Protein AF-A0A8R1HZ43-F1 (afdb_monomer_lite)

Sequence (576 aa):
MSEITVTRSVQKRKDLQGIRGLAILSVLAFHFYPRNFPNGYLGVDQFFVLSGFLQCMLLSKNFEKPLLSILANFYARRLKRILPLYILMILLILVALHTVFPTSSIVQNEASATKALLFVSNRQHTDEENYFEKLNMAIDLFTHTWSLSVEVQFYAIVPVIFLIGSAMKGEWRIGFYGCLCAISSIYHFSSSPDFAFNSTLARIWQFLIGMITYFQFVSGSNNDGYSPIVTIEDGGEIRDEAVKNVPTSLENFTKYFFLAPMVCIAFCPIELSPNCLRPIFTVFTGIIMFLSIDDKVLGHKFLTYLGDISYSLYLVHWPIVAYAKMMYEDNEYAHAACLFLSILLAVIIYETFEKWYLTSQNAHCAIVTTILIVFCVLLIYRSKIDDAEIETIENVTVATEVGKQVGNHRSYAKLDGVTDGMTLCIHIAVSEPLDTPGVVHNDTKYQEMVTRLKRMLPNIKKKLFIMDSFPRVDENKVNWIVPDLRSGKSMEEISFGLYERDDGYEIGRMRHAALVEECGPKCELIDILTLLRNSTTGQLQYFDNRGLSYFTSRNHLSAHGVELVRPLFSDICDKL

Organism: Caenorhabditis japonica (NCBI:txid281687)

InterPro domains:
  IPR002656 Acyltransferase 3 domain [PF01757] (15-349)
  IPR043968 SGNH domain [PF19040] (443-570)
  IPR050879 Acyltransferase 3 [PTHR23028] (11-573)

Radius of gyration: 31.17 Å; chains: 1; bounding box: 94×54×92 Å

Foldseek 3Di:
DDPPPPPPDADAQLLLLLLLLLLLVLVLCCLLPVLQQVQSPLSLLLVLLSLLQVLLLLLVVCVPDPPVVSLVSSVLLVCLQAQLLQLVLLLVLLVCCVPVNDPVLLVVALVLSVCLLVLNNLDDPDPPDDLVVCSLLLSHLNSLSLSVSLSVVCSVCSSVLSVVLVVDDDVVSLVSLVVLLVVLCCVLVVDDVSCLVSDSSVSVSLSSLSSSLNVVLCVVCVVVVDDNDHDDDDDDDDDDDDDDPDDDPVLVVVLCVLVVVLSCNSSHSDDDDCNPVSVSSSNSSSVNSNSQRPNPNSSPPSSSVSSLLSSLLSSQLSSLSSVCCQPPVPDSVSSVVSNVVSVVRSVVCSVPPSNVSSNDDSVVSVVSSVVSSVSSVCSSCVVVVVVVVVVVVVVVVVVVVVVVPPDDDDDDDDPDDDDDDDDDPPDDDLLDDFPDPPDQVPGPVLVVLLVVCVVCLVVQDAAAEAEAFDFFFQLVLLVCLQVCVVVVDDQQVSLVVTTDPRCSSVSSNVSVVVSCVSSDPRYDYDYCQVLQADPPPRGGGQADPNSHGLAHSVRHGDPVVCVSCVVVVVVVVVVD

Structure (mmCIF, N/CA/C/O backbone):
data_AF-A0A8R1HZ43-F1
#
_entry.id   AF-A0A8R1HZ43-F1
#
loop_
_atom_site.group_PDB
_atom_site.id
_atom_site.type_symbol
_atom_site.label_atom_id
_atom_site.label_alt_id
_atom_site.label_comp_id
_atom_site.label_asym_id
_atom_site.label_entity_id
_atom_site.label_seq_id
_atom_site.pdbx_PDB_ins_code
_atom_site.Cartn_x
_atom_site.Cartn_y
_atom_site.Cartn_z
_atom_site.occupancy
_atom_site.B_iso_or_equiv
_atom_site.auth_seq_id
_atom_site.auth_comp_id
_atom_site.auth_asym_id
_atom_site.auth_atom_id
_atom_site.pdbx_PDB_model_num
ATOM 1 N N . MET A 1 1 ? -28.333 -25.299 45.757 1.00 34.88 1 MET A N 1
ATOM 2 C CA . MET A 1 1 ? -28.476 -24.016 45.043 1.00 34.88 1 MET A CA 1
ATOM 3 C C . MET A 1 1 ? -27.336 -23.967 44.039 1.00 34.88 1 MET A C 1
ATOM 5 O O . MET A 1 1 ? -26.208 -23.721 44.431 1.00 34.88 1 MET A O 1
ATOM 9 N N . SER A 1 2 ? -27.586 -24.414 42.810 1.00 29.33 2 SER A N 1
ATOM 10 C CA . SER A 1 2 ? -26.581 -24.466 41.743 1.00 29.33 2 SER A CA 1
ATOM 11 C C . SER A 1 2 ? -26.341 -23.052 41.221 1.00 29.33 2 SER A C 1
ATOM 13 O O . SER A 1 2 ? -27.277 -22.434 40.714 1.00 29.33 2 SER A O 1
ATOM 15 N N . GLU A 1 3 ? -25.119 -22.540 41.369 1.00 28.09 3 GLU A N 1
ATOM 16 C CA . GLU A 1 3 ? -24.678 -21.310 40.711 1.00 28.09 3 GLU A CA 1
ATOM 17 C C . GLU A 1 3 ? -24.809 -21.485 39.196 1.00 28.09 3 GLU A C 1
ATOM 19 O O . GLU A 1 3 ? -24.074 -22.242 38.565 1.00 28.09 3 GLU A O 1
ATOM 24 N N . ILE A 1 4 ? -25.784 -20.793 38.612 1.00 28.28 4 ILE A N 1
ATOM 25 C CA . ILE A 1 4 ? -25.882 -20.619 37.168 1.00 28.28 4 ILE A CA 1
ATOM 26 C C . ILE A 1 4 ? -24.770 -19.639 36.794 1.00 28.28 4 ILE A C 1
ATOM 28 O O . ILE A 1 4 ? -24.924 -18.424 36.915 1.00 28.28 4 ILE A O 1
ATOM 32 N N . THR A 1 5 ? -23.618 -20.162 36.380 1.00 26.16 5 THR A N 1
ATOM 33 C CA . THR A 1 5 ? -22.553 -19.358 35.779 1.00 26.16 5 THR A CA 1
ATOM 34 C C . THR A 1 5 ? -23.033 -18.898 34.402 1.00 26.16 5 THR A C 1
ATOM 36 O O . THR A 1 5 ? -22.906 -19.613 33.410 1.00 26.16 5 THR A O 1
ATOM 39 N N . VAL A 1 6 ? -23.642 -17.712 34.339 1.00 26.14 6 VAL A N 1
ATOM 40 C CA . VAL A 1 6 ? -23.998 -17.053 33.075 1.00 26.14 6 VAL A CA 1
ATOM 41 C C . VAL A 1 6 ? -22.698 -16.712 32.346 1.00 26.14 6 VAL A C 1
ATOM 43 O O . VAL A 1 6 ? -22.025 -15.728 32.654 1.00 26.14 6 VAL A O 1
ATOM 46 N N . THR A 1 7 ? -22.312 -17.546 31.385 1.00 25.88 7 THR A N 1
ATOM 47 C CA . THR A 1 7 ? -21.228 -17.247 30.450 1.00 25.88 7 THR A CA 1
ATOM 48 C C . THR A 1 7 ? -21.744 -16.197 29.464 1.00 25.88 7 THR A C 1
ATOM 50 O O . THR A 1 7 ? -22.488 -16.501 28.540 1.00 25.88 7 THR A O 1
ATOM 53 N N . ARG A 1 8 ? -21.408 -14.918 29.687 1.00 30.11 8 ARG A N 1
ATOM 54 C CA . ARG A 1 8 ? -21.709 -13.839 28.729 1.00 30.11 8 ARG A CA 1
ATOM 55 C C . ARG A 1 8 ? -20.998 -14.139 27.402 1.00 30.11 8 ARG A C 1
ATOM 57 O O . ARG A 1 8 ? -19.769 -14.102 27.343 1.00 30.11 8 ARG A O 1
ATOM 64 N N . SER A 1 9 ? -21.762 -14.428 26.349 1.00 32.62 9 SER A N 1
ATOM 65 C CA . SER A 1 9 ? -21.254 -14.595 24.986 1.00 32.62 9 SER A CA 1
ATOM 66 C C . SER A 1 9 ? -20.691 -13.273 24.464 1.00 32.62 9 SER A C 1
ATOM 68 O O . SER A 1 9 ? -21.354 -12.237 24.494 1.00 32.62 9 SER A O 1
ATOM 70 N N . VAL A 1 10 ? -19.453 -13.306 23.981 1.00 46.03 10 VAL A N 1
ATOM 71 C CA . VAL A 1 10 ? -18.748 -12.141 23.445 1.00 46.03 10 VAL A CA 1
ATOM 72 C C . VAL A 1 10 ? -19.061 -11.994 21.950 1.00 46.03 10 VAL A C 1
ATOM 74 O O . VAL A 1 10 ? -18.691 -12.854 21.155 1.00 46.03 10 VAL A O 1
ATOM 77 N N . GLN A 1 11 ? -19.743 -10.918 21.549 1.00 54.25 11 GLN A N 1
ATOM 78 C CA . GLN A 1 11 ? -20.196 -10.715 20.166 1.00 54.25 11 GLN A CA 1
ATOM 79 C C . GLN A 1 11 ? -19.111 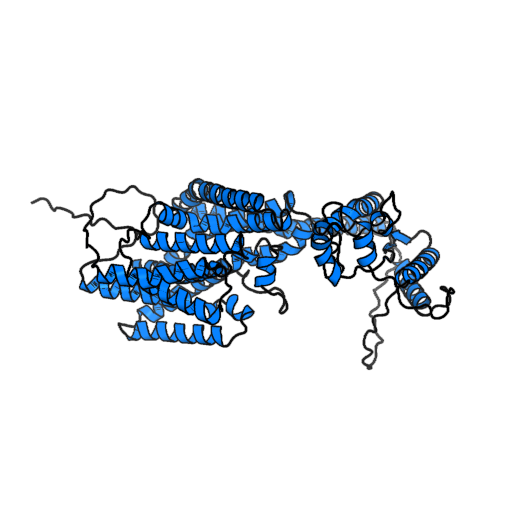-10.045 19.295 1.00 54.25 11 GLN A C 1
ATOM 81 O O . GLN A 1 11 ? -18.639 -8.947 19.590 1.00 54.25 11 GLN A O 1
ATOM 86 N N . LYS A 1 12 ? -18.698 -10.703 18.197 1.00 68.50 12 LYS A N 1
ATOM 87 C CA . LYS A 1 12 ? -17.742 -10.154 17.206 1.00 68.50 12 LYS A CA 1
ATOM 88 C C . LYS A 1 12 ? -18.395 -8.983 16.451 1.00 68.50 12 LYS A C 1
ATOM 90 O O . LYS A 1 12 ? -19.448 -9.162 15.842 1.00 68.50 12 LYS A O 1
ATOM 95 N N . ARG A 1 13 ? -17.734 -7.818 16.417 1.00 80.50 13 ARG A N 1
ATOM 96 C CA . ARG A 1 13 ? -18.138 -6.625 15.640 1.00 80.50 13 ARG A CA 1
ATOM 97 C C . ARG A 1 13 ? -17.987 -6.861 14.129 1.00 80.50 13 ARG A C 1
ATOM 99 O O . ARG A 1 13 ? -16.942 -6.579 13.540 1.00 80.50 13 ARG A O 1
ATOM 106 N N . LYS A 1 14 ? -19.015 -7.455 13.514 1.00 86.75 14 LYS A N 1
ATOM 107 C CA . LYS A 1 14 ? -19.062 -7.795 12.077 1.00 86.75 14 LYS A CA 1
ATOM 108 C C . LYS A 1 14 ? -19.044 -6.561 11.177 1.00 86.75 14 LYS A C 1
ATOM 110 O O . LYS A 1 14 ? -18.460 -6.597 10.102 1.00 86.75 14 LYS A O 1
ATOM 115 N N . ASP A 1 15 ? -19.618 -5.466 11.647 1.00 88.00 15 ASP A N 1
ATOM 116 C CA . ASP A 1 15 ? -19.645 -4.169 10.981 1.00 88.00 15 ASP A CA 1
ATOM 117 C C . ASP A 1 15 ? -18.241 -3.622 10.682 1.00 88.00 15 ASP A C 1
ATOM 119 O O . ASP A 1 15 ? -17.998 -3.148 9.575 1.00 88.00 15 ASP A O 1
ATOM 123 N N . LEU A 1 16 ? -17.279 -3.784 11.601 1.00 90.31 16 LEU A N 1
ATOM 124 C CA . LEU A 1 16 ? -15.890 -3.363 11.374 1.00 90.31 16 LEU A CA 1
ATOM 125 C C . LEU A 1 16 ? -15.232 -4.145 10.228 1.00 90.31 16 LEU A C 1
ATOM 127 O O . LEU A 1 16 ? -14.448 -3.578 9.468 1.00 90.31 16 LEU A O 1
ATOM 131 N N . GLN A 1 17 ? -15.568 -5.431 10.078 1.00 91.56 17 GLN A N 1
ATOM 132 C CA . GLN A 1 17 ? -15.127 -6.218 8.923 1.00 91.56 17 GLN A CA 1
ATOM 133 C C . GLN A 1 17 ? -15.851 -5.779 7.648 1.00 91.56 17 GLN A C 1
ATOM 135 O O . GLN A 1 17 ? -15.227 -5.693 6.599 1.00 91.56 17 GLN A O 1
ATOM 140 N N . GLY A 1 18 ? -17.129 -5.410 7.730 1.00 93.56 18 GLY A N 1
ATOM 141 C CA . GLY A 1 18 ? -17.855 -4.819 6.607 1.00 93.56 18 GLY A CA 1
ATOM 142 C C . GLY A 1 18 ? -17.210 -3.546 6.061 1.00 93.56 18 GLY A C 1
ATOM 143 O O . GLY A 1 18 ? -17.036 -3.418 4.850 1.00 93.56 18 GLY A O 1
ATOM 144 N N . ILE A 1 19 ? -16.799 -2.634 6.949 1.00 94.94 19 ILE A N 1
ATOM 145 C CA . ILE A 1 19 ? -16.097 -1.393 6.574 1.00 94.94 19 ILE A CA 1
ATOM 146 C C . ILE A 1 19 ? -14.754 -1.720 5.909 1.00 94.94 19 ILE A C 1
ATOM 148 O O . ILE A 1 19 ? -14.429 -1.143 4.876 1.00 94.94 19 ILE A O 1
ATOM 152 N N . ARG A 1 20 ? -13.997 -2.695 6.434 1.00 95.94 20 ARG A N 1
ATOM 153 C CA . ARG A 1 20 ? -12.765 -3.189 5.786 1.00 95.94 20 ARG A CA 1
ATOM 154 C C . ARG A 1 20 ? -13.026 -3.769 4.400 1.00 95.94 20 ARG A C 1
ATOM 156 O O . ARG A 1 20 ? -12.258 -3.499 3.481 1.00 95.94 20 ARG A O 1
ATOM 163 N N . GLY A 1 21 ? -14.105 -4.536 4.253 1.00 96.69 21 GLY A N 1
ATOM 164 C CA . GLY A 1 21 ? -14.548 -5.098 2.981 1.00 96.69 21 GLY A CA 1
ATOM 165 C C . GLY A 1 21 ? -14.863 -4.012 1.953 1.00 96.69 21 GLY A C 1
ATOM 166 O O . GLY A 1 21 ? -14.416 -4.093 0.813 1.00 96.69 21 GLY A O 1
ATOM 167 N N . LEU A 1 22 ? -15.564 -2.951 2.359 1.00 96.56 22 LEU A N 1
ATOM 168 C CA . LEU A 1 22 ? -15.820 -1.804 1.488 1.00 96.56 22 LEU A CA 1
ATOM 169 C C . LEU A 1 22 ? -14.524 -1.063 1.126 1.00 96.56 22 LEU A C 1
ATOM 171 O O . LEU A 1 22 ? -14.301 -0.750 -0.041 1.00 96.56 22 LEU A O 1
ATOM 175 N N . ALA A 1 23 ? -13.653 -0.831 2.108 1.00 97.56 23 ALA A N 1
ATOM 176 C CA . ALA A 1 23 ? -12.385 -0.142 1.911 1.00 97.56 23 ALA A CA 1
ATOM 177 C C . ALA A 1 23 ? -11.467 -0.871 0.913 1.00 97.56 23 ALA A C 1
ATOM 179 O O . ALA A 1 23 ? -10.916 -0.227 0.020 1.00 97.56 23 ALA A O 1
ATOM 180 N N . ILE A 1 24 ? -11.329 -2.203 1.009 1.00 97.44 24 ILE A N 1
ATOM 181 C CA . ILE A 1 24 ? -10.507 -2.966 0.054 1.00 97.44 24 ILE A CA 1
ATOM 182 C C . ILE A 1 24 ? -11.118 -2.978 -1.349 1.00 97.44 24 ILE A C 1
ATOM 184 O O . ILE A 1 24 ? -10.379 -2.874 -2.322 1.00 97.44 24 ILE A O 1
ATOM 188 N N . LEU A 1 25 ? -12.449 -3.030 -1.475 1.00 97.44 25 LEU A N 1
ATOM 189 C CA . LEU A 1 25 ? -13.112 -2.933 -2.779 1.00 97.44 25 LEU A CA 1
ATOM 190 C C . LEU A 1 25 ? -12.820 -1.596 -3.461 1.00 97.44 25 LEU A C 1
ATOM 192 O O . LEU A 1 25 ? -12.501 -1.583 -4.646 1.00 97.44 25 LEU A O 1
ATOM 196 N N . SER A 1 26 ? -12.880 -0.488 -2.718 1.00 97.06 26 SER A N 1
ATOM 197 C CA . SER A 1 26 ? -12.524 0.831 -3.248 1.00 97.06 26 SER A CA 1
ATOM 198 C C . SER A 1 26 ? -11.063 0.882 -3.711 1.00 97.06 26 SER A C 1
ATOM 200 O O . SER A 1 26 ? -10.787 1.366 -4.805 1.00 97.06 26 SER A O 1
ATOM 202 N N . VAL A 1 27 ? -10.131 0.315 -2.937 1.00 96.50 27 VAL A N 1
ATOM 203 C CA . VAL A 1 27 ? -8.705 0.259 -3.310 1.00 96.50 27 VAL A CA 1
ATOM 204 C C . VAL A 1 27 ? -8.483 -0.575 -4.578 1.00 96.50 27 VAL A C 1
ATOM 206 O O . VAL A 1 27 ? -7.774 -0.138 -5.481 1.00 96.50 27 VAL A O 1
ATOM 209 N N . LEU A 1 28 ? -9.109 -1.750 -4.689 1.00 96.25 28 LEU A N 1
ATOM 210 C CA . LEU A 1 28 ? -9.002 -2.593 -5.886 1.00 96.25 28 LEU A CA 1
ATOM 211 C C . LEU A 1 28 ? -9.597 -1.914 -7.120 1.00 96.25 28 LEU A C 1
ATOM 213 O O . LEU A 1 28 ? -8.997 -1.966 -8.191 1.00 96.25 28 LEU A O 1
ATOM 217 N N . ALA A 1 29 ? -10.746 -1.254 -6.963 1.00 95.12 29 ALA A N 1
ATOM 218 C CA . ALA A 1 29 ? -11.390 -0.506 -8.033 1.00 95.12 29 ALA A CA 1
ATOM 219 C C . ALA A 1 29 ? -10.454 0.578 -8.591 1.00 95.12 29 ALA A C 1
ATOM 221 O O . ALA A 1 29 ? -10.271 0.661 -9.804 1.00 95.12 29 ALA A O 1
ATOM 222 N N . PHE A 1 30 ? -9.790 1.330 -7.711 1.00 93.06 30 PHE A N 1
ATOM 223 C CA . PHE A 1 30 ? -8.798 2.332 -8.099 1.00 93.06 30 PHE A CA 1
ATOM 224 C C . PHE A 1 30 ? -7.580 1.729 -8.809 1.00 93.06 30 PHE A C 1
ATOM 226 O O . PHE A 1 30 ? -7.139 2.260 -9.821 1.00 93.06 30 PHE A O 1
ATOM 233 N N . HIS A 1 31 ? -7.040 0.610 -8.325 1.00 92.19 31 HIS A N 1
ATOM 234 C CA . HIS A 1 31 ? -5.828 0.034 -8.913 1.00 92.19 31 HIS A CA 1
ATOM 235 C C . HIS A 1 31 ? -6.055 -0.647 -10.268 1.00 92.19 31 HIS A C 1
ATOM 237 O O . HIS A 1 31 ? -5.215 -0.506 -11.158 1.00 92.19 31 HIS A O 1
ATOM 243 N N . PHE A 1 32 ? -7.166 -1.371 -10.433 1.00 91.75 32 PHE A N 1
ATOM 244 C CA . PHE A 1 32 ? -7.479 -2.076 -11.680 1.00 91.75 32 PHE A CA 1
ATOM 245 C C . PHE A 1 32 ? -8.158 -1.184 -12.723 1.00 91.75 32 PHE A C 1
ATOM 247 O O . PHE A 1 32 ? -7.919 -1.370 -13.911 1.00 91.75 32 PHE A O 1
ATOM 254 N N . TYR A 1 33 ? -8.976 -0.216 -12.299 1.00 91.62 33 TYR A N 1
ATOM 255 C CA . TYR A 1 33 ? -9.728 0.666 -13.196 1.00 91.62 33 TYR A CA 1
ATOM 256 C C . TYR A 1 33 ? -9.637 2.137 -12.741 1.00 91.62 33 TYR A C 1
ATOM 258 O O . TYR A 1 33 ? -10.658 2.759 -12.425 1.00 91.62 33 TYR A O 1
ATOM 266 N N . PRO A 1 34 ? -8.429 2.738 -12.724 1.00 88.69 34 PRO A N 1
ATOM 267 C CA . PRO A 1 34 ? -8.204 4.087 -12.189 1.00 88.69 34 PRO A CA 1
ATOM 268 C C . PRO A 1 34 ? -8.998 5.178 -12.918 1.00 88.69 34 PRO A C 1
ATOM 270 O O . PRO A 1 34 ? -9.386 6.162 -12.298 1.00 88.69 34 PRO A O 1
ATOM 273 N N . ARG A 1 35 ? -9.296 4.996 -14.215 1.00 88.06 35 ARG A N 1
ATOM 274 C CA . ARG A 1 35 ? -10.129 5.932 -14.997 1.00 88.06 35 ARG A CA 1
ATOM 275 C C . ARG A 1 35 ? -11.598 5.916 -14.563 1.00 88.06 35 ARG A C 1
ATOM 277 O O . ARG A 1 35 ? -12.265 6.940 -14.629 1.00 88.06 35 ARG A O 1
ATOM 284 N N . ASN A 1 36 ? -12.108 4.762 -14.136 1.00 91.62 36 ASN A N 1
ATOM 285 C CA . ASN A 1 36 ? -13.505 4.598 -13.733 1.00 91.62 36 ASN A CA 1
ATOM 286 C C . ASN A 1 36 ? -13.714 4.886 -12.246 1.00 91.62 36 ASN A C 1
ATOM 288 O O . ASN A 1 36 ? -14.797 5.316 -11.860 1.00 91.62 36 ASN A O 1
ATOM 292 N N . PHE A 1 37 ? -12.695 4.647 -11.418 1.00 94.56 37 PHE A N 1
ATOM 293 C CA . PHE A 1 37 ? -12.782 4.785 -9.964 1.00 94.56 37 PHE A CA 1
ATOM 294 C C . PHE A 1 37 ? -11.596 5.577 -9.385 1.00 94.56 37 PHE A C 1
ATOM 296 O O . PHE A 1 37 ? -10.892 5.075 -8.501 1.00 94.56 37 PHE A O 1
ATOM 303 N N . PRO A 1 38 ? -11.368 6.829 -9.833 1.00 93.00 38 PRO A N 1
ATOM 304 C CA . PRO A 1 38 ? -10.220 7.639 -9.416 1.00 93.00 38 PRO A CA 1
ATOM 305 C C . PRO A 1 38 ? -10.198 7.943 -7.912 1.00 93.00 38 PRO A C 1
ATOM 307 O O . PRO A 1 38 ? -9.141 8.211 -7.356 1.00 93.00 38 PRO A O 1
ATOM 310 N N . ASN A 1 39 ? -11.342 7.867 -7.221 1.00 94.94 39 ASN A N 1
ATOM 311 C CA . ASN A 1 39 ? -11.459 8.174 -5.790 1.00 94.94 39 ASN A CA 1
ATOM 312 C C . ASN A 1 39 ? -11.290 6.948 -4.873 1.00 94.94 39 ASN A C 1
ATOM 314 O O . ASN A 1 39 ? -11.378 7.068 -3.649 1.00 94.94 39 ASN A O 1
ATOM 318 N N . GLY A 1 40 ? -11.057 5.754 -5.426 1.00 94.62 40 GLY A N 1
ATOM 319 C CA . GLY A 1 40 ? -11.007 4.525 -4.634 1.00 94.62 40 GLY A CA 1
ATOM 320 C C . GLY A 1 40 ? -9.821 4.442 -3.656 1.00 94.62 40 GLY A C 1
ATOM 321 O O . GLY A 1 40 ? -9.900 3.720 -2.657 1.00 94.62 40 GLY A O 1
ATOM 322 N N . TYR A 1 41 ? -8.769 5.252 -3.850 1.00 92.38 41 TYR A N 1
ATOM 323 C CA . TYR A 1 41 ? -7.636 5.376 -2.916 1.00 92.38 41 TYR A CA 1
ATOM 324 C C . TYR A 1 41 ? -8.062 5.783 -1.492 1.00 92.38 41 TYR A C 1
ATOM 326 O O . TYR A 1 41 ? -7.359 5.483 -0.523 1.00 92.38 41 TYR A O 1
ATOM 334 N N . LEU A 1 42 ? -9.229 6.425 -1.341 1.00 95.38 42 LEU A N 1
ATOM 335 C CA . LEU A 1 42 ? -9.804 6.822 -0.051 1.00 95.38 42 LEU A CA 1
ATOM 336 C C . LEU A 1 42 ? -10.152 5.617 0.841 1.00 95.38 42 LEU A C 1
ATOM 338 O O . LEU A 1 42 ? -10.360 5.776 2.043 1.00 95.38 42 LEU A O 1
ATOM 342 N N . GLY A 1 43 ? -10.173 4.393 0.300 1.00 96.38 43 GLY A N 1
ATOM 343 C CA . GLY A 1 43 ? -10.257 3.171 1.105 1.00 96.38 43 GLY A CA 1
ATOM 344 C C . GLY A 1 43 ? -9.113 3.046 2.122 1.00 96.38 43 GLY A C 1
ATOM 345 O O . GLY A 1 43 ? -9.341 2.617 3.252 1.00 96.38 43 GLY A O 1
ATOM 346 N N . VAL A 1 44 ? -7.903 3.513 1.788 1.00 95.56 44 VAL A N 1
ATOM 347 C CA . VAL A 1 44 ? -6.753 3.523 2.716 1.00 95.56 44 VAL A CA 1
ATOM 348 C C . VAL A 1 44 ? -7.015 4.420 3.929 1.00 95.56 44 VAL A C 1
ATOM 350 O O . VAL A 1 44 ? -6.652 4.071 5.052 1.00 95.56 44 VAL A O 1
ATOM 353 N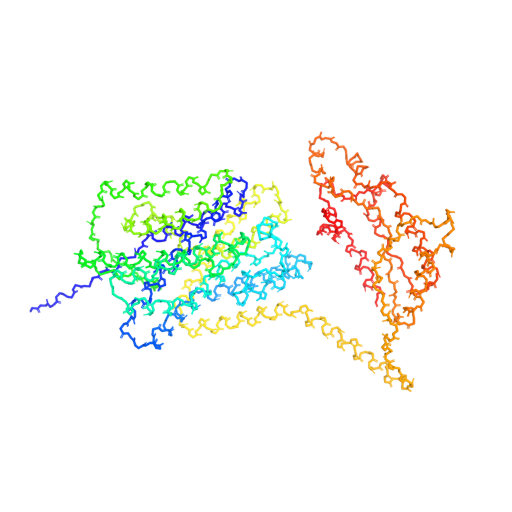 N . ASP A 1 45 ? -7.708 5.545 3.732 1.00 96.44 45 ASP A N 1
ATOM 354 C CA . ASP A 1 45 ? -8.064 6.461 4.819 1.00 96.44 45 ASP A CA 1
ATOM 355 C C . ASP A 1 45 ? -8.996 5.778 5.840 1.00 96.44 45 ASP A C 1
ATOM 357 O O . ASP A 1 45 ? -8.827 5.946 7.048 1.00 96.44 45 ASP A O 1
ATOM 361 N N . GLN A 1 46 ? -9.914 4.925 5.371 1.00 97.19 46 GLN A N 1
ATOM 362 C CA . GLN A 1 46 ? -10.792 4.125 6.236 1.00 97.19 46 GLN A CA 1
ATOM 363 C C . GLN A 1 46 ? -9.996 3.081 7.035 1.00 97.19 46 GLN A C 1
ATOM 365 O O . GLN A 1 46 ? -10.242 2.893 8.230 1.00 97.19 46 GLN A O 1
ATOM 370 N N . PHE A 1 47 ? -9.008 2.430 6.407 1.00 97.56 47 PHE A N 1
ATOM 371 C CA . PHE A 1 47 ? -8.120 1.486 7.093 1.00 97.56 47 PHE A CA 1
ATOM 372 C C . PHE A 1 47 ? -7.343 2.148 8.234 1.00 97.56 47 PHE A C 1
ATOM 374 O O . PHE A 1 47 ? -7.236 1.552 9.305 1.00 97.56 47 PHE A O 1
ATOM 381 N N . PHE A 1 48 ? -6.868 3.384 8.064 1.00 97.94 48 PHE A N 1
ATOM 382 C CA . PHE A 1 48 ? -6.171 4.112 9.131 1.00 97.94 48 PHE A CA 1
ATOM 383 C C . PHE A 1 48 ? -7.085 4.426 10.325 1.00 97.94 48 PHE A C 1
ATOM 385 O O . PHE A 1 48 ? -6.682 4.227 11.475 1.00 97.94 48 PHE A O 1
ATOM 392 N N . VAL A 1 49 ? -8.342 4.816 10.084 1.00 98.31 49 VAL A N 1
ATOM 393 C CA . VAL A 1 49 ? -9.331 5.023 11.161 1.00 98.31 49 VAL A CA 1
ATOM 394 C C . VAL A 1 49 ? -9.618 3.714 11.905 1.00 98.31 49 VAL A C 1
ATOM 396 O O . VAL A 1 49 ? -9.540 3.658 13.136 1.00 98.31 49 VAL A O 1
ATOM 399 N N . LEU A 1 50 ? -9.887 2.632 11.168 1.00 95.25 50 LEU A N 1
ATOM 400 C CA . LEU A 1 50 ? -10.096 1.294 11.733 1.00 95.25 50 LEU A CA 1
ATOM 401 C C . LEU A 1 50 ? -8.892 0.833 12.560 1.00 95.25 50 LEU A C 1
ATOM 403 O O . LEU A 1 50 ? -9.049 0.267 13.642 1.00 95.25 50 LEU A O 1
ATOM 407 N N . SER A 1 51 ? -7.688 1.091 12.059 1.00 95.94 51 SER A N 1
ATOM 408 C CA . SER A 1 51 ? -6.438 0.755 12.723 1.00 95.94 51 SER A CA 1
ATOM 409 C C . SER A 1 51 ? -6.326 1.448 14.080 1.00 95.94 51 SER A C 1
ATOM 411 O O . SER A 1 51 ? -6.162 0.772 15.098 1.00 95.94 51 SER A O 1
ATOM 413 N N . GLY A 1 52 ? -6.531 2.769 14.130 1.00 96.12 52 GLY A N 1
ATOM 414 C CA . GLY A 1 52 ? -6.515 3.543 15.373 1.00 96.12 52 GLY A CA 1
ATOM 415 C C . GLY A 1 52 ? -7.507 3.036 16.424 1.00 96.12 52 GLY A C 1
ATOM 416 O O . GLY A 1 52 ? -7.136 2.846 17.586 1.00 96.12 52 GLY A O 1
ATOM 417 N N . PHE A 1 53 ? -8.739 2.724 16.012 1.00 94.19 53 PHE A N 1
ATOM 418 C CA . PHE A 1 53 ? -9.758 2.138 16.890 1.00 94.19 53 PHE A CA 1
ATOM 419 C C . PHE A 1 53 ? -9.314 0.787 17.465 1.00 94.19 53 PHE A C 1
ATOM 421 O O . PHE A 1 53 ? -9.376 0.562 18.675 1.00 94.19 53 PHE A O 1
ATOM 428 N N . LEU A 1 54 ? -8.821 -0.115 16.611 1.00 91.44 54 LEU A N 1
ATOM 429 C CA . LEU A 1 54 ? -8.435 -1.468 17.013 1.00 91.44 54 LEU A CA 1
ATOM 430 C C . LEU A 1 54 ? -7.181 -1.492 17.891 1.00 91.44 54 LEU A C 1
ATOM 432 O O . LEU A 1 54 ? -7.099 -2.326 18.795 1.00 91.44 54 LEU A O 1
ATOM 436 N N . GLN A 1 55 ? -6.222 -0.587 17.670 1.00 92.25 55 GLN A N 1
ATOM 437 C CA . GLN A 1 55 ? -5.062 -0.466 18.558 1.00 92.25 55 GLN A CA 1
ATOM 438 C C . GLN A 1 55 ? -5.461 0.041 19.941 1.00 92.25 55 GLN A C 1
ATOM 440 O O . GLN A 1 55 ? -5.027 -0.518 20.949 1.00 92.25 55 GLN A O 1
ATOM 445 N N . CYS A 1 56 ? -6.330 1.052 19.994 1.00 90.44 56 CYS A N 1
ATOM 446 C CA . CYS A 1 56 ? -6.853 1.595 21.245 1.00 90.44 56 CYS A CA 1
ATOM 447 C C . CYS A 1 56 ? -7.608 0.529 22.055 1.00 90.44 56 CYS A C 1
ATOM 449 O O . CYS A 1 56 ? -7.386 0.356 23.256 1.00 90.44 56 CYS A O 1
ATOM 451 N N . MET A 1 57 ? -8.433 -0.257 21.366 1.00 85.94 57 MET A N 1
ATOM 452 C CA . MET A 1 57 ? -9.142 -1.402 21.925 1.00 85.94 57 MET A CA 1
ATOM 453 C C . MET A 1 57 ? -8.195 -2.480 22.465 1.00 85.94 57 MET A C 1
ATOM 455 O O . MET A 1 57 ? -8.379 -2.975 23.579 1.00 85.94 57 MET A O 1
ATOM 459 N N . LEU A 1 58 ? -7.154 -2.833 21.704 1.00 86.06 58 LEU A N 1
ATOM 460 C CA . LEU A 1 58 ? -6.173 -3.834 22.122 1.00 86.06 58 LEU A CA 1
ATOM 461 C C . LEU A 1 58 ? -5.401 -3.399 23.379 1.00 86.06 58 LEU A C 1
ATOM 463 O O . LEU A 1 58 ? -5.199 -4.214 24.284 1.00 86.06 58 LEU A O 1
ATOM 467 N N . LEU A 1 59 ? -4.985 -2.130 23.440 1.00 88.56 59 LEU A N 1
ATOM 468 C CA . LEU A 1 59 ? -4.260 -1.559 24.579 1.00 88.56 59 LEU A CA 1
ATOM 469 C C . LEU A 1 59 ? -5.145 -1.470 25.829 1.00 88.56 59 LEU A C 1
ATOM 471 O O . LEU A 1 59 ? -4.700 -1.815 26.924 1.00 88.56 59 LEU A O 1
ATOM 475 N N . SER A 1 60 ? -6.418 -1.109 25.659 1.00 86.00 60 SER A N 1
ATOM 476 C CA . SER A 1 60 ? -7.384 -1.008 26.759 1.00 86.00 60 SER A CA 1
ATOM 477 C C . SER A 1 60 ? -7.664 -2.348 27.444 1.00 86.00 60 SER A C 1
ATOM 479 O O . SER A 1 60 ? -7.809 -2.396 28.662 1.00 86.00 60 SER A O 1
ATOM 481 N N . LYS A 1 61 ? -7.689 -3.459 26.691 1.00 78.19 61 LYS A N 1
ATOM 482 C CA . LYS A 1 61 ? -7.997 -4.804 27.221 1.00 78.19 61 LYS A CA 1
ATOM 483 C C . LYS A 1 61 ? -7.009 -5.298 28.289 1.00 78.19 61 LYS A C 1
ATOM 485 O O . LYS A 1 61 ? -7.343 -6.191 29.059 1.00 78.19 61 LYS A O 1
ATOM 490 N N . ASN A 1 62 ? -5.786 -4.769 28.321 1.00 73.69 62 ASN A N 1
ATOM 491 C CA . ASN A 1 62 ? -4.741 -5.189 29.261 1.00 73.69 62 ASN A CA 1
ATOM 492 C C . ASN A 1 62 ? -4.289 -4.060 30.196 1.00 73.69 62 ASN A C 1
ATOM 494 O O . ASN A 1 62 ? -3.230 -4.187 30.804 1.00 73.69 62 ASN A O 1
ATOM 498 N N . PHE A 1 63 ? -5.053 -2.971 30.306 1.00 77.94 63 PHE A N 1
ATOM 499 C CA . PHE A 1 63 ? -4.597 -1.751 30.978 1.00 77.94 63 PHE A CA 1
ATOM 500 C C . PHE A 1 63 ? -4.276 -1.929 32.473 1.00 77.94 63 PHE A C 1
ATOM 502 O O . PHE A 1 63 ? -3.460 -1.193 33.012 1.00 77.94 63 PHE A O 1
ATOM 509 N N . GLU A 1 64 ? -4.849 -2.938 33.132 1.00 80.44 64 GLU A N 1
ATOM 510 C CA . GLU A 1 64 ? -4.577 -3.247 34.545 1.00 80.44 64 GLU A CA 1
ATOM 511 C C . GLU A 1 64 ? -3.228 -3.955 34.782 1.00 80.44 64 GLU A C 1
ATOM 513 O O . GLU A 1 64 ? -2.811 -4.146 35.923 1.00 80.44 64 GLU A O 1
ATOM 518 N N . LYS A 1 65 ? -2.526 -4.373 33.721 1.00 86.19 65 LYS A N 1
ATOM 519 C CA . LYS A 1 65 ? -1.243 -5.083 33.830 1.00 86.19 65 LYS A CA 1
ATOM 520 C C . LYS A 1 65 ? -0.059 -4.115 33.964 1.00 86.19 65 LYS A C 1
ATOM 522 O O . LYS A 1 65 ? -0.148 -2.964 33.544 1.00 86.19 65 LYS A O 1
ATOM 527 N N . PRO A 1 66 ? 1.105 -4.581 34.460 1.00 91.88 66 PRO A N 1
ATOM 528 C CA . PRO A 1 66 ? 2.326 -3.779 34.464 1.00 91.88 66 PRO A CA 1
ATOM 529 C C . PRO A 1 66 ? 2.699 -3.274 33.062 1.00 91.88 66 PRO A C 1
ATOM 531 O O . PRO A 1 66 ? 2.523 -3.995 32.076 1.00 91.88 66 PRO A O 1
ATOM 534 N N . LEU A 1 67 ? 3.298 -2.079 32.978 1.00 90.69 67 LEU A N 1
ATOM 535 C CA . LEU A 1 67 ? 3.656 -1.409 31.718 1.00 90.69 67 LEU A CA 1
ATOM 536 C C . LEU A 1 67 ? 4.392 -2.328 30.729 1.00 90.69 67 LEU A C 1
ATOM 538 O O . LEU A 1 67 ? 4.000 -2.431 29.569 1.00 90.69 67 LEU A O 1
ATOM 542 N N . LEU A 1 68 ? 5.417 -3.049 31.194 1.00 92.75 68 LEU A N 1
ATOM 543 C CA . LEU A 1 68 ? 6.190 -3.964 30.350 1.00 92.75 68 LEU A CA 1
ATOM 544 C C . LEU A 1 68 ? 5.315 -5.074 29.747 1.00 92.75 68 LEU A C 1
ATOM 546 O O . LEU A 1 68 ? 5.485 -5.439 28.587 1.00 92.75 68 LEU A O 1
ATOM 550 N N . SER A 1 69 ? 4.340 -5.574 30.509 1.00 91.44 69 SER A N 1
ATOM 551 C CA . SER A 1 69 ? 3.391 -6.581 30.031 1.00 91.44 69 SER A CA 1
ATOM 552 C C . SER A 1 69 ? 2.411 -6.006 29.013 1.00 91.44 69 SER A C 1
ATOM 554 O O . SER A 1 69 ? 2.069 -6.701 28.059 1.00 91.44 69 SER A O 1
ATOM 556 N N . ILE A 1 70 ? 1.962 -4.757 29.178 1.00 89.62 70 ILE A N 1
ATOM 557 C CA . ILE A 1 70 ? 1.114 -4.077 28.187 1.00 89.62 70 ILE A CA 1
ATOM 558 C C . ILE A 1 70 ? 1.869 -3.962 26.860 1.00 89.62 70 ILE A C 1
ATOM 560 O O . ILE A 1 70 ? 1.365 -4.409 25.829 1.00 89.62 70 ILE A O 1
ATOM 564 N N . LEU A 1 71 ? 3.097 -3.436 26.901 1.00 93.25 71 LEU A N 1
ATOM 565 C CA . LEU A 1 71 ? 3.928 -3.227 25.714 1.00 93.25 71 LEU A CA 1
ATOM 566 C C . LEU A 1 71 ? 4.287 -4.550 25.027 1.00 93.25 71 LEU A C 1
ATOM 568 O O . LEU A 1 71 ? 4.067 -4.692 23.826 1.00 93.25 71 LEU A O 1
ATOM 572 N N . ALA A 1 72 ? 4.773 -5.541 25.779 1.00 92.62 72 ALA A N 1
ATOM 573 C CA . ALA A 1 72 ? 5.149 -6.838 25.221 1.00 92.62 72 ALA A CA 1
ATOM 574 C C . ALA A 1 72 ? 3.954 -7.549 24.566 1.00 92.62 72 ALA A C 1
ATOM 576 O O . ALA A 1 72 ? 4.067 -8.035 23.441 1.00 92.62 72 ALA A O 1
ATOM 577 N N . ASN A 1 73 ? 2.786 -7.563 25.222 1.00 90.00 73 ASN A N 1
ATOM 578 C CA . ASN A 1 73 ? 1.584 -8.178 24.655 1.00 90.00 73 ASN A CA 1
ATOM 579 C C . ASN A 1 73 ? 1.077 -7.431 23.416 1.00 90.00 73 ASN A C 1
ATOM 581 O O . ASN A 1 73 ? 0.627 -8.073 22.465 1.00 90.00 73 ASN A O 1
ATOM 585 N N . PHE A 1 74 ? 1.138 -6.097 23.421 1.00 92.56 74 PHE A N 1
ATOM 586 C CA . PHE A 1 74 ? 0.747 -5.279 22.278 1.00 92.56 74 PHE A CA 1
ATOM 587 C C . PHE A 1 74 ? 1.630 -5.581 21.061 1.00 92.56 74 PHE A C 1
ATOM 589 O O . PHE A 1 74 ? 1.120 -6.027 20.029 1.00 92.56 74 PHE A O 1
ATOM 596 N N . TYR A 1 75 ? 2.951 -5.430 21.199 1.00 94.44 75 TYR A N 1
ATOM 597 C CA . TYR A 1 75 ? 3.882 -5.634 20.090 1.00 94.44 75 TYR A CA 1
ATOM 598 C C . TYR A 1 75 ? 3.902 -7.083 19.610 1.00 94.44 75 TYR A C 1
ATOM 600 O O . TYR A 1 75 ? 3.846 -7.308 18.405 1.00 94.44 75 TYR A O 1
ATOM 608 N N . ALA A 1 76 ? 3.868 -8.073 20.509 1.00 92.50 76 ALA A N 1
ATOM 609 C CA . ALA A 1 76 ? 3.812 -9.478 20.107 1.00 92.50 76 ALA A CA 1
ATOM 610 C C . ALA A 1 76 ? 2.570 -9.783 19.252 1.00 92.50 76 ALA A C 1
ATOM 612 O O . ALA A 1 76 ? 2.677 -10.429 18.212 1.00 92.50 76 ALA A O 1
ATOM 613 N N . ARG A 1 77 ? 1.391 -9.271 19.637 1.00 91.00 77 ARG A N 1
ATOM 614 C CA . ARG A 1 77 ? 0.148 -9.466 18.870 1.00 91.00 77 ARG A CA 1
ATOM 615 C C . ARG A 1 77 ? 0.147 -8.723 17.537 1.00 91.00 77 ARG A C 1
ATOM 617 O O . ARG A 1 77 ? -0.537 -9.157 16.614 1.00 91.00 77 ARG A O 1
ATOM 624 N N . ARG A 1 78 ? 0.840 -7.586 17.429 1.00 93.62 78 ARG A N 1
ATOM 625 C CA . ARG A 1 78 ? 0.958 -6.829 16.171 1.00 93.62 78 ARG A CA 1
ATOM 626 C C . ARG A 1 78 ? 1.963 -7.444 15.215 1.00 93.62 78 ARG A C 1
ATOM 628 O O . ARG A 1 78 ? 1.610 -7.693 14.068 1.00 93.62 78 ARG A O 1
ATOM 635 N N . LEU A 1 79 ? 3.147 -7.790 15.708 1.00 93.94 79 LEU A N 1
ATOM 636 C CA . LEU A 1 79 ? 4.162 -8.486 14.924 1.00 93.94 79 LEU A CA 1
ATOM 637 C C . LEU A 1 79 ? 3.638 -9.830 14.425 1.00 93.94 79 LEU A C 1
ATOM 639 O O . LEU A 1 79 ? 3.744 -10.104 13.237 1.00 93.94 79 LEU A O 1
ATOM 643 N N . LYS A 1 80 ? 2.978 -10.618 15.287 1.00 93.88 80 LYS A N 1
ATOM 644 C CA . LYS A 1 80 ? 2.364 -11.884 14.871 1.00 93.88 80 LYS A CA 1
ATOM 645 C C . LYS A 1 80 ? 1.307 -11.688 13.789 1.00 93.88 80 LYS A C 1
ATOM 647 O O . LYS A 1 80 ? 1.249 -12.506 12.892 1.00 93.88 80 LYS A O 1
ATOM 652 N N . ARG A 1 81 ? 0.490 -10.628 13.852 1.00 93.25 81 ARG A N 1
ATOM 653 C CA . ARG A 1 81 ? -0.566 -10.366 12.858 1.00 93.25 81 ARG A CA 1
ATOM 654 C C . ARG A 1 81 ? -0.003 -9.994 11.482 1.00 93.25 81 ARG A C 1
ATOM 656 O O . ARG A 1 81 ? -0.591 -10.406 10.491 1.00 93.25 81 ARG A O 1
ATOM 663 N N . ILE A 1 82 ? 1.082 -9.220 11.433 1.00 94.56 82 ILE A N 1
ATOM 664 C CA . ILE A 1 82 ? 1.562 -8.553 10.209 1.00 94.56 82 ILE A CA 1
ATOM 665 C C . ILE A 1 82 ? 2.770 -9.275 9.608 1.00 94.56 82 ILE A C 1
ATOM 667 O O . ILE A 1 82 ? 2.814 -9.568 8.420 1.00 94.56 82 ILE A O 1
ATOM 671 N N . LEU A 1 83 ? 3.786 -9.553 10.421 1.00 96.06 83 LEU A N 1
ATOM 672 C CA . LEU A 1 83 ? 5.121 -9.822 9.902 1.00 96.06 83 LEU A CA 1
ATOM 673 C C . LEU A 1 83 ? 5.226 -11.127 9.086 1.00 96.06 83 LEU A C 1
ATOM 675 O O . LEU A 1 83 ? 5.789 -11.060 7.997 1.00 96.06 83 LEU A O 1
ATOM 679 N N . PRO A 1 84 ? 4.660 -12.279 9.508 1.00 97.19 84 PRO A N 1
ATOM 680 C CA . PRO A 1 84 ? 4.820 -13.527 8.759 1.00 97.19 84 PRO A CA 1
ATOM 681 C C . PRO A 1 84 ? 4.327 -13.428 7.310 1.00 97.19 84 PRO A C 1
ATOM 683 O O . PRO A 1 84 ? 5.052 -13.788 6.385 1.00 97.19 84 PRO A O 1
ATOM 686 N N . LEU A 1 85 ? 3.111 -12.911 7.104 1.00 97.31 85 LEU A N 1
ATOM 687 C CA . LEU A 1 85 ? 2.529 -12.799 5.768 1.00 97.31 85 LEU A CA 1
ATOM 688 C C . LEU A 1 85 ? 3.170 -11.679 4.955 1.00 97.31 85 LEU A C 1
ATOM 690 O O . LEU A 1 85 ? 3.444 -11.870 3.776 1.00 97.31 85 LEU A O 1
ATOM 694 N N . TYR A 1 86 ? 3.459 -10.536 5.576 1.00 98.06 86 TYR A N 1
ATOM 695 C CA . TYR A 1 86 ? 4.128 -9.442 4.881 1.00 98.06 86 TYR A CA 1
ATOM 696 C C . TYR A 1 86 ? 5.477 -9.868 4.291 1.00 98.06 86 TYR A C 1
ATOM 698 O O . TYR A 1 86 ? 5.736 -9.636 3.111 1.00 98.06 86 TYR A O 1
ATOM 706 N N . ILE A 1 87 ? 6.314 -10.544 5.085 1.00 98.19 87 ILE A N 1
ATOM 707 C CA . ILE A 1 87 ? 7.627 -10.998 4.620 1.00 98.19 87 ILE A CA 1
ATOM 708 C C . ILE A 1 87 ? 7.487 -12.137 3.604 1.00 98.19 87 ILE A C 1
ATOM 710 O O . ILE A 1 87 ? 8.222 -12.141 2.620 1.00 98.19 87 ILE A O 1
ATOM 714 N N . LEU A 1 88 ? 6.529 -13.059 3.778 1.00 97.69 88 LEU A N 1
ATOM 715 C CA . LEU A 1 88 ? 6.239 -14.075 2.759 1.00 97.69 88 LEU A CA 1
ATOM 716 C C . LEU A 1 88 ? 5.897 -13.421 1.414 1.00 97.69 88 LEU A C 1
ATOM 718 O O . LEU A 1 88 ? 6.420 -13.829 0.384 1.00 97.69 88 LEU A O 1
ATOM 722 N N . MET A 1 89 ? 5.057 -12.388 1.418 1.00 97.38 89 MET A N 1
ATOM 723 C CA . MET A 1 89 ? 4.681 -11.689 0.193 1.00 97.38 89 MET A CA 1
ATOM 724 C C . MET A 1 89 ? 5.861 -10.949 -0.436 1.00 97.38 89 MET A C 1
ATOM 726 O O . MET A 1 89 ? 6.041 -11.046 -1.646 1.00 97.38 89 MET A O 1
ATOM 730 N N . ILE A 1 90 ? 6.716 -10.295 0.359 1.00 97.19 90 ILE A N 1
ATOM 731 C CA . ILE A 1 90 ? 7.971 -9.716 -0.149 1.00 97.19 90 ILE A CA 1
ATOM 732 C C . ILE A 1 90 ? 8.841 -10.796 -0.799 1.00 97.19 90 ILE A C 1
ATOM 734 O O . ILE A 1 90 ? 9.347 -10.581 -1.898 1.00 97.19 90 ILE A O 1
ATOM 738 N N . LEU A 1 91 ? 8.985 -11.961 -0.159 1.00 97.06 91 LEU A N 1
ATOM 739 C CA . LEU A 1 91 ? 9.761 -13.073 -0.703 1.00 97.06 91 LEU A CA 1
ATOM 740 C C . LEU A 1 91 ? 9.199 -13.539 -2.049 1.00 97.06 91 LEU A C 1
ATOM 742 O O . LEU A 1 91 ? 9.953 -13.698 -3.002 1.00 97.06 91 LEU A O 1
ATOM 746 N N . LEU A 1 92 ? 7.883 -13.729 -2.143 1.00 96.19 92 LEU A N 1
ATOM 747 C CA . LEU A 1 92 ? 7.228 -14.151 -3.382 1.00 96.19 92 LEU A CA 1
ATOM 748 C C . LEU A 1 92 ? 7.390 -13.113 -4.499 1.00 96.19 92 LEU A C 1
ATOM 750 O O . LEU A 1 92 ? 7.638 -13.496 -5.640 1.00 96.19 92 LEU A O 1
ATOM 754 N N . ILE A 1 93 ? 7.315 -11.817 -4.178 1.00 94.81 93 ILE A N 1
ATOM 755 C CA . ILE A 1 93 ? 7.579 -10.742 -5.144 1.00 94.81 93 ILE A CA 1
ATOM 756 C C . ILE A 1 93 ? 9.040 -10.782 -5.599 1.00 94.81 93 ILE A C 1
ATOM 758 O O . ILE A 1 93 ? 9.288 -10.694 -6.793 1.00 94.81 93 ILE A O 1
ATOM 762 N N . LEU A 1 94 ? 10.005 -10.967 -4.691 1.00 94.06 94 LEU A N 1
ATOM 763 C CA . LEU A 1 94 ? 11.426 -11.094 -5.044 1.00 94.06 94 LEU A CA 1
ATOM 764 C C . LEU A 1 94 ? 11.695 -12.322 -5.923 1.00 94.06 94 LEU A C 1
ATOM 766 O O . LEU A 1 94 ? 12.428 -12.229 -6.903 1.00 94.06 94 LEU A O 1
ATOM 770 N N . VAL A 1 95 ? 11.081 -13.467 -5.614 1.00 94.12 95 VAL A N 1
ATOM 771 C CA . VAL A 1 95 ? 11.177 -14.670 -6.453 1.00 94.12 95 VAL A CA 1
ATOM 772 C C . VAL A 1 95 ? 10.589 -14.399 -7.836 1.00 94.12 95 VAL A C 1
ATOM 774 O O . VAL A 1 95 ? 11.237 -14.705 -8.834 1.00 94.12 95 VAL A O 1
ATOM 777 N N . ALA A 1 96 ? 9.406 -13.786 -7.919 1.00 91.31 96 ALA A N 1
ATOM 778 C CA . ALA A 1 96 ? 8.798 -13.411 -9.193 1.00 91.31 96 ALA A CA 1
ATOM 779 C C . ALA A 1 96 ? 9.673 -12.413 -9.966 1.00 91.31 96 ALA A C 1
ATOM 781 O O . ALA A 1 96 ? 9.863 -12.567 -11.167 1.00 91.31 96 ALA A O 1
ATOM 782 N N . LEU A 1 97 ? 10.267 -11.435 -9.284 1.00 88.06 97 LEU A N 1
ATOM 783 C CA . LEU A 1 97 ? 11.152 -10.432 -9.871 1.00 88.06 97 LEU A CA 1
ATOM 784 C C . LEU A 1 97 ? 12.379 -11.065 -10.548 1.00 88.06 97 LEU A C 1
ATOM 786 O O . LEU A 1 97 ? 12.774 -10.618 -11.616 1.00 88.06 97 LEU A O 1
ATOM 790 N N . HIS A 1 98 ? 12.928 -12.136 -9.967 1.00 85.25 98 HIS A N 1
ATOM 791 C CA . HIS A 1 98 ? 14.072 -12.880 -10.515 1.00 85.25 98 HIS A CA 1
ATOM 792 C C . HIS A 1 98 ? 13.700 -13.980 -11.528 1.00 85.25 98 HIS A C 1
ATOM 794 O O . HIS A 1 98 ? 14.597 -14.548 -12.146 1.00 85.25 98 HIS A O 1
ATOM 800 N N . THR A 1 99 ? 12.417 -14.336 -11.679 1.00 85.62 99 THR A N 1
ATOM 801 C CA . THR A 1 99 ? 11.986 -15.488 -12.510 1.00 85.62 99 THR A CA 1
ATOM 802 C C . THR A 1 99 ? 10.997 -15.145 -13.621 1.00 85.62 99 THR A C 1
ATOM 804 O O . THR A 1 99 ? 10.987 -15.811 -14.652 1.00 85.62 99 THR A O 1
ATOM 807 N N . VAL A 1 100 ? 10.157 -14.132 -13.417 1.00 84.38 100 VAL A N 1
ATOM 808 C CA . VAL A 1 100 ? 9.069 -13.727 -14.319 1.00 84.38 100 VAL A CA 1
ATOM 809 C C . VAL A 1 100 ? 9.357 -12.373 -14.965 1.00 84.38 100 VAL A C 1
ATOM 811 O O . VAL A 1 100 ? 8.995 -12.163 -16.122 1.00 84.38 100 VAL A O 1
ATOM 814 N N . PHE A 1 101 ? 9.979 -11.445 -14.232 1.00 78.25 101 PHE A N 1
ATOM 815 C CA . PHE A 1 101 ? 10.234 -10.087 -14.718 1.00 78.25 101 PHE A CA 1
ATOM 816 C C . PHE A 1 101 ? 11.605 -9.955 -15.410 1.00 78.25 101 PHE A C 1
ATOM 818 O O . PHE A 1 101 ? 12.528 -10.711 -15.102 1.00 78.25 101 PHE A O 1
ATOM 825 N N . PRO A 1 102 ? 11.770 -8.981 -16.329 1.00 73.62 102 PRO A N 1
ATOM 826 C CA . PRO A 1 102 ? 13.061 -8.689 -16.952 1.00 73.62 102 PRO A CA 1
ATOM 827 C C . PRO A 1 102 ? 14.114 -8.207 -15.944 1.00 73.62 102 PRO A C 1
ATOM 829 O O . PRO A 1 102 ? 13.790 -7.541 -14.960 1.00 73.62 102 PRO A O 1
ATOM 832 N N . THR A 1 103 ? 15.399 -8.424 -16.244 1.00 69.62 103 THR A N 1
ATOM 833 C CA . THR A 1 103 ? 16.529 -8.013 -15.385 1.00 69.62 103 THR A CA 1
ATOM 834 C C . THR A 1 103 ? 16.528 -6.516 -15.052 1.00 69.62 103 THR A C 1
ATOM 836 O O . THR A 1 103 ? 16.895 -6.127 -13.947 1.00 69.62 103 THR A O 1
ATOM 839 N N . SER A 1 104 ? 16.052 -5.658 -15.961 1.00 69.00 104 SER A N 1
ATOM 840 C CA . SER A 1 104 ? 15.913 -4.215 -15.709 1.00 69.00 104 SER A CA 1
ATOM 841 C C . SER A 1 104 ? 14.961 -3.902 -14.551 1.00 69.00 104 SER A C 1
ATOM 843 O O . SER A 1 104 ? 15.187 -2.946 -13.808 1.00 69.00 104 SER A O 1
ATOM 845 N N . SER A 1 105 ? 13.917 -4.715 -14.363 1.00 75.19 105 SER A N 1
ATOM 846 C CA . SER A 1 105 ? 12.981 -4.565 -13.251 1.00 75.19 105 SER A CA 1
ATOM 847 C C . SER A 1 105 ? 13.649 -4.873 -11.912 1.00 75.19 105 SER A C 1
ATOM 849 O O . SER A 1 105 ? 13.288 -4.242 -10.921 1.00 75.19 105 SER A O 1
ATOM 851 N N . ILE A 1 106 ? 14.643 -5.772 -11.872 1.00 76.00 106 ILE A N 1
ATOM 852 C CA . ILE A 1 106 ? 15.394 -6.106 -10.649 1.00 76.00 106 ILE A CA 1
ATOM 853 C C . ILE A 1 106 ? 16.081 -4.850 -10.103 1.00 76.00 106 ILE A C 1
ATOM 855 O O . ILE A 1 106 ? 15.836 -4.463 -8.961 1.00 76.00 106 ILE A O 1
ATOM 859 N N . VAL A 1 107 ? 16.863 -4.165 -10.945 1.00 71.69 107 VAL A N 1
ATOM 860 C CA . VAL A 1 107 ? 17.618 -2.957 -10.563 1.00 71.69 107 VAL A CA 1
ATOM 861 C C . VAL A 1 107 ? 16.684 -1.835 -10.097 1.00 71.69 107 VAL A C 1
ATOM 863 O O . VAL A 1 107 ? 16.965 -1.156 -9.112 1.00 71.69 107 VAL A O 1
ATOM 866 N N . GLN A 1 108 ? 15.533 -1.671 -10.757 1.00 74.12 108 GLN A N 1
ATOM 867 C CA . GLN A 1 108 ? 14.533 -0.660 -10.389 1.00 74.12 108 GLN A CA 1
ATOM 868 C C . GLN A 1 108 ? 13.844 -0.944 -9.044 1.00 74.12 108 GLN A C 1
ATOM 870 O O . GLN A 1 108 ? 13.398 -0.013 -8.377 1.00 74.12 108 GLN A O 1
ATOM 875 N N . ASN A 1 109 ? 13.747 -2.213 -8.640 1.00 85.50 109 ASN A N 1
ATOM 876 C CA . ASN A 1 109 ? 12.967 -2.637 -7.478 1.00 85.50 109 ASN A CA 1
ATOM 877 C C . ASN A 1 109 ? 13.821 -3.011 -6.254 1.00 85.50 109 ASN A C 1
ATOM 879 O O . ASN A 1 109 ? 13.272 -3.126 -5.160 1.00 85.50 109 ASN A O 1
ATOM 883 N N . GLU A 1 110 ? 15.143 -3.167 -6.383 1.00 81.38 110 GLU A N 1
ATOM 884 C CA . GLU A 1 110 ? 16.030 -3.596 -5.286 1.00 81.38 110 GLU A CA 1
ATOM 885 C C . GLU A 1 110 ? 16.001 -2.627 -4.085 1.00 81.38 110 GLU A C 1
ATOM 887 O O . GLU A 1 110 ? 15.838 -3.028 -2.923 1.00 81.38 110 GLU A O 1
ATOM 892 N N . ALA A 1 111 ? 16.094 -1.321 -4.359 1.00 83.69 111 ALA A N 1
ATOM 893 C CA . ALA A 1 111 ? 16.018 -0.291 -3.325 1.00 83.69 111 ALA A CA 1
ATOM 894 C C . ALA A 1 111 ? 14.629 -0.259 -2.662 1.00 83.69 111 ALA A C 1
ATOM 896 O O . ALA A 1 111 ? 14.526 -0.133 -1.437 1.00 83.69 111 ALA A O 1
ATOM 897 N N . SER A 1 112 ? 13.562 -0.418 -3.448 1.00 88.06 112 SER A N 1
ATOM 898 C CA . SER A 1 112 ? 12.186 -0.447 -2.944 1.00 88.06 112 SER A CA 1
ATOM 899 C C . SER A 1 112 ? 11.904 -1.694 -2.104 1.00 88.06 112 SER A C 1
ATOM 901 O O . SER A 1 112 ? 11.298 -1.574 -1.039 1.00 88.06 112 SER A O 1
ATOM 903 N N . ALA A 1 113 ? 12.433 -2.860 -2.485 1.00 92.25 113 ALA A N 1
ATOM 904 C CA . ALA A 1 113 ? 12.362 -4.088 -1.694 1.00 92.25 113 ALA A CA 1
ATOM 905 C C . ALA A 1 113 ? 13.040 -3.922 -0.326 1.00 92.25 113 ALA A C 1
ATOM 907 O O . ALA A 1 113 ? 12.484 -4.302 0.708 1.00 92.25 113 ALA A O 1
ATOM 908 N N . THR A 1 114 ? 14.213 -3.281 -0.299 1.00 92.00 114 THR A N 1
ATOM 909 C CA . THR A 1 114 ? 14.932 -2.976 0.948 1.00 92.00 114 THR A CA 1
ATOM 910 C C . THR A 1 114 ? 14.109 -2.051 1.849 1.00 92.00 114 THR A C 1
ATOM 912 O O . THR A 1 114 ? 13.946 -2.314 3.043 1.00 92.00 114 THR A O 1
ATOM 915 N N . LYS A 1 115 ? 13.522 -0.987 1.285 1.00 92.31 115 LYS A N 1
ATOM 916 C CA . LYS A 1 115 ? 12.634 -0.081 2.031 1.00 92.31 115 LYS A CA 1
ATOM 917 C C . LYS A 1 115 ? 11.375 -0.790 2.538 1.00 92.31 115 LYS A C 1
ATOM 919 O O . LYS A 1 115 ? 10.926 -0.494 3.647 1.00 92.31 115 LYS A O 1
ATOM 924 N N . ALA A 1 116 ? 10.811 -1.710 1.756 1.00 94.88 116 ALA A N 1
ATOM 925 C CA . ALA A 1 116 ? 9.653 -2.504 2.148 1.00 94.88 116 ALA A CA 1
ATOM 926 C C . ALA A 1 116 ? 9.977 -3.406 3.348 1.00 94.88 116 ALA A C 1
ATOM 928 O O . ALA A 1 116 ? 9.228 -3.382 4.327 1.00 94.88 116 ALA A O 1
ATOM 929 N N . LEU A 1 117 ? 11.114 -4.116 3.334 1.00 95.25 117 LEU A N 1
ATOM 930 C CA . LEU A 1 117 ? 11.568 -4.943 4.464 1.00 95.25 117 LEU A CA 1
ATOM 931 C C . LEU A 1 117 ? 11.748 -4.141 5.758 1.00 95.25 117 LEU A C 1
ATOM 933 O O . LEU A 1 117 ? 11.443 -4.633 6.841 1.00 95.25 117 LEU A O 1
ATOM 937 N N . LEU A 1 118 ? 12.226 -2.902 5.644 1.00 95.31 118 LEU A N 1
ATOM 938 C CA . LEU A 1 118 ? 12.481 -2.018 6.781 1.00 95.31 118 LEU A CA 1
ATOM 939 C C . LEU A 1 118 ? 11.252 -1.197 7.222 1.00 95.31 118 LEU A C 1
ATOM 941 O O . LEU A 1 118 ? 11.373 -0.385 8.136 1.00 95.31 118 LEU A O 1
ATOM 945 N N . PHE A 1 119 ? 10.081 -1.381 6.594 1.00 95.19 119 PHE A N 1
ATOM 946 C CA . PHE A 1 119 ? 8.878 -0.558 6.809 1.00 95.19 119 PHE A CA 1
ATOM 947 C C . PHE A 1 119 ? 9.126 0.953 6.639 1.00 95.19 119 PHE A C 1
ATOM 949 O O . PHE A 1 119 ? 8.617 1.775 7.403 1.00 95.19 119 PHE A O 1
ATOM 956 N N . VAL A 1 120 ? 9.910 1.335 5.628 1.00 94.19 120 VAL A N 1
ATOM 957 C CA . VAL A 1 120 ? 10.200 2.739 5.265 1.00 94.19 120 VAL A CA 1
ATOM 958 C C . VAL A 1 120 ? 9.905 3.033 3.791 1.00 94.19 120 VAL A C 1
ATOM 960 O O . VAL A 1 120 ? 10.414 3.996 3.222 1.00 94.19 120 VAL A O 1
ATOM 963 N N . SER A 1 121 ? 9.060 2.214 3.159 1.00 90.69 121 SER A N 1
ATOM 964 C CA . SER A 1 121 ? 8.637 2.395 1.759 1.00 90.69 121 SER A CA 1
ATOM 965 C C . SER A 1 121 ? 7.799 3.657 1.520 1.00 90.69 121 SER A C 1
ATOM 967 O O . SER A 1 121 ? 7.661 4.090 0.385 1.00 90.69 121 SER A O 1
ATOM 969 N N . ASN A 1 122 ? 7.315 4.309 2.580 1.00 90.38 122 ASN A N 1
ATOM 970 C CA . ASN A 1 122 ? 6.671 5.622 2.524 1.00 90.38 122 ASN A CA 1
ATOM 971 C C . ASN A 1 122 ? 7.666 6.800 2.461 1.00 90.38 122 ASN A C 1
ATOM 973 O O . ASN A 1 122 ? 7.280 7.934 2.712 1.00 90.38 122 ASN A O 1
ATOM 977 N N . ARG A 1 123 ? 8.957 6.565 2.191 1.00 80.31 123 ARG A N 1
ATOM 978 C CA . ARG A 1 123 ? 9.949 7.626 1.949 1.00 80.31 123 ARG A CA 1
ATOM 979 C C . ARG A 1 123 ? 10.412 7.581 0.495 1.00 80.31 123 ARG A C 1
ATOM 981 O O . ARG A 1 123 ? 10.904 6.541 0.043 1.00 80.31 123 ARG A O 1
ATOM 988 N N . GLN A 1 124 ? 10.297 8.707 -0.210 1.00 65.56 124 GLN A N 1
ATOM 989 C CA . GLN A 1 124 ? 10.783 8.868 -1.588 1.00 65.56 124 GLN A CA 1
ATOM 990 C C . GLN A 1 124 ? 12.294 8.592 -1.685 1.00 65.56 124 GLN A C 1
ATOM 992 O O . GLN A 1 124 ? 13.012 8.625 -0.682 1.00 65.56 124 GLN A O 1
ATOM 997 N N . HIS A 1 125 ? 12.774 8.180 -2.862 1.00 55.69 125 HIS A N 1
ATOM 998 C CA . HIS A 1 125 ? 14.209 7.983 -3.098 1.00 55.69 125 HIS A CA 1
ATOM 999 C C . HIS A 1 125 ? 14.906 9.304 -3.443 1.00 55.69 125 HIS A C 1
ATOM 1001 O O . HIS A 1 125 ? 16.014 9.538 -2.970 1.00 55.69 125 HIS A O 1
ATOM 1007 N N . THR A 1 126 ? 14.224 10.177 -4.186 1.00 54.19 126 THR A N 1
ATOM 1008 C CA . THR A 1 126 ? 14.656 11.540 -4.519 1.00 54.19 126 THR A CA 1
ATOM 1009 C C . THR A 1 126 ? 13.463 12.499 -4.454 1.00 54.19 126 THR A C 1
ATOM 1011 O O . THR A 1 126 ? 12.312 12.064 -4.532 1.00 54.19 126 THR A O 1
ATOM 1014 N N . ASP A 1 127 ? 13.732 13.800 -4.323 1.00 49.22 127 ASP A N 1
ATOM 1015 C CA . ASP A 1 127 ? 12.703 14.848 -4.200 1.00 49.22 127 ASP A CA 1
ATOM 1016 C C . ASP A 1 127 ? 11.841 15.027 -5.474 1.00 49.22 127 ASP A C 1
ATOM 1018 O O . ASP A 1 127 ? 10.827 15.719 -5.443 1.00 49.22 127 ASP A O 1
ATOM 1022 N N . GLU A 1 128 ? 12.213 14.384 -6.588 1.00 48.09 128 GLU A N 1
ATOM 1023 C CA . GLU A 1 128 ? 11.551 14.490 -7.900 1.00 48.09 128 GLU A CA 1
ATOM 1024 C C . GLU A 1 128 ? 10.573 13.334 -8.207 1.00 48.09 128 GLU A C 1
ATOM 1026 O O . GLU A 1 128 ? 9.938 13.315 -9.260 1.00 48.09 128 GLU A O 1
ATOM 1031 N N . GLU A 1 129 ? 10.430 12.340 -7.323 1.00 54.69 129 GLU A N 1
ATOM 1032 C CA . GLU A 1 129 ? 9.584 11.165 -7.583 1.00 54.69 129 GLU A CA 1
ATOM 1033 C C . GLU A 1 129 ? 8.101 11.409 -7.261 1.00 54.69 129 GLU A C 1
ATOM 1035 O O . GLU A 1 129 ? 7.698 11.343 -6.099 1.00 54.69 129 GLU A O 1
ATOM 1040 N N . ASN A 1 130 ? 7.243 11.580 -8.272 1.00 57.53 130 ASN A N 1
ATOM 1041 C CA . ASN A 1 130 ? 5.797 11.662 -8.046 1.00 57.53 130 ASN A CA 1
ATOM 1042 C C . ASN A 1 130 ? 5.198 10.276 -7.722 1.00 57.53 130 ASN A C 1
ATOM 1044 O O . ASN A 1 130 ? 5.234 9.338 -8.522 1.00 57.53 130 ASN A O 1
ATOM 1048 N N . TYR A 1 131 ? 4.624 10.139 -6.524 1.00 58.78 131 TYR A N 1
ATOM 1049 C CA . TYR A 1 131 ? 4.058 8.882 -6.029 1.00 58.78 131 TYR A CA 1
ATOM 1050 C C . TYR A 1 131 ? 2.871 8.392 -6.871 1.00 58.78 131 TYR A C 1
ATOM 1052 O O . TYR A 1 131 ? 2.785 7.205 -7.192 1.00 58.78 131 TYR A O 1
ATOM 1060 N N . PHE A 1 132 ? 1.960 9.295 -7.245 1.00 59.34 132 PHE A N 1
ATOM 1061 C CA . PHE A 1 132 ? 0.794 8.938 -8.053 1.00 59.34 132 PHE A CA 1
ATOM 1062 C C . PHE A 1 132 ? 1.209 8.505 -9.456 1.00 59.34 132 PHE A C 1
ATOM 1064 O O . PHE A 1 132 ? 0.608 7.593 -10.014 1.00 59.34 132 PHE A O 1
ATOM 1071 N N . GLU A 1 133 ? 2.279 9.091 -9.993 1.00 60.78 133 GLU A N 1
ATOM 1072 C CA . GLU A 1 133 ? 2.875 8.661 -11.257 1.00 60.78 133 GLU A CA 1
ATOM 1073 C C . GLU A 1 133 ? 3.426 7.232 -11.145 1.00 60.78 133 GLU A C 1
ATOM 1075 O O . GLU A 1 133 ? 3.040 6.372 -11.933 1.00 60.78 133 GLU A O 1
ATOM 1080 N N . LYS A 1 134 ? 4.207 6.918 -10.100 1.00 62.19 134 LYS A N 1
ATOM 1081 C CA . LYS A 1 134 ? 4.690 5.545 -9.845 1.00 62.19 134 LYS A CA 1
ATOM 1082 C C . LYS A 1 134 ? 3.556 4.536 -9.673 1.00 62.19 134 LYS A C 1
ATOM 1084 O O . LYS A 1 134 ? 3.638 3.424 -10.194 1.00 62.19 134 LYS A O 1
ATOM 1089 N N . LEU A 1 135 ? 2.491 4.916 -8.967 1.00 59.66 135 LEU A N 1
ATOM 1090 C CA . LEU A 1 135 ? 1.319 4.069 -8.754 1.00 59.66 135 LEU A CA 1
ATOM 1091 C C . LEU A 1 135 ? 0.489 3.890 -10.044 1.00 59.66 135 LEU A C 1
ATOM 1093 O O . LEU A 1 135 ? -0.096 2.834 -10.302 1.00 59.66 135 LEU A O 1
ATOM 1097 N N . ASN A 1 136 ? 0.474 4.894 -10.912 1.00 61.03 136 ASN A N 1
ATOM 1098 C CA . ASN A 1 136 ? -0.180 4.788 -12.208 1.00 61.03 136 ASN A CA 1
ATOM 1099 C C . ASN A 1 136 ? 0.623 3.913 -13.175 1.00 61.03 136 ASN A C 1
ATOM 1101 O O . ASN A 1 136 ? 0.035 2.993 -13.747 1.00 61.03 136 ASN A O 1
ATOM 1105 N N . MET A 1 137 ? 1.938 4.136 -13.276 1.00 61.34 137 MET A N 1
ATOM 1106 C CA . MET A 1 137 ? 2.857 3.395 -14.150 1.00 61.34 137 MET A CA 1
ATOM 1107 C C . MET A 1 137 ? 3.126 1.960 -13.674 1.00 61.34 137 MET A C 1
ATOM 1109 O O . MET A 1 137 ? 3.450 1.099 -14.482 1.00 61.34 137 MET A O 1
ATOM 1113 N N . ALA A 1 138 ? 3.000 1.700 -12.368 1.00 65.94 138 ALA A N 1
ATOM 1114 C CA . ALA A 1 138 ? 3.163 0.392 -11.730 1.00 65.94 138 ALA A CA 1
ATOM 1115 C C . ALA A 1 138 ? 4.497 -0.329 -12.033 1.00 65.94 138 ALA A C 1
ATOM 1117 O O . ALA A 1 138 ? 4.558 -1.554 -12.075 1.00 65.94 138 ALA A O 1
ATOM 1118 N N . ILE A 1 139 ? 5.579 0.438 -12.199 1.00 71.19 139 ILE A N 1
ATOM 1119 C CA . ILE A 1 139 ? 6.941 -0.073 -12.457 1.00 71.19 139 ILE A CA 1
ATOM 1120 C C . ILE A 1 139 ? 7.602 -0.622 -11.175 1.00 71.19 139 ILE A C 1
ATOM 1122 O O . ILE A 1 139 ? 8.469 -1.496 -11.227 1.00 71.19 139 ILE A O 1
ATOM 1126 N N . ASP A 1 140 ? 7.178 -0.127 -10.009 1.00 83.69 140 ASP A N 1
ATOM 1127 C CA . ASP A 1 140 ? 7.680 -0.546 -8.699 1.00 83.69 140 ASP A CA 1
ATOM 1128 C C . ASP A 1 140 ? 6.672 -1.475 -7.989 1.00 83.69 140 ASP A C 1
ATOM 1130 O O . ASP A 1 140 ? 5.590 -1.072 -7.542 1.00 83.69 140 ASP A O 1
ATOM 1134 N N . LEU A 1 141 ? 7.054 -2.746 -7.858 1.00 89.50 141 LEU A N 1
ATOM 1135 C CA . LEU A 1 141 ? 6.276 -3.839 -7.272 1.00 89.50 141 LEU A CA 1
ATOM 1136 C C . LEU A 1 141 ? 6.097 -3.707 -5.752 1.00 89.50 141 LEU A C 1
ATOM 1138 O O . LEU A 1 141 ? 5.248 -4.383 -5.169 1.00 89.50 141 LEU A O 1
ATOM 1142 N N . PHE A 1 142 ? 6.845 -2.825 -5.092 1.00 91.56 142 PHE A N 1
ATOM 1143 C CA . PHE A 1 142 ? 6.778 -2.601 -3.648 1.00 91.56 142 PHE A CA 1
ATOM 1144 C C . PHE A 1 142 ? 6.100 -1.277 -3.284 1.00 91.56 142 PHE A C 1
ATOM 1146 O O . PHE A 1 142 ? 5.838 -1.036 -2.111 1.00 91.56 142 PHE A O 1
ATOM 1153 N N . THR A 1 143 ? 5.723 -0.436 -4.255 1.00 87.19 143 THR A N 1
ATOM 1154 C CA . THR A 1 143 ? 5.117 0.883 -3.976 1.00 87.19 143 THR A CA 1
ATOM 1155 C C . THR A 1 143 ? 3.886 0.806 -3.070 1.00 87.19 143 THR A C 1
ATOM 1157 O O . THR A 1 143 ? 3.730 1.651 -2.191 1.00 87.19 143 THR A O 1
ATOM 1160 N N . HIS A 1 144 ? 3.036 -0.218 -3.198 1.00 90.00 144 HIS A N 1
ATOM 1161 C CA . HIS A 1 144 ? 1.864 -0.397 -2.331 1.00 90.00 144 HIS A CA 1
ATOM 1162 C C . HIS A 1 144 ? 2.199 -0.613 -0.843 1.00 90.00 144 HIS A C 1
ATOM 1164 O O . HIS A 1 144 ? 1.330 -0.424 0.004 1.00 90.00 144 HIS A O 1
ATOM 1170 N N . THR A 1 145 ? 3.428 -0.958 -0.454 1.00 94.31 145 THR A N 1
ATOM 1171 C CA . THR A 1 145 ? 3.755 -1.206 0.963 1.00 94.31 145 THR A CA 1
ATOM 1172 C C . THR A 1 145 ? 3.852 0.072 1.806 1.00 94.31 145 THR A C 1
ATOM 1174 O O . THR A 1 145 ? 3.988 0.003 3.033 1.00 94.31 145 THR A O 1
ATOM 1177 N N . TRP A 1 146 ? 3.750 1.249 1.177 1.00 92.50 146 TRP A N 1
ATOM 1178 C CA . TRP A 1 146 ? 3.840 2.555 1.837 1.00 92.50 146 TRP A CA 1
ATOM 1179 C C . TRP A 1 146 ? 2.816 2.714 2.973 1.00 92.50 146 TRP A C 1
ATOM 1181 O O . TRP A 1 146 ? 3.175 3.140 4.070 1.00 92.50 146 TRP A O 1
ATOM 1191 N N . SER A 1 147 ? 1.551 2.336 2.747 1.00 93.06 147 SER A N 1
ATOM 1192 C CA . SER A 1 147 ? 0.480 2.583 3.720 1.00 93.06 147 SER A CA 1
ATOM 1193 C C . SER A 1 147 ? 0.658 1.695 4.950 1.00 93.06 147 SER A C 1
ATOM 1195 O O . SER A 1 147 ? 0.477 2.148 6.079 1.00 93.06 147 SER A O 1
ATOM 1197 N N . LEU A 1 148 ? 1.135 0.464 4.736 1.00 94.88 148 LEU A N 1
ATOM 1198 C CA . LEU A 1 148 ? 1.499 -0.456 5.804 1.00 94.88 148 LEU A CA 1
ATOM 1199 C C . LEU A 1 148 ? 2.735 0.038 6.568 1.00 94.88 148 LEU A C 1
ATOM 1201 O O . LEU A 1 148 ? 2.806 -0.127 7.782 1.00 94.88 148 LEU A O 1
ATOM 1205 N N . SER A 1 149 ? 3.687 0.689 5.892 1.00 96.06 149 SER A N 1
ATOM 1206 C CA . SER A 1 149 ? 4.828 1.339 6.556 1.00 96.06 149 SER A CA 1
ATOM 1207 C C . SER A 1 149 ? 4.363 2.469 7.480 1.00 96.06 149 SER A C 1
ATOM 1209 O O . SER A 1 149 ? 4.777 2.515 8.638 1.00 96.06 149 SER A O 1
ATOM 1211 N N . VAL A 1 150 ? 3.445 3.327 7.019 1.00 95.94 150 VAL A N 1
ATOM 1212 C CA . VAL A 1 150 ? 2.810 4.369 7.851 1.00 95.94 150 VAL A CA 1
ATOM 1213 C C . VAL A 1 150 ? 2.102 3.752 9.060 1.00 95.94 150 VAL A C 1
ATOM 1215 O O . VAL A 1 150 ? 2.276 4.207 10.190 1.00 95.94 150 VAL A O 1
ATOM 1218 N N . GLU A 1 151 ? 1.340 2.683 8.843 1.00 95.69 151 GLU A N 1
ATOM 1219 C CA . GLU A 1 151 ? 0.605 1.987 9.895 1.00 95.69 151 GLU A CA 1
ATOM 1220 C C . GLU A 1 151 ? 1.529 1.332 10.940 1.00 95.69 151 GLU A C 1
ATOM 1222 O O . GLU A 1 151 ? 1.318 1.499 12.142 1.00 95.69 151 GLU A O 1
ATOM 1227 N N . VAL A 1 152 ? 2.594 0.643 10.520 1.00 96.50 152 VAL A N 1
ATOM 1228 C CA . VAL A 1 152 ? 3.570 0.029 11.439 1.00 96.50 152 VAL A CA 1
ATOM 1229 C C . VAL A 1 152 ? 4.367 1.086 12.207 1.00 96.50 152 VAL A C 1
ATOM 1231 O O . VAL A 1 152 ? 4.610 0.921 13.404 1.00 96.50 152 VAL A O 1
ATOM 1234 N N . GLN A 1 153 ? 4.710 2.209 11.572 1.00 97.25 153 GLN A N 1
ATOM 1235 C CA . GLN A 1 153 ? 5.327 3.347 12.258 1.00 97.25 153 GLN A CA 1
ATOM 1236 C C . GLN A 1 153 ? 4.374 3.966 13.293 1.00 97.25 153 GLN A C 1
ATOM 1238 O O . GLN A 1 153 ? 4.801 4.286 14.403 1.00 97.25 153 GLN A O 1
ATOM 1243 N N . PHE A 1 154 ? 3.075 4.065 12.989 1.00 97.06 154 PHE A N 1
ATOM 1244 C CA . PHE A 1 154 ? 2.065 4.449 13.977 1.00 97.06 154 PHE A CA 1
ATOM 1245 C C . PHE A 1 154 ? 1.991 3.440 15.137 1.00 97.06 154 PHE A C 1
ATOM 1247 O O . PHE A 1 154 ? 1.918 3.840 16.301 1.00 97.06 154 PHE A O 1
ATOM 1254 N N . TYR A 1 155 ? 2.083 2.136 14.865 1.00 96.38 155 TYR A N 1
ATOM 1255 C CA . TYR A 1 155 ? 2.090 1.109 15.913 1.00 96.38 155 TYR A CA 1
ATOM 1256 C C . TYR A 1 155 ? 3.269 1.228 16.875 1.00 96.38 155 TYR A C 1
ATOM 1258 O O . TYR A 1 155 ? 3.111 0.912 18.052 1.00 96.38 155 TYR A O 1
ATOM 1266 N N . ALA A 1 156 ? 4.418 1.720 16.414 1.00 96.00 156 ALA A N 1
ATOM 1267 C CA . ALA A 1 156 ? 5.567 1.973 17.278 1.00 96.00 156 ALA A CA 1
ATOM 1268 C C . ALA A 1 156 ? 5.318 3.103 18.298 1.00 96.00 156 ALA A C 1
ATOM 1270 O O . ALA A 1 156 ? 5.878 3.081 19.393 1.00 96.00 156 ALA A O 1
ATOM 1271 N N . ILE A 1 157 ? 4.471 4.085 17.971 1.00 96.00 157 ILE A N 1
ATOM 1272 C CA . ILE A 1 157 ? 4.232 5.270 18.818 1.00 96.00 157 ILE A CA 1
ATOM 1273 C C . ILE A 1 157 ? 2.900 5.224 19.582 1.00 96.00 157 ILE A C 1
ATOM 1275 O O . ILE A 1 157 ? 2.772 5.853 20.636 1.00 96.00 157 ILE A O 1
ATOM 1279 N N . VAL A 1 158 ? 1.903 4.474 19.094 1.00 96.44 158 VAL A N 1
ATOM 1280 C CA . VAL A 1 158 ? 0.545 4.481 19.660 1.00 96.44 158 VAL A CA 1
ATOM 1281 C C . VAL A 1 158 ? 0.465 4.059 21.132 1.00 96.44 158 VAL A C 1
ATOM 1283 O O . VAL A 1 158 ? -0.343 4.664 21.837 1.00 96.44 158 VAL A O 1
ATOM 1286 N N . PRO A 1 159 ? 1.282 3.127 21.678 1.00 95.31 159 PRO A N 1
ATOM 1287 C CA . PRO A 1 159 ? 1.204 2.806 23.101 1.00 95.31 159 PRO A CA 1
ATOM 1288 C C . PRO A 1 159 ? 1.547 4.008 23.982 1.00 95.31 159 PRO A C 1
ATOM 1290 O O . PRO A 1 159 ? 0.891 4.224 24.994 1.00 95.31 159 PRO A O 1
ATOM 1293 N N . VAL A 1 160 ? 2.514 4.837 23.577 1.00 94.69 160 VAL A N 1
ATOM 1294 C CA . VAL A 1 160 ? 2.888 6.053 24.316 1.00 94.69 160 VAL A CA 1
ATOM 1295 C C . VAL A 1 160 ? 1.752 7.075 24.268 1.00 94.69 160 VAL A C 1
ATOM 1297 O O . VAL A 1 160 ? 1.322 7.568 25.310 1.00 94.69 160 VAL A O 1
ATOM 1300 N N . ILE A 1 161 ? 1.202 7.329 23.075 1.00 95.94 161 ILE A N 1
ATOM 1301 C CA . ILE A 1 161 ? 0.045 8.219 22.874 1.00 95.94 161 ILE A CA 1
ATOM 1302 C C . ILE A 1 161 ? -1.158 7.749 23.709 1.00 95.94 161 ILE A C 1
ATOM 1304 O O . ILE A 1 161 ? -1.850 8.546 24.346 1.00 95.94 161 ILE A O 1
ATOM 1308 N N . PHE A 1 162 ? -1.405 6.441 23.738 1.00 94.31 162 PHE A N 1
ATOM 1309 C CA . PHE A 1 162 ? -2.477 5.833 24.512 1.00 94.31 162 PHE A CA 1
ATOM 1310 C C . PHE A 1 162 ? -2.270 5.986 26.021 1.00 94.31 162 PHE A C 1
ATOM 1312 O O . PHE A 1 162 ? -3.210 6.363 26.715 1.00 94.31 162 PHE A O 1
ATOM 1319 N N . LEU A 1 163 ? -1.067 5.718 26.537 1.00 93.00 163 LEU A N 1
ATOM 1320 C CA . LEU A 1 163 ? -0.764 5.802 27.970 1.00 93.00 163 LEU A CA 1
ATOM 1321 C C . LEU A 1 163 ? -0.896 7.235 28.497 1.00 93.00 163 LEU A C 1
ATOM 1323 O O . LEU A 1 163 ? -1.501 7.435 29.549 1.00 93.00 163 LEU A O 1
ATOM 1327 N N . ILE A 1 164 ? -0.405 8.228 27.744 1.00 93.88 164 ILE A N 1
ATOM 1328 C CA . ILE A 1 164 ? -0.556 9.650 28.093 1.00 93.88 164 ILE A CA 1
ATOM 1329 C C . ILE A 1 164 ? -2.039 10.028 28.135 1.00 93.88 164 ILE A C 1
ATOM 1331 O O . ILE A 1 164 ? -2.510 10.561 29.137 1.00 93.88 164 ILE A O 1
ATOM 1335 N N . GLY A 1 165 ? -2.800 9.698 27.087 1.00 92.19 165 GLY A N 1
ATOM 1336 C CA . GLY A 1 165 ? -4.232 9.997 27.061 1.00 92.19 165 GLY A CA 1
ATOM 1337 C C . GLY A 1 165 ? -5.024 9.240 28.134 1.00 92.19 165 GLY A C 1
ATOM 1338 O O . GLY A 1 165 ? -5.981 9.775 28.683 1.00 92.19 165 GLY A O 1
ATOM 1339 N N . SER A 1 166 ? -4.606 8.026 28.498 1.00 87.44 166 SER A N 1
ATOM 1340 C CA . SER A 1 166 ? -5.252 7.227 29.551 1.00 87.44 166 SER A CA 1
ATOM 1341 C C . SER A 1 166 ? -4.977 7.748 30.963 1.00 87.44 166 SER A C 1
ATOM 1343 O O . SER A 1 166 ? -5.764 7.478 31.867 1.00 87.44 166 SER A O 1
ATOM 1345 N N . ALA A 1 167 ? -3.908 8.527 31.160 1.00 89.38 167 ALA A N 1
ATOM 1346 C CA . ALA A 1 167 ? -3.678 9.259 32.406 1.00 89.38 167 ALA A CA 1
ATOM 1347 C C 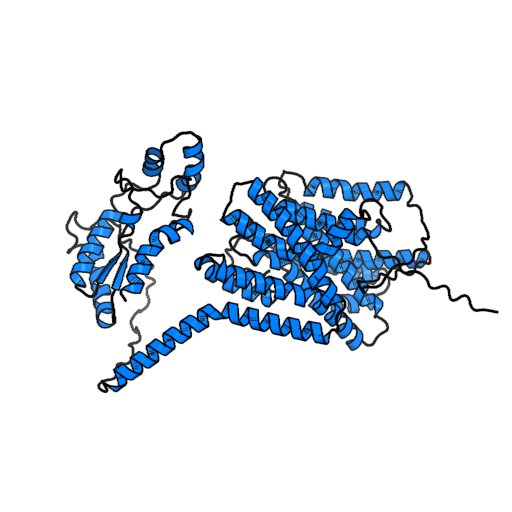. ALA A 1 167 ? -4.673 10.424 32.594 1.00 89.38 167 ALA A C 1
ATOM 1349 O O . ALA A 1 167 ? -4.848 10.925 33.705 1.00 89.38 167 ALA A O 1
ATOM 1350 N N . MET A 1 168 ? -5.347 10.844 31.520 1.00 91.88 168 MET A N 1
ATOM 1351 C CA . MET A 1 168 ? -6.340 11.915 31.515 1.00 91.88 168 MET A CA 1
ATOM 1352 C C . MET A 1 168 ? -7.760 11.337 31.628 1.00 91.88 168 MET A C 1
ATOM 1354 O O . MET A 1 168 ? -8.051 10.236 31.158 1.00 91.88 168 MET A O 1
ATOM 1358 N N . LYS A 1 169 ? -8.680 12.087 32.248 1.00 86.69 169 LYS A N 1
ATOM 1359 C CA . LYS A 1 169 ? -10.074 11.656 32.466 1.00 86.69 169 LYS A CA 1
ATOM 1360 C C . LYS A 1 169 ? -11.061 12.492 31.652 1.00 86.69 169 LYS A C 1
ATOM 1362 O O . LYS A 1 169 ? -10.870 13.696 31.499 1.00 86.69 169 LYS A O 1
ATOM 1367 N N . GLY A 1 170 ? -12.136 11.846 31.191 1.00 82.88 170 GLY A N 1
ATOM 1368 C CA . GLY A 1 170 ? -13.281 12.498 30.541 1.00 82.88 170 GLY A CA 1
ATOM 1369 C C . GLY A 1 170 ? -12.880 13.402 29.373 1.00 82.88 170 GLY A C 1
ATOM 1370 O O . GLY A 1 170 ? -12.106 12.994 28.505 1.00 82.88 170 GLY A O 1
ATOM 1371 N N . GLU A 1 171 ? -13.370 14.641 29.398 1.00 87.38 171 GLU A N 1
ATOM 1372 C CA . GLU A 1 171 ? -13.148 15.650 28.354 1.00 87.38 171 GLU A CA 1
ATOM 1373 C C . GLU A 1 171 ? -11.672 15.992 28.127 1.00 87.38 171 GLU A C 1
ATOM 1375 O O . GLU A 1 171 ? -11.273 16.239 26.994 1.00 87.38 171 GLU A O 1
ATOM 1380 N N . TRP A 1 172 ? -10.816 15.933 29.154 1.00 92.19 172 TRP A N 1
ATOM 1381 C CA . TRP A 1 172 ? -9.380 16.209 28.993 1.00 92.19 172 TRP A CA 1
ATOM 1382 C C . TRP A 1 172 ? -8.682 15.185 28.101 1.00 92.19 172 TRP A C 1
ATOM 1384 O O . TRP A 1 172 ? -7.790 15.533 27.330 1.00 92.19 172 TRP A O 1
ATOM 1394 N N . ARG A 1 173 ? -9.118 13.922 28.168 1.00 91.69 173 ARG A N 1
ATOM 1395 C CA . ARG A 1 173 ? -8.614 12.861 27.292 1.00 91.69 173 ARG A CA 1
ATOM 1396 C C . ARG A 1 173 ? -9.035 13.101 25.844 1.00 91.69 173 ARG A C 1
ATOM 1398 O O . ARG A 1 173 ? -8.217 12.955 24.939 1.00 91.69 173 ARG A O 1
ATOM 1405 N N . ILE A 1 174 ? -10.292 13.491 25.625 1.00 90.56 174 ILE A N 1
ATOM 1406 C CA . ILE A 1 174 ? -10.799 13.833 24.287 1.00 90.56 174 ILE A CA 1
ATOM 1407 C C . ILE A 1 174 ? -10.071 15.073 23.755 1.00 90.56 174 ILE A C 1
ATOM 1409 O O . ILE A 1 174 ? -9.611 15.058 22.618 1.00 90.56 174 ILE A O 1
ATOM 1413 N N . GLY A 1 175 ? -9.879 16.097 24.590 1.00 94.19 175 GLY A N 1
ATOM 1414 C CA . GLY A 1 175 ? -9.128 17.306 24.259 1.00 94.19 175 GLY A CA 1
ATOM 1415 C C . GLY A 1 175 ? -7.676 17.025 23.869 1.00 94.19 175 GLY A C 1
ATOM 1416 O O . GLY A 1 175 ? -7.185 17.607 22.907 1.00 94.19 175 GLY A O 1
ATOM 1417 N N . PHE A 1 176 ? -7.001 16.085 24.537 1.00 96.50 176 PHE A N 1
ATOM 1418 C CA . PHE A 1 176 ? -5.648 15.656 24.169 1.00 96.50 176 PHE A CA 1
ATOM 1419 C C . PHE A 1 176 ? -5.587 15.021 22.777 1.00 96.50 176 PHE A C 1
ATOM 1421 O O . PHE A 1 176 ? -4.792 15.454 21.939 1.00 96.50 176 PHE A O 1
ATOM 1428 N N . TYR A 1 177 ? -6.448 14.039 22.495 1.00 96.12 177 TYR A N 1
ATOM 1429 C CA . TYR A 1 177 ? -6.491 13.423 21.167 1.00 96.12 177 TYR A CA 1
ATOM 1430 C C . TYR A 1 177 ? -6.952 14.410 20.091 1.00 96.12 177 TYR A C 1
ATOM 1432 O O . TYR A 1 177 ? -6.404 14.398 18.993 1.00 96.12 177 TYR A O 1
ATOM 1440 N N . GLY A 1 178 ? -7.898 15.297 20.413 1.00 96.06 178 GLY A N 1
ATOM 1441 C CA . GLY A 1 178 ? -8.350 16.374 19.533 1.00 96.06 178 GLY A CA 1
ATOM 1442 C C . GLY A 1 178 ? -7.234 17.365 19.201 1.00 96.06 178 GLY A C 1
ATOM 1443 O O . GLY A 1 178 ? -7.065 17.724 18.040 1.00 96.06 178 GLY A O 1
ATOM 1444 N N . CYS A 1 179 ? -6.412 17.740 20.185 1.00 97.38 179 CYS A N 1
ATOM 1445 C CA . CYS A 1 179 ? -5.250 18.607 19.988 1.00 97.38 179 CYS A CA 1
ATOM 1446 C C . CYS A 1 179 ? -4.202 17.949 19.079 1.00 97.38 179 CYS A C 1
ATOM 1448 O O . CYS A 1 179 ? -3.788 18.542 18.085 1.00 97.38 179 CYS A O 1
ATOM 1450 N N . LEU A 1 180 ? -3.830 16.691 19.346 1.00 97.56 180 LEU A N 1
ATOM 1451 C CA . LEU A 1 180 ? -2.911 15.947 18.475 1.00 97.56 180 LEU A CA 1
ATOM 1452 C C . LEU A 1 180 ? -3.473 15.766 17.056 1.00 97.56 180 LEU A C 1
ATOM 1454 O O . LEU A 1 180 ? -2.732 15.873 16.078 1.00 97.56 180 LEU A O 1
ATOM 1458 N N . CYS A 1 181 ? -4.781 15.529 16.939 1.00 97.31 181 CYS A N 1
ATOM 1459 C CA . CYS A 1 181 ? -5.477 15.425 15.661 1.00 97.31 181 CYS A CA 1
ATOM 1460 C C . CYS A 1 181 ? -5.400 16.746 14.892 1.00 97.31 181 CYS A C 1
ATOM 1462 O O . CYS A 1 181 ? -5.073 16.736 13.707 1.00 97.31 181 CYS A O 1
ATOM 1464 N N . ALA A 1 182 ? -5.631 17.879 15.561 1.00 97.38 182 ALA A N 1
ATOM 1465 C CA . ALA A 1 182 ? -5.516 19.205 14.967 1.00 97.38 182 ALA A CA 1
ATOM 1466 C C . ALA A 1 182 ? -4.080 19.495 14.510 1.00 97.38 182 ALA A C 1
ATOM 1468 O O . ALA A 1 182 ? -3.891 19.894 13.367 1.00 97.38 182 ALA A O 1
ATOM 1469 N N . ILE A 1 183 ? -3.069 19.218 15.341 1.00 97.81 183 ILE A N 1
ATOM 1470 C CA . ILE A 1 183 ? -1.651 19.415 14.989 1.00 97.81 183 ILE A CA 1
ATOM 1471 C C . ILE A 1 183 ? -1.278 18.598 13.746 1.00 97.81 183 ILE A C 1
ATOM 1473 O O . ILE A 1 183 ? -0.722 19.139 12.793 1.00 97.81 183 ILE A O 1
ATOM 1477 N N . SER A 1 184 ? -1.614 17.305 13.729 1.00 97.56 184 SER A N 1
ATOM 1478 C CA . SER A 1 184 ? -1.312 16.421 12.596 1.00 97.56 184 SER A CA 1
ATOM 1479 C C . SER A 1 184 ? -2.087 16.814 11.329 1.00 97.56 184 SER A C 1
ATOM 1481 O O . SER A 1 184 ? -1.519 16.783 10.239 1.00 97.56 184 SER A O 1
ATOM 1483 N N . SER A 1 185 ? -3.342 17.263 11.461 1.00 95.88 185 SER A N 1
ATOM 1484 C CA . SER A 1 185 ? -4.145 17.756 10.330 1.00 95.88 185 SER A CA 1
ATOM 1485 C C . SER A 1 185 ? -3.591 19.067 9.770 1.00 95.88 185 SER A C 1
ATOM 1487 O O . SER A 1 185 ? -3.455 19.205 8.560 1.00 95.88 185 SER A O 1
ATOM 1489 N N . ILE A 1 186 ? -3.219 20.019 10.632 1.00 96.31 186 ILE A N 1
ATOM 1490 C CA . ILE A 1 186 ? -2.583 21.277 10.216 1.00 96.31 186 ILE A CA 1
ATOM 1491 C C . ILE A 1 186 ? -1.289 20.968 9.467 1.00 96.31 186 ILE A C 1
ATOM 1493 O O . ILE A 1 186 ? -1.089 21.495 8.379 1.00 96.31 186 ILE A O 1
ATOM 1497 N N . TYR A 1 187 ? -0.465 20.061 9.997 1.00 96.00 187 TYR A N 1
ATOM 1498 C CA . TYR A 1 187 ? 0.772 19.645 9.342 1.00 96.00 187 TYR A CA 1
ATOM 1499 C C . TYR A 1 187 ? 0.531 18.993 7.971 1.00 96.00 187 TYR A C 1
ATOM 1501 O O . TYR A 1 187 ? 1.303 19.223 7.041 1.00 96.00 187 TYR A O 1
ATOM 1509 N N . HIS A 1 188 ? -0.553 18.224 7.817 1.00 94.56 188 HIS A N 1
ATOM 1510 C CA . HIS A 1 188 ? -0.969 17.667 6.529 1.00 94.56 188 HIS A CA 1
ATOM 1511 C C . HIS A 1 188 ? -1.284 18.762 5.508 1.00 94.56 188 HIS A C 1
ATOM 1513 O O . HIS A 1 188 ? -0.732 18.754 4.414 1.00 94.56 188 HIS A O 1
ATOM 1519 N N . PHE A 1 189 ? -2.138 19.719 5.878 1.00 93.75 189 PHE A N 1
ATOM 1520 C CA . PHE A 1 189 ? -2.600 20.770 4.969 1.00 93.75 189 PHE A CA 1
ATOM 1521 C C . PHE A 1 189 ? -1.577 21.884 4.729 1.00 93.75 189 PHE A C 1
ATOM 1523 O O . PHE A 1 189 ? -1.686 22.594 3.734 1.00 93.75 189 PHE A O 1
ATOM 1530 N N . SER A 1 190 ? -0.589 22.047 5.614 1.00 94.12 190 SER A N 1
ATOM 1531 C CA . SER A 1 190 ? 0.500 23.012 5.435 1.00 94.12 190 SER A CA 1
ATOM 1532 C C . SER A 1 190 ? 1.676 22.467 4.620 1.00 94.12 190 SER A C 1
ATOM 1534 O O . SER A 1 190 ? 2.557 23.238 4.249 1.00 94.12 190 SER A O 1
ATOM 1536 N N . SER A 1 191 ? 1.743 21.151 4.406 1.00 91.25 191 SER A N 1
ATOM 1537 C CA . SER A 1 191 ? 2.828 20.496 3.666 1.00 91.25 191 SER A CA 1
ATOM 1538 C C . SER A 1 191 ? 2.475 20.333 2.185 1.00 91.25 191 SER A C 1
ATOM 1540 O O . SER A 1 191 ? 1.306 20.399 1.806 1.00 91.25 191 SER A O 1
ATOM 1542 N N . SER A 1 192 ? 3.475 20.080 1.331 1.00 87.56 192 SER A N 1
ATOM 1543 C CA . SER A 1 192 ? 3.205 19.723 -0.067 1.00 87.56 192 SER A CA 1
ATOM 1544 C C . SER A 1 192 ? 2.391 18.418 -0.142 1.00 87.56 192 SER A C 1
ATOM 1546 O O . SER A 1 192 ? 2.599 17.534 0.698 1.00 87.56 192 SER A O 1
ATOM 1548 N N . PRO A 1 193 ? 1.481 18.257 -1.125 1.00 83.06 193 PRO A N 1
ATOM 1549 C CA . PRO A 1 193 ? 0.630 17.069 -1.226 1.00 83.06 193 PRO A CA 1
ATOM 1550 C C . PRO A 1 193 ? 1.408 15.747 -1.224 1.00 83.06 193 PRO A C 1
ATOM 1552 O O . PRO A 1 193 ? 1.040 14.828 -0.491 1.00 83.06 193 PRO A O 1
ATOM 1555 N N . ASP A 1 194 ? 2.519 15.674 -1.962 1.00 78.00 194 ASP A N 1
ATOM 1556 C CA . ASP A 1 194 ? 3.347 14.464 -2.061 1.00 78.00 194 ASP A CA 1
ATOM 1557 C C . ASP A 1 194 ? 4.019 14.106 -0.733 1.00 78.00 194 ASP A C 1
ATOM 1559 O O . ASP A 1 194 ? 4.038 12.943 -0.317 1.00 78.00 194 ASP A O 1
ATOM 1563 N N . PHE A 1 195 ? 4.520 15.113 -0.014 1.00 84.38 195 PHE A N 1
ATOM 1564 C CA . PHE A 1 195 ? 5.109 14.907 1.302 1.00 84.38 195 PHE A CA 1
ATOM 1565 C C . PHE A 1 195 ? 4.040 14.514 2.329 1.00 84.38 195 PHE A C 1
ATOM 1567 O O . PHE A 1 195 ? 4.212 13.559 3.088 1.00 84.38 195 PHE A O 1
ATOM 1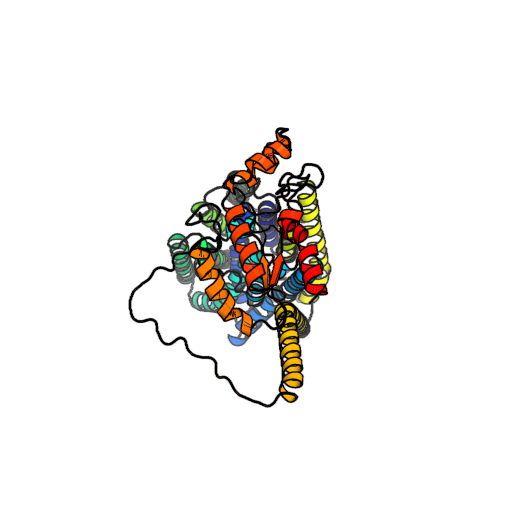574 N N . ALA A 1 196 ? 2.910 15.225 2.344 1.00 87.69 196 ALA A N 1
ATOM 1575 C CA . ALA A 1 196 ? 1.807 14.997 3.272 1.00 87.69 196 ALA A CA 1
ATOM 1576 C C . ALA A 1 196 ? 1.172 13.609 3.099 1.00 87.69 196 ALA A C 1
ATOM 1578 O O . ALA A 1 196 ? 0.727 13.003 4.076 1.00 87.69 196 ALA A O 1
ATOM 1579 N N . PHE A 1 197 ? 1.134 13.104 1.863 1.00 82.38 197 PHE A N 1
ATOM 1580 C CA . PHE A 1 197 ? 0.656 11.767 1.529 1.00 82.38 197 PHE A CA 1
ATOM 1581 C C . PHE A 1 197 ? 1.543 10.672 2.143 1.00 82.38 197 PHE A C 1
ATOM 1583 O O . PHE A 1 197 ? 1.033 9.715 2.728 1.00 82.38 197 PHE A O 1
ATOM 1590 N N . ASN A 1 198 ? 2.861 10.849 2.054 1.00 82.94 198 ASN A N 1
ATOM 1591 C CA . ASN A 1 198 ? 3.875 9.872 2.453 1.00 82.94 198 ASN A CA 1
ATOM 1592 C C . ASN A 1 198 ? 4.284 9.961 3.938 1.00 82.94 198 ASN A C 1
ATOM 1594 O O . ASN A 1 198 ? 4.755 8.991 4.537 1.00 82.94 198 ASN A O 1
ATOM 1598 N N . SER A 1 199 ? 4.096 11.120 4.566 1.00 91.25 199 SER A N 1
ATOM 1599 C CA . SER A 1 199 ? 4.532 11.377 5.937 1.00 91.25 199 SER A CA 1
ATOM 1600 C C . SER A 1 199 ? 3.601 10.758 6.976 1.00 91.25 199 SER A C 1
ATOM 1602 O O . SER A 1 199 ? 2.446 11.151 7.118 1.00 91.25 199 SER A O 1
ATOM 1604 N N . THR A 1 200 ? 4.133 9.865 7.811 1.00 94.62 200 THR A N 1
ATOM 1605 C CA . THR A 1 200 ? 3.388 9.290 8.942 1.00 94.62 200 THR A CA 1
ATOM 1606 C C . THR A 1 200 ? 2.847 10.371 9.873 1.00 94.62 200 THR A C 1
ATOM 1608 O O . THR A 1 200 ? 1.680 10.327 10.251 1.00 94.62 200 THR A O 1
ATOM 1611 N N . LEU A 1 201 ? 3.642 11.401 10.185 1.00 95.06 201 LEU A N 1
ATOM 1612 C CA . LEU A 1 201 ? 3.219 12.485 11.079 1.00 95.06 201 LEU A CA 1
ATOM 1613 C C . LEU A 1 201 ? 2.049 13.298 10.507 1.00 95.06 201 LEU A C 1
ATOM 1615 O O . LEU A 1 201 ? 1.153 13.690 11.255 1.00 95.06 201 LEU A O 1
ATOM 1619 N N . ALA A 1 202 ? 2.013 13.496 9.188 1.00 94.69 202 ALA A N 1
ATOM 1620 C CA . ALA A 1 202 ? 0.910 14.163 8.495 1.00 94.69 202 ALA A CA 1
ATOM 1621 C C . ALA A 1 202 ? -0.355 13.289 8.381 1.00 94.69 202 ALA A C 1
ATOM 1623 O O . ALA A 1 202 ? -1.397 13.763 7.941 1.00 94.69 202 ALA A O 1
ATOM 1624 N N . ARG A 1 203 ? -0.287 12.004 8.747 1.00 95.19 203 ARG A N 1
ATOM 1625 C CA . ARG A 1 203 ? -1.384 11.033 8.579 1.00 95.19 203 ARG A CA 1
ATOM 1626 C C . ARG A 1 203 ? -1.934 10.510 9.909 1.00 95.19 203 ARG A C 1
ATOM 1628 O O . ARG A 1 203 ? -3.030 9.957 9.944 1.00 95.19 203 ARG A O 1
ATOM 1635 N N . ILE A 1 204 ? -1.225 10.744 11.019 1.00 96.69 204 ILE A N 1
ATOM 1636 C CA . ILE A 1 204 ? -1.621 10.326 12.377 1.00 96.69 204 ILE A CA 1
ATOM 1637 C C . ILE A 1 204 ? -3.040 10.775 12.750 1.00 96.69 204 ILE A C 1
ATOM 1639 O O . ILE A 1 204 ? -3.744 10.020 13.421 1.00 96.69 204 ILE A O 1
ATOM 1643 N N . TRP A 1 205 ? -3.493 11.956 12.314 1.00 97.44 205 TRP A N 1
ATOM 1644 C CA . TRP A 1 205 ? -4.839 12.457 12.619 1.00 97.44 205 TRP A CA 1
ATOM 1645 C C . TRP A 1 205 ? -5.952 11.460 12.264 1.00 97.44 205 TRP A C 1
ATOM 1647 O O . TRP A 1 205 ? -6.932 11.351 12.996 1.00 97.44 205 TRP A O 1
ATOM 1657 N N . GLN A 1 206 ? -5.773 10.646 11.224 1.00 97.81 206 GLN A N 1
ATOM 1658 C CA . GLN A 1 206 ? -6.760 9.648 10.809 1.00 97.81 206 GLN A CA 1
ATOM 1659 C C . GLN A 1 206 ? -6.865 8.492 11.801 1.00 97.81 206 GLN A C 1
ATOM 1661 O O . GLN A 1 206 ? -7.961 8.081 12.183 1.00 97.81 206 GLN A O 1
ATOM 1666 N N . PHE A 1 207 ? -5.722 8.023 12.298 1.00 98.31 207 PHE A N 1
ATOM 1667 C CA . PHE A 1 207 ? -5.675 7.030 13.365 1.00 98.31 207 PHE A CA 1
ATOM 1668 C C . PHE A 1 207 ? -6.257 7.592 14.671 1.00 98.31 207 PHE A C 1
ATOM 1670 O O . PHE A 1 207 ? -6.980 6.894 15.384 1.00 98.31 207 PHE A O 1
ATOM 1677 N N . LEU A 1 208 ? -5.994 8.868 14.979 1.00 98.06 208 LEU A N 1
ATOM 1678 C CA . LEU A 1 208 ? -6.519 9.530 16.177 1.00 98.06 208 LEU A CA 1
ATOM 1679 C C . LEU A 1 208 ? -8.048 9.641 16.168 1.00 98.06 208 LEU A C 1
ATOM 1681 O O . LEU A 1 208 ? -8.658 9.412 17.210 1.00 98.06 208 LEU A O 1
ATOM 1685 N N . ILE A 1 209 ? -8.682 9.898 15.017 1.00 97.75 209 ILE A N 1
ATOM 1686 C CA . ILE A 1 209 ? -10.151 9.828 14.8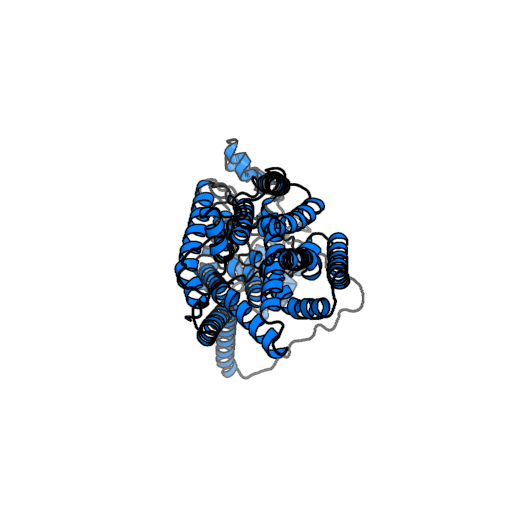87 1.00 97.75 209 ILE A CA 1
ATOM 1687 C C . ILE A 1 209 ? -10.669 8.436 15.275 1.00 97.75 209 ILE A C 1
ATOM 1689 O O . ILE A 1 209 ? -11.649 8.323 16.016 1.00 97.75 209 ILE A O 1
ATOM 1693 N N . GLY A 1 210 ? -9.973 7.373 14.865 1.00 96.56 210 GLY A N 1
ATOM 1694 C CA . GLY A 1 210 ? -10.268 6.004 15.295 1.00 96.56 210 GLY A CA 1
ATOM 1695 C C . GLY A 1 210 ? -10.171 5.811 16.812 1.00 96.56 210 GLY A C 1
ATOM 1696 O O . GLY A 1 210 ? -11.058 5.215 17.426 1.00 96.56 210 GLY A O 1
ATOM 1697 N N . MET A 1 211 ? -9.125 6.357 17.442 1.00 95.00 211 MET A N 1
ATOM 1698 C CA . MET A 1 211 ? -8.952 6.307 18.902 1.00 95.00 211 MET A CA 1
ATOM 1699 C C . MET A 1 211 ? -10.050 7.081 19.648 1.00 95.00 211 MET A C 1
ATOM 1701 O O . MET A 1 211 ? -10.590 6.581 20.634 1.00 95.00 211 MET A O 1
ATOM 1705 N N . ILE A 1 212 ? -10.415 8.278 19.175 1.00 94.56 212 ILE A N 1
ATOM 1706 C CA . ILE A 1 212 ? -11.505 9.088 19.747 1.00 94.56 212 ILE A CA 1
ATOM 1707 C C . ILE A 1 212 ? -12.826 8.319 19.662 1.00 94.56 212 ILE A C 1
ATOM 1709 O O . ILE A 1 212 ? -13.539 8.210 20.661 1.00 94.56 212 ILE A O 1
ATOM 1713 N N . THR A 1 213 ? -13.102 7.724 18.500 1.00 92.69 213 THR A N 1
ATOM 1714 C CA . THR A 1 213 ? -14.297 6.904 18.261 1.00 92.69 213 THR A CA 1
ATOM 1715 C C . THR A 1 213 ? -14.386 5.752 19.264 1.00 92.69 213 THR A C 1
ATOM 1717 O O . THR A 1 213 ? -15.446 5.517 19.843 1.00 92.69 213 THR A O 1
ATOM 1720 N N . TYR A 1 214 ? -13.272 5.062 19.534 1.00 90.06 214 TYR A N 1
ATOM 1721 C CA . TYR A 1 214 ? -13.227 3.992 20.533 1.00 90.06 214 TYR A CA 1
ATOM 1722 C C . TYR A 1 214 ? -13.582 4.486 21.942 1.00 90.06 214 TYR A C 1
ATOM 1724 O O . TYR A 1 214 ? -14.413 3.881 22.620 1.00 90.06 214 TYR A O 1
ATOM 1732 N N . PHE A 1 215 ? -12.990 5.593 22.395 1.00 86.75 215 PHE A N 1
ATOM 1733 C CA . PHE A 1 215 ? -13.270 6.104 23.738 1.00 86.75 215 PHE A CA 1
ATOM 1734 C C . PHE A 1 215 ? -14.698 6.623 23.893 1.00 86.75 215 PHE A C 1
ATOM 1736 O O . PHE A 1 215 ? -15.283 6.437 24.957 1.00 86.75 215 PHE A O 1
ATOM 1743 N N . GLN A 1 216 ? -15.272 7.242 22.860 1.00 86.25 216 GLN A N 1
ATOM 1744 C CA . GLN A 1 216 ? -16.681 7.638 22.878 1.00 86.25 216 GLN A CA 1
ATOM 1745 C C . GLN A 1 216 ? -17.601 6.417 22.927 1.00 86.25 216 GLN A C 1
ATOM 1747 O O . GLN A 1 216 ? -18.534 6.387 23.728 1.00 86.25 216 GLN A O 1
ATOM 1752 N N . PHE A 1 217 ? -17.288 5.382 22.145 1.00 83.00 217 PHE A N 1
ATOM 1753 C CA . PHE A 1 217 ? -18.015 4.116 22.155 1.00 83.00 217 PHE A CA 1
ATOM 1754 C C . PHE A 1 217 ? -18.013 3.456 23.547 1.00 83.00 217 PHE A C 1
ATOM 1756 O O . PHE A 1 217 ? -19.069 3.085 24.056 1.00 83.00 217 PHE A O 1
ATOM 1763 N N . VAL A 1 218 ? -16.855 3.368 24.212 1.00 79.12 218 VAL A N 1
ATOM 1764 C CA . VAL A 1 218 ? -16.762 2.792 25.568 1.00 79.12 218 VAL A CA 1
ATOM 1765 C C . VAL A 1 218 ? -17.478 3.656 26.612 1.00 79.12 218 VAL A C 1
ATOM 1767 O O . VAL A 1 218 ? -18.167 3.115 27.476 1.00 79.12 218 VAL A O 1
ATOM 1770 N N . SER A 1 219 ? -17.348 4.985 26.540 1.00 73.12 219 SER A N 1
ATOM 1771 C CA . SER A 1 219 ? -18.036 5.899 27.463 1.00 73.12 219 SER A CA 1
ATOM 1772 C C . SER A 1 219 ? -19.561 5.810 27.348 1.00 73.12 219 SER A C 1
ATOM 1774 O O . SER A 1 219 ? -20.233 5.828 28.374 1.00 73.12 219 SER A O 1
ATOM 1776 N N . GLY A 1 220 ? -20.105 5.676 26.132 1.00 60.38 220 GLY A N 1
ATOM 1777 C CA . GLY A 1 220 ? -21.542 5.473 25.913 1.00 60.38 220 GLY A CA 1
ATOM 1778 C C . GLY A 1 220 ? -22.029 4.116 26.430 1.00 60.38 220 GLY A C 1
ATOM 1779 O O . GLY A 1 220 ? -23.023 4.046 27.143 1.00 60.38 220 GLY A O 1
ATOM 1780 N N . SER A 1 221 ? -21.267 3.048 26.177 1.00 56.47 221 SER A N 1
ATOM 1781 C CA . SER A 1 221 ? -21.608 1.678 26.594 1.00 56.47 221 SER A CA 1
ATOM 1782 C C . SER A 1 221 ? -21.678 1.488 28.118 1.00 56.47 221 SER A C 1
ATOM 1784 O O . SER A 1 221 ? -22.472 0.681 28.603 1.00 56.47 221 SER A O 1
ATOM 1786 N N . ASN A 1 222 ? -20.879 2.239 28.886 1.00 48.53 222 ASN A N 1
ATOM 1787 C CA . ASN A 1 222 ? -20.922 2.210 30.353 1.00 48.53 222 ASN A CA 1
ATOM 1788 C C . ASN A 1 222 ? -22.241 2.752 30.936 1.00 48.53 222 ASN A C 1
ATOM 1790 O O . ASN A 1 222 ? -22.581 2.380 32.058 1.00 48.53 222 ASN A O 1
ATOM 1794 N N . ASN A 1 223 ? -22.990 3.581 30.198 1.00 40.88 223 ASN A N 1
ATOM 1795 C CA . ASN A 1 223 ? -24.320 4.039 30.616 1.00 40.88 223 ASN A CA 1
ATOM 1796 C C . ASN A 1 223 ? -25.419 2.997 30.338 1.00 40.88 223 ASN A C 1
ATOM 1798 O O . ASN A 1 223 ? -26.391 2.939 31.086 1.00 40.88 223 ASN A O 1
ATOM 1802 N N . ASP A 1 224 ? -25.233 2.132 29.336 1.00 40.22 224 ASP A N 1
ATOM 1803 C CA . ASP A 1 224 ? -26.240 1.154 28.888 1.00 40.22 224 ASP A CA 1
ATOM 1804 C C . ASP A 1 224 ? -25.997 -0.276 29.425 1.00 40.22 224 ASP A C 1
ATOM 1806 O O . ASP A 1 224 ? -26.644 -1.237 29.008 1.00 40.22 224 ASP A O 1
ATOM 1810 N N . GLY A 1 225 ? -25.052 -0.453 30.359 1.00 29.84 225 GLY A N 1
ATOM 1811 C CA . GLY A 1 225 ? -24.782 -1.737 31.028 1.00 29.84 225 GLY A CA 1
ATOM 1812 C C . GLY A 1 225 ? -24.082 -2.801 30.165 1.00 29.84 225 GLY A C 1
ATOM 1813 O O . GLY A 1 225 ? -23.937 -3.952 30.598 1.00 29.84 225 GLY A O 1
ATOM 1814 N N . TYR A 1 226 ? -23.616 -2.435 28.968 1.00 37.56 226 TYR A N 1
ATOM 1815 C CA . TYR A 1 226 ? -22.864 -3.313 28.071 1.00 37.56 226 TYR A CA 1
ATOM 1816 C C . TYR A 1 226 ? -21.357 -3.175 28.328 1.00 37.56 226 TYR A C 1
ATOM 1818 O O . TYR A 1 226 ? -20.806 -2.076 28.317 1.00 37.56 226 TYR A O 1
ATOM 1826 N N . SER A 1 227 ? -20.657 -4.294 28.530 1.00 32.84 227 SER A N 1
ATOM 1827 C CA . SER A 1 227 ? -19.189 -4.328 28.516 1.00 32.84 227 SER A CA 1
ATOM 1828 C C . SER A 1 227 ? -18.736 -4.795 27.132 1.00 32.84 227 SER A C 1
ATOM 1830 O O . SER A 1 227 ? -18.968 -5.960 26.796 1.00 32.84 227 SER A O 1
ATOM 1832 N N . PRO A 1 228 ? -18.102 -3.944 26.308 1.00 38.56 228 PRO A N 1
ATOM 1833 C CA . PRO A 1 228 ? -17.689 -4.337 24.974 1.00 38.56 228 PRO A CA 1
ATOM 1834 C C . PRO A 1 228 ? -16.402 -5.154 25.074 1.00 38.56 228 PRO A C 1
ATOM 1836 O O . PRO A 1 228 ? -15.291 -4.632 24.999 1.00 38.56 228 PRO A O 1
ATOM 1839 N N . ILE A 1 229 ? -16.533 -6.464 25.256 1.00 38.53 229 ILE A N 1
ATOM 1840 C CA . ILE A 1 229 ? -15.426 -7.370 24.968 1.00 38.53 229 ILE A CA 1
ATOM 1841 C C . ILE A 1 229 ? -15.487 -7.597 23.459 1.00 38.53 229 ILE A C 1
ATOM 1843 O O . ILE A 1 229 ? -16.468 -8.103 22.938 1.00 38.53 229 ILE A O 1
ATOM 1847 N N . VAL A 1 230 ? -14.462 -7.173 22.730 1.00 42.50 230 VAL A N 1
ATOM 1848 C CA . VAL A 1 230 ? -14.298 -7.531 21.318 1.00 42.50 230 VAL A CA 1
ATOM 1849 C C . VAL A 1 230 ? -13.191 -8.573 21.260 1.00 42.50 230 VAL A C 1
ATOM 1851 O O . VAL A 1 230 ? -12.049 -8.331 21.666 1.00 42.50 230 VAL A O 1
ATOM 1854 N N . THR A 1 231 ? -13.526 -9.772 20.798 1.00 34.75 231 THR A N 1
ATOM 1855 C CA . THR A 1 231 ? -12.542 -10.798 20.452 1.00 34.75 231 THR A CA 1
ATOM 1856 C C . THR A 1 231 ? -11.851 -10.402 19.153 1.00 34.75 231 THR A C 1
ATOM 1858 O O . THR A 1 231 ? -12.455 -10.400 18.082 1.00 34.75 231 THR A O 1
ATOM 1861 N N . ILE A 1 232 ? -10.568 -10.059 19.261 1.00 39.31 232 ILE A N 1
ATOM 1862 C CA . ILE A 1 232 ? -9.636 -10.077 18.134 1.00 39.31 232 ILE A CA 1
ATOM 1863 C C . ILE A 1 232 ? -9.233 -11.541 17.962 1.00 39.31 232 ILE A C 1
ATOM 1865 O O . ILE A 1 232 ? -8.750 -12.123 18.929 1.00 39.31 232 ILE A O 1
ATOM 1869 N N . GLU A 1 233 ? -9.506 -12.083 16.773 1.00 39.00 233 GLU A N 1
ATOM 1870 C CA . GLU A 1 233 ? -9.196 -13.433 16.272 1.00 39.00 233 GLU A CA 1
ATOM 1871 C C . GLU A 1 233 ? -8.329 -14.304 17.196 1.00 39.00 233 GLU A C 1
ATOM 1873 O O . GLU A 1 233 ? -7.107 -14.186 17.213 1.00 39.00 233 GLU A O 1
ATOM 1878 N N . ASP A 1 234 ? -8.990 -15.212 17.912 1.00 34.78 234 ASP A N 1
ATOM 1879 C CA . ASP A 1 234 ? -8.472 -16.539 18.236 1.00 34.78 234 ASP A CA 1
ATOM 1880 C C . ASP A 1 234 ? -9.495 -17.519 17.649 1.00 34.78 234 ASP A C 1
ATOM 1882 O O . ASP A 1 234 ? -10.702 -17.369 17.860 1.00 34.78 234 ASP A O 1
ATOM 1886 N N . GLY A 1 235 ? -9.024 -18.454 16.824 1.00 39.53 235 GLY A N 1
ATOM 1887 C CA . GLY A 1 235 ? -9.858 -19.487 16.220 1.00 39.53 235 GLY A CA 1
ATOM 1888 C C . GLY A 1 235 ? -10.512 -20.357 17.294 1.00 39.53 235 GLY A C 1
ATOM 1889 O O . GLY A 1 235 ? -9.826 -20.924 18.139 1.00 39.53 235 GLY A O 1
ATOM 1890 N N . GLY A 1 236 ? -11.839 -20.456 17.246 1.00 26.20 236 GLY A N 1
ATOM 1891 C CA . GLY A 1 236 ? -12.652 -21.307 18.110 1.00 26.20 236 GLY A CA 1
ATOM 1892 C C . GLY A 1 236 ? -14.143 -21.092 17.836 1.00 26.20 236 GLY A C 1
ATOM 1893 O O . GLY A 1 236 ? -14.574 -19.963 17.617 1.00 26.20 236 GLY A O 1
ATOM 1894 N N . GLU A 1 237 ? -14.901 -22.187 17.776 1.00 27.17 237 GLU A N 1
ATOM 1895 C CA . GLU A 1 237 ? -16.314 -22.263 17.378 1.00 27.17 237 GLU A CA 1
ATOM 1896 C C . GLU A 1 237 ? -17.285 -21.409 18.219 1.00 27.17 237 GLU A C 1
ATOM 1898 O O . GLU A 1 237 ? -17.065 -21.132 19.397 1.00 27.17 237 GLU A O 1
ATOM 1903 N N . ILE A 1 238 ? -18.402 -21.033 17.582 1.00 28.05 238 ILE A N 1
ATOM 1904 C CA . ILE A 1 238 ? -19.491 -20.189 18.098 1.00 28.05 238 ILE A CA 1
ATOM 1905 C C . ILE A 1 238 ? -20.668 -21.068 18.549 1.00 28.05 238 ILE A C 1
ATOM 1907 O O . ILE A 1 238 ? -21.095 -21.957 17.811 1.00 28.05 238 ILE A O 1
ATOM 1911 N N . ARG A 1 239 ? -21.280 -20.741 19.694 1.00 28.02 239 ARG A N 1
ATOM 1912 C CA . ARG A 1 239 ? -22.711 -20.985 19.942 1.00 28.02 239 ARG A CA 1
ATOM 1913 C C . ARG A 1 239 ? -23.398 -19.670 20.311 1.00 28.02 239 ARG A C 1
ATOM 1915 O O . ARG A 1 239 ? -22.881 -18.911 21.127 1.00 28.02 239 ARG A O 1
ATOM 1922 N N . ASP A 1 240 ? -24.513 -19.419 19.628 1.00 32.62 240 ASP A N 1
ATOM 1923 C CA . ASP A 1 240 ? -25.353 -18.221 19.689 1.00 32.62 240 ASP A CA 1
ATOM 1924 C C . ASP A 1 240 ? -26.088 -18.081 21.029 1.00 32.62 240 ASP A C 1
ATOM 1926 O O . ASP A 1 240 ? -26.634 -19.060 21.525 1.00 32.62 240 ASP A O 1
ATOM 1930 N N . GLU A 1 241 ? -26.218 -16.843 21.514 1.00 27.81 241 GLU A N 1
ATOM 1931 C CA . GLU A 1 241 ? -27.511 -16.283 21.929 1.00 27.81 241 GLU A CA 1
ATOM 1932 C C . GLU A 1 241 ? -27.455 -14.743 21.888 1.00 27.81 241 GLU A C 1
ATOM 1934 O O . GLU A 1 241 ? -26.573 -14.103 22.456 1.00 27.81 241 GLU A O 1
ATOM 1939 N N . ALA A 1 242 ? -28.376 -14.150 21.126 1.00 30.20 242 ALA A N 1
ATOM 1940 C CA . ALA A 1 242 ? -28.410 -12.734 20.780 1.00 30.20 242 ALA A CA 1
ATOM 1941 C C . ALA A 1 242 ? -29.343 -11.945 21.710 1.00 30.20 242 ALA A C 1
ATOM 1943 O O . ALA A 1 242 ? -30.519 -12.286 21.832 1.00 30.20 242 ALA A O 1
ATOM 1944 N N . VAL A 1 243 ? -28.876 -10.814 22.246 1.00 31.72 243 VAL A N 1
ATOM 1945 C CA . VAL A 1 243 ? -29.765 -9.765 22.772 1.00 31.72 243 VAL A CA 1
ATOM 1946 C C . VAL A 1 243 ? -29.923 -8.704 21.686 1.00 31.72 243 VAL A C 1
ATOM 1948 O O . VAL A 1 243 ? -29.061 -7.854 21.487 1.00 31.72 243 VAL A O 1
ATOM 1951 N N . LYS A 1 244 ? -31.025 -8.801 20.935 1.00 36.84 244 LYS A N 1
ATOM 1952 C CA . LYS A 1 244 ? -31.410 -7.852 19.883 1.00 36.84 244 LYS A CA 1
ATOM 1953 C C . LYS A 1 244 ? -31.835 -6.518 20.503 1.00 36.84 244 LYS A C 1
ATOM 1955 O O . LYS A 1 244 ? -32.981 -6.398 20.929 1.00 36.84 244 LYS A O 1
ATOM 1960 N N . ASN A 1 245 ? -30.984 -5.500 20.436 1.00 43.09 245 ASN A N 1
ATOM 1961 C CA . ASN A 1 245 ? -31.482 -4.127 20.392 1.00 43.09 245 ASN A CA 1
ATOM 1962 C C . ASN A 1 245 ? -31.809 -3.810 18.931 1.00 43.09 245 ASN A C 1
ATOM 1964 O O . ASN A 1 245 ? -30.943 -3.851 18.061 1.00 43.09 245 ASN A O 1
ATOM 1968 N N . VAL A 1 246 ? -33.091 -3.600 18.636 1.00 45.53 246 VAL A N 1
ATOM 1969 C CA . VAL A 1 246 ? -33.541 -3.213 17.295 1.00 45.53 246 VAL A CA 1
ATOM 1970 C C . VAL A 1 246 ? -33.116 -1.756 17.079 1.00 45.53 246 VAL A C 1
ATOM 1972 O O . VAL A 1 246 ? -33.607 -0.903 17.817 1.00 45.53 246 VAL A O 1
ATOM 1975 N N . PRO A 1 247 ? -32.234 -1.448 16.108 1.00 55.78 247 PRO A N 1
ATOM 1976 C CA . PRO A 1 247 ? -31.816 -0.073 15.859 1.00 55.78 247 PRO A CA 1
ATOM 1977 C C . PRO A 1 247 ? -33.023 0.775 15.458 1.00 55.78 247 PRO A C 1
ATOM 1979 O O . PRO A 1 247 ? -33.845 0.358 14.631 1.00 55.78 247 PRO A O 1
ATOM 1982 N N . THR A 1 248 ? -33.134 1.963 16.046 1.00 61.41 248 THR A N 1
ATOM 1983 C CA . THR A 1 248 ? -34.244 2.887 15.788 1.00 61.41 248 THR A CA 1
ATOM 1984 C C . THR A 1 248 ? -34.211 3.387 14.337 1.00 61.41 248 THR A C 1
ATOM 1986 O O . THR A 1 248 ? -33.171 3.401 13.672 1.00 61.41 248 THR A O 1
ATOM 1989 N N . SER A 1 249 ? -35.359 3.799 13.787 1.00 64.50 249 SER A N 1
ATOM 1990 C CA . SER A 1 249 ? -35.441 4.317 12.408 1.00 64.50 249 SER A CA 1
ATOM 1991 C C . SER A 1 249 ? -34.518 5.521 12.168 1.00 64.50 249 SER A C 1
ATOM 1993 O O . SER A 1 249 ? -33.968 5.658 11.075 1.00 64.50 249 SER A O 1
ATOM 1995 N N . LEU A 1 250 ? -34.293 6.344 13.196 1.00 69.38 250 LEU A N 1
ATOM 1996 C CA . LEU A 1 250 ? -33.417 7.514 13.156 1.00 69.38 250 LEU A CA 1
ATOM 1997 C C . LEU A 1 250 ? -31.926 7.140 13.092 1.00 69.38 250 LEU A C 1
ATOM 1999 O O . LEU A 1 250 ? -31.181 7.735 12.312 1.00 69.38 250 LEU A O 1
ATOM 2003 N N . GLU A 1 251 ? -31.489 6.125 13.842 1.00 70.38 251 GLU A N 1
ATOM 2004 C CA . GLU A 1 251 ? -30.112 5.602 13.776 1.00 70.38 251 GLU A CA 1
ATOM 2005 C C . GLU A 1 251 ? -29.822 4.985 12.406 1.00 70.38 251 GLU A C 1
ATOM 2007 O O . GLU A 1 251 ? -28.770 5.224 11.808 1.00 70.38 251 GLU A O 1
ATOM 2012 N N . ASN A 1 252 ? -30.796 4.248 11.861 1.00 75.88 252 ASN A N 1
ATOM 2013 C CA . ASN A 1 252 ? -30.686 3.666 10.529 1.00 75.88 252 ASN A CA 1
ATOM 2014 C C . ASN A 1 252 ? -30.623 4.734 9.430 1.00 75.88 252 ASN A C 1
ATOM 2016 O O . ASN A 1 252 ? -29.844 4.597 8.492 1.00 75.88 252 ASN A O 1
ATOM 2020 N N . PHE A 1 253 ? -31.407 5.806 9.537 1.00 79.25 253 PHE A N 1
ATOM 2021 C CA . PHE A 1 253 ? -31.330 6.921 8.594 1.00 79.25 253 PHE A CA 1
ATOM 2022 C C . PHE A 1 253 ? -29.967 7.626 8.672 1.00 79.25 253 PHE A C 1
ATOM 2024 O O . PHE A 1 253 ? -29.313 7.834 7.651 1.00 79.25 253 PHE A O 1
ATOM 2031 N N . THR A 1 254 ? -29.500 7.914 9.889 1.00 81.62 254 THR A N 1
ATOM 2032 C CA . THR A 1 254 ? -28.251 8.650 10.132 1.00 81.62 254 THR A CA 1
ATOM 2033 C C . THR A 1 254 ? -27.026 7.895 9.617 1.00 81.62 254 THR A C 1
ATOM 2035 O O . THR A 1 254 ? -26.181 8.482 8.949 1.00 81.62 254 THR A O 1
ATOM 2038 N N . LYS A 1 255 ? -26.919 6.580 9.844 1.00 83.56 255 LYS A N 1
ATOM 2039 C CA . LYS A 1 255 ? -25.763 5.805 9.352 1.00 83.56 255 LYS A CA 1
ATOM 2040 C C . LYS A 1 255 ? -25.706 5.742 7.818 1.00 83.56 255 LYS A C 1
ATOM 2042 O O . LYS A 1 255 ? -24.633 5.908 7.240 1.00 83.56 255 LYS A O 1
ATOM 2047 N N . TYR A 1 256 ? -26.845 5.544 7.143 1.00 87.81 256 TYR A N 1
ATOM 2048 C CA . TYR A 1 256 ? -26.879 5.473 5.678 1.00 87.81 256 TYR A CA 1
ATOM 2049 C C . TYR A 1 256 ? -26.696 6.849 5.035 1.00 87.81 256 TYR A C 1
ATOM 2051 O O . TYR A 1 256 ? -26.155 6.921 3.935 1.00 87.81 256 TYR A O 1
ATOM 2059 N N . PHE A 1 257 ? -27.047 7.926 5.744 1.00 90.06 257 PHE A N 1
ATOM 2060 C CA . PHE A 1 257 ? -26.720 9.292 5.346 1.00 90.06 257 PHE A CA 1
ATOM 2061 C C . PHE A 1 257 ? -25.205 9.524 5.221 1.00 90.06 257 PHE A C 1
ATOM 2063 O O . PHE A 1 257 ? -24.787 10.242 4.323 1.00 90.06 257 PHE A O 1
ATOM 2070 N N . PHE A 1 258 ? -24.376 8.886 6.055 1.00 92.88 258 PHE A N 1
ATOM 2071 C CA . PHE A 1 258 ? -22.913 8.958 5.929 1.00 92.88 258 PHE A CA 1
ATOM 2072 C C . PHE A 1 258 ? -22.342 7.903 4.970 1.00 92.88 258 PHE A C 1
ATOM 2074 O O . PHE A 1 258 ? -21.460 8.210 4.168 1.00 92.88 258 PHE A O 1
ATOM 2081 N N . LEU A 1 259 ? -22.857 6.669 5.012 1.00 92.94 259 LEU A N 1
ATOM 2082 C CA . LEU A 1 259 ? -22.333 5.561 4.207 1.00 92.94 259 LEU A CA 1
ATOM 2083 C C . LEU A 1 259 ? -22.620 5.724 2.707 1.00 92.94 259 LEU A C 1
ATOM 2085 O O . LEU A 1 259 ? -21.731 5.493 1.891 1.00 92.94 259 LEU A O 1
ATOM 2089 N N . ALA A 1 260 ? -23.840 6.119 2.324 1.00 93.69 260 ALA A N 1
ATOM 2090 C CA . ALA A 1 260 ? -24.220 6.181 0.913 1.00 93.69 260 ALA A CA 1
ATOM 2091 C C . ALA A 1 260 ? -23.391 7.210 0.119 1.00 93.69 260 ALA A C 1
ATOM 2093 O O . ALA A 1 260 ? -22.858 6.830 -0.923 1.00 93.69 260 ALA A O 1
ATOM 2094 N N . PRO A 1 261 ? -23.167 8.453 0.598 1.00 95.06 261 PRO A N 1
ATOM 2095 C CA . PRO A 1 261 ? -22.275 9.390 -0.079 1.00 95.06 261 PRO A CA 1
ATOM 2096 C C . PRO A 1 261 ? -20.839 8.880 -0.199 1.00 95.06 261 PRO A C 1
ATOM 2098 O O . PRO A 1 261 ? -20.237 9.065 -1.250 1.00 95.06 261 PRO A O 1
ATOM 2101 N N . MET A 1 262 ? -20.294 8.204 0.822 1.00 95.25 262 MET A N 1
ATOM 2102 C CA . MET A 1 262 ? -18.946 7.622 0.732 1.00 95.25 262 MET A CA 1
ATOM 2103 C C . MET A 1 262 ? -18.853 6.578 -0.378 1.00 95.25 262 MET A C 1
ATOM 2105 O O . MET A 1 262 ? -17.914 6.616 -1.168 1.00 95.25 262 MET A O 1
ATOM 2109 N N . VAL A 1 263 ? -19.833 5.673 -0.469 1.00 95.56 263 VAL A N 1
ATOM 2110 C CA . VAL A 1 263 ? -19.885 4.675 -1.547 1.00 95.56 263 VAL A CA 1
ATOM 2111 C C . VAL A 1 263 ? -20.020 5.373 -2.902 1.00 95.56 263 VAL A C 1
ATOM 2113 O O . VAL A 1 263 ? -19.236 5.102 -3.806 1.00 95.56 263 VAL A O 1
ATOM 2116 N N . CYS A 1 264 ? -20.944 6.327 -3.040 1.00 95.75 264 CYS A N 1
ATOM 2117 C CA . CYS A 1 264 ? -21.132 7.066 -4.289 1.00 95.75 264 CYS A CA 1
ATOM 2118 C C . CYS A 1 264 ? -19.864 7.810 -4.729 1.00 95.75 264 CYS A C 1
ATOM 2120 O O . CYS A 1 264 ? -19.520 7.772 -5.904 1.00 95.75 264 CYS A O 1
ATOM 2122 N N . ILE A 1 265 ? -19.157 8.462 -3.801 1.00 95.81 265 ILE A N 1
ATOM 2123 C CA . ILE A 1 265 ? -17.918 9.194 -4.090 1.00 95.81 265 ILE A CA 1
ATOM 2124 C C . ILE A 1 265 ? -16.792 8.229 -4.471 1.00 95.81 265 ILE A C 1
ATOM 2126 O O . ILE A 1 265 ? -16.111 8.462 -5.466 1.00 95.81 265 ILE A O 1
ATOM 2130 N N . ALA A 1 266 ? -16.607 7.140 -3.718 1.00 94.31 266 ALA A N 1
ATOM 2131 C CA . ALA A 1 266 ? -15.529 6.181 -3.960 1.00 94.31 266 ALA A CA 1
ATOM 2132 C C . ALA A 1 266 ? -15.618 5.534 -5.352 1.00 94.31 266 ALA A C 1
ATOM 2134 O O . ALA A 1 266 ? -14.588 5.289 -5.976 1.00 94.31 266 ALA A O 1
ATOM 2135 N N . PHE A 1 267 ? -16.840 5.301 -5.844 1.00 95.12 267 PHE A N 1
ATOM 2136 C CA . PHE A 1 267 ? -17.103 4.716 -7.161 1.00 95.12 267 PHE A CA 1
ATOM 2137 C C . PHE A 1 267 ? -17.498 5.755 -8.231 1.00 95.12 267 PHE A C 1
ATOM 2139 O O . PHE A 1 267 ? -17.983 5.390 -9.301 1.00 95.12 267 PHE A O 1
ATOM 2146 N N . CYS A 1 268 ? -17.298 7.049 -7.958 1.00 94.12 268 CYS A N 1
ATOM 2147 C CA . CYS A 1 268 ? -17.550 8.121 -8.917 1.00 94.12 268 CYS A CA 1
ATOM 2148 C C . CYS A 1 268 ? -16.409 8.199 -9.951 1.00 94.12 268 CYS A C 1
ATOM 2150 O O . CYS A 1 268 ? -15.252 8.279 -9.530 1.00 94.12 268 CYS A O 1
ATOM 2152 N N . PRO A 1 269 ? -16.705 8.269 -11.268 1.00 94.50 269 PRO A N 1
ATOM 2153 C CA . PRO A 1 269 ? -15.695 8.368 -12.328 1.00 94.50 269 PRO A CA 1
ATOM 2154 C C . PRO A 1 269 ? -15.062 9.759 -12.467 1.00 94.50 269 PRO A C 1
ATOM 2156 O O . PRO A 1 269 ? -14.218 9.971 -13.330 1.00 94.50 269 PRO A O 1
ATOM 2159 N N . ILE A 1 270 ? -15.475 10.724 -11.644 1.00 92.75 270 ILE A N 1
ATOM 2160 C CA . ILE A 1 270 ? -14.932 12.083 -11.645 1.00 92.75 270 ILE A CA 1
ATOM 2161 C C . ILE A 1 270 ? -13.880 12.169 -10.547 1.00 92.75 270 ILE A C 1
ATOM 2163 O O . ILE A 1 270 ? -14.191 11.919 -9.383 1.00 92.75 270 ILE A O 1
ATOM 2167 N N . GLU A 1 271 ? -12.652 12.538 -10.904 1.00 91.31 271 GLU A N 1
ATOM 2168 C CA . GLU A 1 271 ? -11.602 12.812 -9.926 1.00 91.31 271 GLU A CA 1
ATOM 2169 C C . GLU A 1 271 ? -11.969 14.052 -9.105 1.00 91.31 271 GLU A C 1
ATOM 2171 O O . GLU A 1 271 ? -12.235 15.133 -9.636 1.00 91.31 271 GLU A O 1
ATOM 2176 N N . LEU A 1 272 ? -12.025 13.880 -7.789 1.00 91.38 272 LEU A N 1
ATOM 2177 C CA . LEU A 1 272 ? -12.394 14.924 -6.846 1.00 91.38 272 LEU A CA 1
ATOM 2178 C C . LEU A 1 272 ? -11.195 15.281 -5.969 1.00 91.38 272 LEU A C 1
ATOM 2180 O O . LEU A 1 272 ? -10.336 14.448 -5.684 1.00 91.38 272 LEU A O 1
ATOM 2184 N N . SER A 1 273 ? -11.159 16.529 -5.495 1.00 90.75 273 SER A N 1
ATOM 2185 C CA . SER A 1 273 ? -10.020 17.033 -4.724 1.00 90.75 273 SER A CA 1
ATOM 2186 C C . SER A 1 273 ? -9.770 16.207 -3.446 1.00 90.75 273 SER A C 1
ATOM 2188 O O . SER A 1 273 ? -10.641 16.170 -2.562 1.00 90.75 273 SER A O 1
ATOM 2190 N N . PRO A 1 274 ? -8.564 15.622 -3.278 1.00 88.62 274 PRO A N 1
ATOM 2191 C CA . PRO A 1 274 ? -8.210 14.852 -2.084 1.00 88.62 274 PRO A CA 1
ATOM 2192 C C . PRO A 1 274 ? -8.293 15.674 -0.795 1.00 88.62 274 PRO A C 1
ATOM 2194 O O . PRO A 1 274 ? -8.652 15.142 0.256 1.00 88.62 274 PRO A O 1
ATOM 2197 N N . ASN A 1 275 ? -8.011 16.979 -0.880 1.00 87.94 275 ASN A N 1
ATOM 2198 C CA . ASN A 1 275 ? -7.964 17.885 0.270 1.00 87.94 275 ASN A CA 1
ATOM 2199 C C . ASN A 1 275 ? -9.305 17.961 1.012 1.00 87.94 275 ASN A C 1
ATOM 2201 O O . ASN A 1 275 ? -9.325 18.076 2.235 1.00 87.94 275 ASN A O 1
ATOM 2205 N N . CYS A 1 276 ? -10.422 17.865 0.287 1.00 88.94 276 CYS A N 1
ATOM 2206 C CA . CYS A 1 276 ? -11.756 17.873 0.883 1.00 88.94 276 CYS A CA 1
ATOM 2207 C C . CYS A 1 276 ? -12.237 16.462 1.227 1.00 88.94 276 CYS A C 1
ATOM 2209 O O . CYS A 1 276 ? -12.792 16.239 2.304 1.00 88.94 276 CYS A O 1
ATOM 2211 N N . LEU A 1 277 ? -12.025 15.497 0.329 1.00 94.06 277 LEU A N 1
ATOM 2212 C CA . LEU A 1 277 ? -12.589 14.157 0.489 1.00 94.06 277 LEU A CA 1
ATOM 2213 C C . LEU A 1 277 ? -11.962 13.367 1.630 1.00 94.06 277 LEU A C 1
ATOM 2215 O O . LEU A 1 277 ? -12.653 12.626 2.323 1.00 94.06 277 LEU A O 1
ATOM 2219 N N . ARG A 1 278 ? -10.667 13.536 1.863 1.00 94.81 278 ARG A N 1
ATOM 2220 C CA . ARG A 1 278 ? -9.941 12.766 2.868 1.00 94.81 278 ARG A CA 1
ATOM 2221 C C . ARG A 1 278 ? -10.389 13.066 4.305 1.00 94.81 278 ARG A C 1
ATOM 2223 O O . ARG A 1 278 ? -10.646 12.105 5.038 1.00 94.81 278 ARG A O 1
ATOM 2230 N N . PRO A 1 279 ? -10.573 14.335 4.729 1.00 95.38 279 PRO A N 1
ATOM 2231 C CA . PRO A 1 279 ? -11.265 14.655 5.979 1.00 95.38 279 PRO A CA 1
ATOM 2232 C C . PRO A 1 279 ? -12.658 14.045 6.071 1.00 95.38 279 PRO A C 1
ATOM 2234 O O . PRO A 1 279 ? -12.978 13.437 7.091 1.00 95.38 279 PRO A O 1
ATOM 2237 N N . ILE A 1 280 ? -13.455 14.150 5.001 1.00 95.44 280 ILE A N 1
ATOM 2238 C CA . ILE A 1 280 ? -14.825 13.622 4.962 1.00 95.44 280 ILE A CA 1
ATOM 2239 C C . ILE A 1 280 ? -14.818 12.112 5.209 1.00 95.44 280 ILE A C 1
ATOM 2241 O O . ILE A 1 280 ? -15.472 11.648 6.136 1.00 95.44 280 ILE A O 1
ATOM 2245 N N . PHE A 1 281 ? -14.029 11.351 4.447 1.00 97.06 281 PHE A N 1
ATOM 2246 C CA . PHE A 1 281 ? -13.939 9.896 4.590 1.00 97.06 281 PHE A CA 1
ATOM 2247 C C . PHE A 1 281 ? -13.425 9.489 5.967 1.00 97.06 281 PHE A C 1
ATOM 2249 O O . PHE A 1 281 ? -13.953 8.554 6.566 1.00 97.06 281 PHE A O 1
ATOM 2256 N N . THR A 1 282 ? -12.439 10.206 6.503 1.00 97.31 282 THR A N 1
ATOM 2257 C CA . THR A 1 282 ? -11.875 9.911 7.825 1.00 97.31 282 THR A CA 1
ATOM 2258 C C . THR A 1 282 ? -12.918 10.115 8.931 1.00 97.31 282 THR A C 1
ATOM 2260 O O . THR A 1 282 ? -13.144 9.221 9.748 1.00 97.31 282 THR A O 1
ATOM 2263 N N . VAL A 1 283 ? -13.601 11.265 8.943 1.00 96.25 283 VAL A N 1
ATOM 2264 C CA . VAL A 1 283 ? -14.618 11.589 9.957 1.00 96.25 283 VAL A CA 1
ATOM 2265 C C . VAL A 1 283 ? -15.849 10.697 9.807 1.00 96.25 283 VAL A C 1
ATOM 2267 O O . VAL A 1 283 ? -16.329 10.148 10.798 1.00 96.25 283 VAL A O 1
ATOM 2270 N N . PHE A 1 284 ? -16.338 10.496 8.581 1.00 96.75 284 PHE A N 1
ATOM 2271 C CA . PHE A 1 284 ? -17.516 9.664 8.331 1.00 96.75 284 PHE A CA 1
ATOM 2272 C C . PHE A 1 284 ? -17.255 8.204 8.699 1.00 96.75 284 PHE A C 1
ATOM 2274 O O . PHE A 1 284 ? -18.133 7.576 9.281 1.00 96.75 284 PHE A O 1
ATOM 2281 N N . THR A 1 285 ? -16.044 7.682 8.473 1.00 96.69 285 THR A N 1
ATOM 2282 C CA . THR A 1 285 ? -15.671 6.338 8.946 1.00 96.69 285 THR A CA 1
ATOM 2283 C C . THR A 1 285 ? -15.787 6.236 10.466 1.00 96.69 285 THR A C 1
ATOM 2285 O O . THR A 1 285 ? -16.386 5.285 10.962 1.00 96.69 285 THR A O 1
ATOM 2288 N N . GLY A 1 286 ? -15.288 7.230 11.213 1.00 94.50 286 GLY A N 1
ATOM 2289 C CA . GLY A 1 286 ? -15.434 7.278 12.672 1.00 94.50 286 GLY A CA 1
ATOM 2290 C C . GLY A 1 286 ? -16.901 7.293 13.118 1.00 94.50 286 GLY A C 1
ATOM 2291 O O . GLY A 1 286 ? -17.302 6.496 13.967 1.00 94.50 286 GLY A O 1
ATOM 2292 N N . ILE A 1 287 ? -17.733 8.125 12.482 1.00 92.75 287 ILE A N 1
ATOM 2293 C CA . ILE A 1 287 ? -19.179 8.192 12.755 1.00 92.75 287 ILE A CA 1
ATOM 2294 C C . ILE A 1 287 ? -19.861 6.848 12.459 1.00 92.75 287 ILE A C 1
ATOM 2296 O O . ILE A 1 287 ? -20.610 6.336 13.289 1.00 92.75 287 ILE A O 1
ATOM 2300 N N . ILE A 1 288 ? -19.580 6.236 11.307 1.00 92.12 288 ILE A N 1
ATOM 2301 C CA . ILE A 1 288 ? -20.146 4.937 10.918 1.00 92.12 288 ILE A CA 1
ATOM 2302 C C . ILE A 1 288 ? -19.727 3.857 11.920 1.00 92.12 288 ILE A C 1
ATOM 2304 O O . ILE A 1 288 ? -20.574 3.080 12.351 1.00 92.12 288 ILE A O 1
ATOM 2308 N N . MET A 1 289 ? -18.462 3.823 12.345 1.00 89.31 289 MET A N 1
ATOM 2309 C CA . MET A 1 289 ? -17.968 2.868 13.346 1.00 89.31 289 MET A CA 1
ATOM 2310 C C . MET A 1 289 ? -18.623 3.040 14.721 1.00 89.31 289 MET A C 1
ATOM 2312 O O . MET A 1 289 ? -18.788 2.055 15.445 1.00 89.31 289 MET A O 1
ATOM 2316 N N . PHE A 1 290 ? -18.992 4.268 15.089 1.00 87.00 290 PHE A N 1
ATOM 2317 C CA . PHE A 1 290 ? -19.740 4.545 16.312 1.00 87.00 290 PHE A CA 1
ATOM 2318 C C . PHE A 1 290 ? -21.201 4.074 16.207 1.00 87.00 290 PHE A C 1
ATOM 2320 O O . PHE A 1 290 ? -21.701 3.438 17.130 1.00 87.00 290 PHE A O 1
ATOM 2327 N N . LEU A 1 291 ? -21.862 4.329 15.071 1.00 83.88 291 LEU A N 1
ATOM 2328 C CA . LEU A 1 291 ? -23.293 4.058 14.874 1.00 83.88 291 LEU A CA 1
ATOM 2329 C C . LEU A 1 291 ? -23.631 2.611 14.458 1.00 83.88 291 LEU A C 1
ATOM 2331 O O . LEU A 1 291 ? -24.756 2.167 14.664 1.00 83.88 291 LEU A O 1
ATOM 2335 N N . SER A 1 292 ? -22.708 1.870 13.836 1.00 78.12 292 SER A N 1
ATOM 2336 C CA . SER A 1 292 ? -23.033 0.634 13.089 1.00 78.12 292 SER A CA 1
ATOM 2337 C C . SER A 1 292 ? -22.980 -0.668 13.901 1.00 78.12 292 SER A C 1
ATOM 2339 O O . SER A 1 292 ? -22.603 -1.713 13.373 1.00 78.12 292 SER A O 1
ATOM 2341 N N . ILE A 1 293 ? -23.371 -0.651 15.175 1.00 71.25 293 ILE A N 1
ATOM 2342 C CA . ILE A 1 293 ? -23.391 -1.868 16.003 1.00 71.25 293 ILE A CA 1
ATOM 2343 C C . ILE A 1 293 ? -24.430 -2.855 15.435 1.00 71.25 293 ILE A C 1
ATOM 2345 O O . ILE A 1 293 ? -25.596 -2.505 15.274 1.00 71.25 293 ILE A O 1
ATOM 2349 N N . ASP A 1 294 ? -24.000 -4.080 15.111 1.00 68.06 294 ASP A N 1
ATOM 2350 C CA . ASP A 1 294 ? -24.842 -5.146 14.535 1.00 68.06 294 ASP A CA 1
ATOM 2351 C C . ASP A 1 294 ? -25.593 -4.771 13.240 1.00 68.06 294 ASP A C 1
ATOM 2353 O O . ASP A 1 294 ? -26.722 -5.204 12.982 1.00 68.06 294 ASP A O 1
ATOM 2357 N N . ASP A 1 295 ? -24.948 -3.985 12.377 1.00 78.00 295 ASP A N 1
ATOM 2358 C CA . ASP A 1 295 ? -25.532 -3.566 11.105 1.00 78.00 295 ASP A CA 1
ATOM 2359 C C . ASP A 1 295 ? -25.736 -4.727 10.109 1.00 78.00 295 ASP A C 1
ATOM 2361 O O . ASP A 1 295 ? -24.846 -5.546 9.886 1.00 78.00 295 ASP A O 1
ATOM 2365 N N . LYS A 1 296 ? -26.899 -4.778 9.443 1.00 83.31 296 LYS A N 1
ATOM 2366 C CA . LYS A 1 296 ? -27.220 -5.837 8.465 1.00 83.31 296 LYS A CA 1
ATOM 2367 C C . LYS A 1 296 ? -26.478 -5.699 7.134 1.00 83.31 296 LYS A C 1
ATOM 2369 O O . LYS A 1 296 ? -26.227 -6.715 6.491 1.00 83.31 296 LYS A O 1
ATOM 2374 N N . VAL A 1 297 ? -26.181 -4.474 6.698 1.00 87.62 297 VAL A N 1
ATOM 2375 C CA . VAL A 1 297 ? -25.530 -4.206 5.406 1.00 87.62 297 VAL A CA 1
ATOM 2376 C C . VAL A 1 297 ? -24.032 -4.454 5.537 1.00 87.62 297 VAL A C 1
ATOM 2378 O O . VAL A 1 297 ? -23.488 -5.296 4.831 1.00 87.62 297 VAL A O 1
ATOM 2381 N N . LEU A 1 298 ? -23.378 -3.804 6.498 1.00 88.38 298 LEU A N 1
ATOM 2382 C CA . LEU A 1 298 ? -21.962 -4.002 6.806 1.00 88.38 298 LEU A CA 1
ATOM 2383 C C . LEU A 1 298 ? -21.704 -5.391 7.408 1.00 88.38 298 LEU A C 1
ATOM 2385 O O . LEU A 1 298 ? -20.674 -5.996 7.141 1.00 88.38 298 LEU A O 1
ATOM 2389 N N . GLY A 1 299 ? -22.655 -5.951 8.158 1.00 87.56 299 GLY A N 1
ATOM 2390 C CA . GLY A 1 299 ? -22.589 -7.321 8.672 1.00 87.56 299 GLY A CA 1
ATOM 2391 C C . GLY A 1 299 ? -22.966 -8.404 7.658 1.00 87.56 299 GLY A C 1
ATOM 2392 O O . GLY A 1 299 ? -23.065 -9.577 8.036 1.00 87.56 299 GLY A O 1
ATOM 2393 N N . HIS A 1 300 ? -23.193 -8.053 6.386 1.00 92.88 300 HIS A N 1
ATOM 2394 C CA . HIS A 1 300 ? -23.470 -9.031 5.342 1.00 92.88 300 HIS A CA 1
ATOM 2395 C C . HIS A 1 300 ? -22.261 -9.953 5.131 1.00 92.88 300 HIS A C 1
ATOM 2397 O O . HIS A 1 300 ? -21.128 -9.488 5.003 1.00 92.88 300 HIS A O 1
ATOM 2403 N N . LYS A 1 301 ? -22.511 -11.268 5.025 1.00 93.06 301 LYS A N 1
ATOM 2404 C CA . LYS A 1 301 ? -21.467 -12.312 4.985 1.00 93.06 301 LYS A CA 1
ATOM 2405 C C . LYS A 1 301 ? -20.389 -12.052 3.929 1.00 93.06 301 LYS A C 1
ATOM 2407 O O . LYS A 1 301 ? -19.216 -12.296 4.184 1.00 93.06 301 LYS A O 1
ATOM 2412 N N . PHE A 1 302 ? -20.792 -11.545 2.763 1.00 94.50 302 PHE A N 1
ATOM 2413 C CA . PHE A 1 302 ? -19.869 -11.205 1.680 1.00 94.50 302 PHE A CA 1
ATOM 2414 C C . PHE A 1 302 ? -18.900 -10.080 2.071 1.00 94.50 302 PHE A C 1
ATOM 2416 O O . PHE A 1 302 ? -17.692 -10.251 1.954 1.00 94.50 302 PHE A O 1
ATOM 2423 N N . LEU A 1 303 ? -19.415 -8.957 2.586 1.00 94.00 303 LEU A N 1
ATOM 2424 C CA . LEU A 1 303 ? -18.579 -7.819 2.976 1.00 94.00 303 LEU A CA 1
ATOM 2425 C C . LEU A 1 303 ? -17.688 -8.166 4.166 1.00 94.00 303 LEU A C 1
ATOM 2427 O O . LEU A 1 303 ? -16.513 -7.814 4.169 1.00 94.00 303 LEU A O 1
ATOM 2431 N N . THR A 1 304 ? -18.210 -8.908 5.144 1.00 93.62 304 THR A N 1
ATOM 2432 C CA . THR A 1 304 ? -17.392 -9.349 6.275 1.00 93.62 304 THR A CA 1
ATOM 2433 C C . THR A 1 304 ? -16.282 -10.297 5.852 1.00 93.62 304 THR A C 1
ATOM 2435 O O . THR A 1 304 ? -15.182 -10.182 6.375 1.00 93.62 304 THR A O 1
ATOM 2438 N N . TYR A 1 305 ? -16.538 -11.194 4.893 1.00 95.31 305 TYR A N 1
ATOM 2439 C CA . TYR A 1 305 ? -15.509 -12.102 4.390 1.00 95.31 305 TYR A CA 1
ATOM 2440 C C . TYR A 1 305 ? -14.432 -11.352 3.603 1.00 95.31 305 TYR A C 1
ATOM 2442 O O . TYR A 1 305 ? -13.248 -11.588 3.818 1.00 95.31 305 TYR A O 1
ATOM 2450 N N . LEU A 1 306 ? -14.824 -10.382 2.766 1.00 95.75 306 LEU A N 1
ATOM 2451 C CA . LEU A 1 306 ? -13.868 -9.472 2.127 1.00 95.75 306 LEU A CA 1
ATOM 2452 C C . LEU A 1 306 ? -13.025 -8.709 3.154 1.00 95.75 306 LEU A C 1
ATOM 2454 O O . LEU A 1 306 ? -11.834 -8.508 2.936 1.00 95.75 306 LEU A O 1
ATOM 2458 N N . GLY A 1 307 ? -13.628 -8.309 4.276 1.00 95.25 307 GLY A N 1
ATOM 2459 C CA . GLY A 1 307 ? -12.922 -7.714 5.407 1.00 95.25 307 GLY A CA 1
ATOM 2460 C C . GLY A 1 307 ? -11.959 -8.672 6.105 1.00 95.25 307 GLY A C 1
ATOM 2461 O O . GLY A 1 307 ? -10.848 -8.275 6.443 1.00 95.25 307 GLY A O 1
ATOM 2462 N N . ASP A 1 308 ? -12.356 -9.931 6.293 1.00 93.38 308 ASP A N 1
ATOM 2463 C CA . ASP A 1 308 ? -11.514 -10.959 6.906 1.00 93.38 308 ASP A CA 1
ATOM 2464 C C . ASP A 1 308 ? -10.272 -11.245 6.025 1.00 93.38 308 ASP A C 1
ATOM 2466 O O . ASP A 1 308 ? -9.159 -11.298 6.549 1.00 93.38 308 ASP A O 1
ATOM 2470 N N . ILE A 1 309 ? -10.422 -11.319 4.691 1.00 96.25 309 ILE A N 1
ATOM 2471 C CA . ILE A 1 309 ? -9.300 -11.537 3.751 1.00 96.25 309 ILE A CA 1
ATOM 2472 C C . ILE A 1 309 ? -8.566 -10.251 3.338 1.00 96.25 309 ILE A C 1
ATOM 2474 O O . ILE A 1 309 ? -7.611 -10.316 2.560 1.00 96.25 309 ILE A O 1
ATOM 2478 N N . SER A 1 310 ? -8.999 -9.073 3.806 1.00 96.69 310 SER A N 1
ATOM 2479 C CA . SER A 1 310 ? -8.570 -7.784 3.239 1.00 96.69 310 SER A CA 1
ATOM 2480 C C . SER A 1 310 ? -7.062 -7.572 3.322 1.00 96.69 310 SER A C 1
ATOM 2482 O O . SER A 1 310 ? -6.487 -6.915 2.461 1.00 96.69 310 SER A O 1
ATOM 2484 N N . TYR A 1 311 ? -6.417 -8.124 4.352 1.00 96.44 311 TYR A N 1
ATOM 2485 C CA . TYR A 1 311 ? -4.975 -8.024 4.544 1.00 96.44 311 TYR A CA 1
ATOM 2486 C C . TYR A 1 311 ? -4.195 -8.857 3.518 1.00 96.44 311 TYR A C 1
ATOM 2488 O O . TYR A 1 311 ? -3.331 -8.319 2.826 1.00 96.44 311 TYR A O 1
ATOM 2496 N N . SER A 1 312 ? -4.556 -10.132 3.353 1.00 97.25 312 SER A N 1
ATOM 2497 C CA . SER A 1 312 ? -4.021 -10.991 2.290 1.00 97.25 312 SER A CA 1
ATOM 2498 C C . SER A 1 312 ? -4.245 -10.371 0.905 1.00 97.25 312 SER A C 1
ATOM 2500 O O . SER A 1 312 ? -3.316 -10.261 0.106 1.00 97.25 312 SER A O 1
ATOM 2502 N N . LEU A 1 313 ? -5.456 -9.875 0.640 1.00 97.69 313 LEU A N 1
ATOM 2503 C CA . LEU A 1 313 ? -5.814 -9.255 -0.637 1.00 97.69 313 LEU A CA 1
ATOM 2504 C C . LEU A 1 313 ? -5.035 -7.963 -0.908 1.00 97.69 313 LEU A C 1
ATOM 2506 O O . LEU A 1 313 ? -4.572 -7.742 -2.027 1.00 97.69 313 LEU A O 1
ATOM 2510 N N . TYR A 1 314 ? -4.819 -7.144 0.123 1.00 96.75 314 TYR A N 1
ATOM 2511 C CA . TYR A 1 314 ? -4.010 -5.932 0.033 1.00 96.75 314 TYR A CA 1
ATOM 2512 C C . TYR A 1 314 ? -2.569 -6.214 -0.413 1.00 96.75 314 TYR A C 1
ATOM 2514 O O . TYR A 1 314 ? -2.025 -5.463 -1.213 1.00 96.75 314 TYR A O 1
ATOM 2522 N N . LEU A 1 315 ? -1.953 -7.298 0.056 1.00 96.50 315 LEU A N 1
ATOM 2523 C CA . LEU A 1 315 ? -0.569 -7.616 -0.304 1.00 96.50 315 LEU A CA 1
ATOM 2524 C C . LEU A 1 315 ? -0.444 -8.283 -1.678 1.00 96.50 315 LEU A C 1
ATOM 2526 O O . LEU A 1 315 ? 0.526 -8.066 -2.396 1.00 96.50 315 LEU A O 1
ATOM 2530 N N . VAL A 1 316 ? -1.421 -9.110 -2.049 1.00 96.44 316 VAL A N 1
ATOM 2531 C CA . VAL A 1 316 ? -1.357 -9.928 -3.268 1.00 96.44 316 VAL A CA 1
ATOM 2532 C C . VAL A 1 316 ? -1.699 -9.134 -4.527 1.00 96.44 316 VAL A C 1
ATOM 2534 O O . VAL A 1 316 ? -1.102 -9.371 -5.575 1.00 96.44 316 VAL A O 1
ATOM 2537 N N . HIS A 1 317 ? -2.655 -8.202 -4.454 1.00 95.56 317 HIS A N 1
ATOM 2538 C CA . HIS A 1 317 ? -3.194 -7.580 -5.665 1.00 95.56 317 HIS A CA 1
ATOM 2539 C C . HIS A 1 317 ? -2.179 -6.711 -6.415 1.00 95.56 317 HIS A C 1
ATOM 2541 O O . HIS A 1 317 ? -2.175 -6.709 -7.640 1.00 95.56 317 HIS A O 1
ATOM 2547 N N . TRP A 1 318 ? -1.316 -5.973 -5.712 1.00 93.75 318 TRP A N 1
ATOM 2548 C CA . TRP A 1 318 ? -0.440 -4.987 -6.345 1.00 93.75 318 TRP A CA 1
ATOM 2549 C C . TRP A 1 318 ? 0.572 -5.565 -7.344 1.00 93.75 318 TRP A C 1
ATOM 2551 O O . TRP A 1 318 ? 0.587 -5.085 -8.474 1.00 93.75 318 TRP A O 1
ATOM 2561 N N . PRO A 1 319 ? 1.393 -6.586 -7.017 1.00 91.75 319 PRO A N 1
ATOM 2562 C CA . PRO A 1 319 ? 2.317 -7.159 -8.002 1.00 91.75 319 PRO A CA 1
ATOM 2563 C C . PRO A 1 319 ? 1.587 -7.736 -9.225 1.00 91.75 319 PRO A C 1
ATOM 2565 O O . PRO A 1 319 ? 2.116 -7.702 -10.333 1.00 91.75 319 PRO A O 1
ATOM 2568 N N . ILE A 1 320 ? 0.349 -8.210 -9.047 1.00 92.94 320 ILE A N 1
ATOM 2569 C CA . ILE A 1 320 ? -0.502 -8.694 -10.139 1.00 92.94 320 ILE A CA 1
ATOM 2570 C C . ILE A 1 320 ? -1.014 -7.525 -10.993 1.00 92.94 320 ILE A C 1
ATOM 2572 O O . ILE A 1 320 ? -0.999 -7.622 -12.217 1.00 92.94 320 ILE A O 1
ATOM 2576 N N . VAL A 1 321 ? -1.428 -6.414 -10.373 1.00 90.31 321 VAL A N 1
ATOM 2577 C CA . VAL A 1 321 ? -1.798 -5.169 -11.073 1.00 90.31 321 VAL A CA 1
ATOM 2578 C C . VAL A 1 321 ? -0.615 -4.627 -11.866 1.00 90.31 321 VAL A C 1
ATOM 2580 O O . VAL A 1 321 ? -0.777 -4.282 -13.032 1.00 90.31 321 VAL A O 1
ATOM 2583 N N . ALA A 1 322 ? 0.569 -4.574 -11.258 1.00 85.94 322 ALA A N 1
ATOM 2584 C CA . ALA A 1 322 ? 1.789 -4.122 -11.912 1.00 85.94 322 ALA A CA 1
ATOM 2585 C C . ALA A 1 322 ? 2.115 -4.975 -13.139 1.00 85.94 322 ALA A C 1
ATOM 2587 O O . ALA A 1 322 ? 2.291 -4.443 -14.231 1.00 85.94 322 ALA A O 1
ATOM 2588 N N . TYR A 1 323 ? 2.074 -6.301 -12.993 1.00 85.00 323 TYR A N 1
ATOM 2589 C CA . TYR A 1 323 ? 2.244 -7.216 -14.117 1.00 85.00 323 TYR A CA 1
ATOM 2590 C C . TYR A 1 323 ? 1.189 -7.001 -15.216 1.00 85.00 323 TYR A C 1
ATOM 2592 O O . TYR A 1 323 ? 1.533 -6.931 -16.395 1.00 85.00 323 TYR A O 1
ATOM 2600 N N . ALA A 1 324 ? -0.087 -6.856 -14.841 1.00 85.25 324 ALA A N 1
ATOM 2601 C CA . ALA A 1 324 ? -1.179 -6.629 -15.785 1.00 85.25 324 ALA A CA 1
ATOM 2602 C C . ALA A 1 324 ? -0.988 -5.333 -16.582 1.00 85.25 324 ALA A C 1
ATOM 2604 O O . ALA A 1 324 ? -1.098 -5.352 -17.803 1.00 85.25 324 ALA A O 1
ATOM 2605 N N . LYS A 1 325 ? -0.638 -4.233 -15.908 1.00 80.06 325 LYS A N 1
ATOM 2606 C CA . LYS A 1 325 ? -0.383 -2.938 -16.548 1.00 80.06 325 LYS A CA 1
ATOM 2607 C C . LYS A 1 325 ? 0.840 -2.976 -17.462 1.00 80.06 325 LYS A C 1
ATOM 2609 O O . LYS A 1 325 ? 0.770 -2.470 -18.573 1.00 80.06 325 LYS A O 1
ATOM 2614 N N . MET A 1 326 ? 1.927 -3.617 -17.029 1.00 74.94 326 MET A N 1
ATOM 2615 C CA . MET A 1 326 ? 3.160 -3.718 -17.819 1.00 74.94 326 MET A CA 1
ATOM 2616 C C . MET A 1 326 ? 2.998 -4.570 -19.084 1.00 74.94 326 MET A C 1
ATOM 2618 O O . MET A 1 326 ? 3.624 -4.278 -20.097 1.00 74.94 326 MET A O 1
ATOM 2622 N N . MET A 1 327 ? 2.198 -5.639 -19.024 1.00 77.44 327 MET A N 1
ATOM 2623 C CA . MET A 1 327 ? 2.068 -6.602 -20.127 1.00 77.44 327 MET A CA 1
ATOM 2624 C C . MET A 1 327 ? 0.822 -6.373 -20.994 1.00 77.44 327 MET A C 1
ATOM 2626 O O . MET A 1 327 ? 0.791 -6.804 -22.146 1.00 77.44 327 MET A O 1
ATOM 2630 N N . TYR A 1 328 ? -0.212 -5.723 -20.451 1.00 79.81 328 TYR A N 1
ATOM 2631 C CA . TYR A 1 328 ? -1.553 -5.663 -21.038 1.00 79.81 328 TYR A CA 1
ATOM 2632 C C . TYR A 1 328 ? -2.247 -4.301 -20.822 1.00 79.81 328 TYR A C 1
ATOM 2634 O O . TYR A 1 328 ? -3.433 -4.271 -20.491 1.00 79.81 328 TYR A O 1
ATOM 2642 N N . GLU A 1 329 ? -1.524 -3.195 -21.034 1.00 65.62 329 GLU A N 1
ATOM 2643 C CA . GLU A 1 329 ? -1.873 -1.796 -20.690 1.00 65.62 329 GLU A CA 1
ATOM 2644 C C . GLU A 1 329 ? -3.314 -1.334 -21.038 1.00 65.62 329 GLU A C 1
ATOM 2646 O O . GLU A 1 329 ? -3.859 -0.491 -20.335 1.00 65.62 329 GLU A O 1
ATOM 2651 N N . ASP A 1 330 ? -3.990 -1.946 -22.022 1.00 72.25 330 ASP A N 1
ATOM 2652 C CA . ASP A 1 330 ? -5.366 -1.609 -22.449 1.00 72.25 330 ASP A CA 1
ATOM 2653 C C . ASP A 1 330 ? -6.320 -2.828 -22.574 1.00 72.25 330 ASP A C 1
ATOM 2655 O O . ASP A 1 330 ? -7.352 -2.764 -23.246 1.00 72.25 330 ASP A O 1
ATOM 2659 N N . ASN A 1 331 ? -6.005 -3.981 -21.970 1.00 82.69 331 ASN A N 1
ATOM 2660 C CA . ASN A 1 331 ? -6.848 -5.181 -22.092 1.00 82.69 331 ASN A CA 1
ATOM 2661 C C . ASN A 1 331 ? -7.753 -5.380 -20.866 1.00 82.69 331 ASN A C 1
ATOM 2663 O O . ASN A 1 331 ? -7.322 -5.917 -19.843 1.00 82.69 331 ASN A O 1
ATOM 2667 N N . GLU A 1 332 ? -9.028 -5.003 -20.978 1.00 85.38 332 GLU A N 1
ATOM 2668 C CA . GLU A 1 332 ? -10.008 -5.136 -19.888 1.00 85.38 332 GLU A CA 1
ATOM 2669 C C . GLU A 1 332 ? -10.196 -6.587 -19.415 1.00 85.38 332 GLU A C 1
ATOM 2671 O O . GLU A 1 332 ? -10.321 -6.836 -18.215 1.00 85.38 332 GLU A O 1
ATOM 2676 N N . TYR A 1 333 ? -10.143 -7.569 -20.323 1.00 89.69 333 TYR A N 1
ATOM 2677 C CA . TYR A 1 333 ? -10.255 -8.985 -19.956 1.00 89.69 333 TYR A CA 1
ATOM 2678 C C . TYR A 1 333 ? -9.052 -9.459 -19.137 1.00 89.69 333 TYR A C 1
ATOM 2680 O O . TYR A 1 333 ? -9.225 -10.216 -18.181 1.00 89.69 333 TYR A O 1
ATOM 2688 N N . ALA A 1 334 ? -7.843 -8.996 -19.473 1.00 89.31 334 ALA A N 1
ATOM 2689 C CA . ALA A 1 334 ? -6.640 -9.296 -18.700 1.00 89.31 334 ALA A CA 1
ATOM 2690 C C . ALA A 1 334 ? -6.718 -8.675 -17.297 1.00 89.31 334 ALA A C 1
ATOM 2692 O O . ALA A 1 334 ? -6.461 -9.364 -16.312 1.00 89.31 334 ALA A O 1
ATOM 2693 N N . HIS A 1 335 ? -7.163 -7.419 -17.183 1.00 88.25 335 HIS A N 1
ATOM 2694 C CA . HIS A 1 335 ? -7.367 -6.757 -15.891 1.00 88.25 335 HIS A CA 1
ATOM 2695 C C . HIS A 1 335 ? -8.412 -7.486 -15.034 1.00 88.25 335 HIS A C 1
ATOM 2697 O O . HIS A 1 335 ? -8.172 -7.735 -13.851 1.00 88.25 335 HIS A O 1
ATOM 2703 N N . ALA A 1 336 ? -9.537 -7.902 -15.622 1.00 92.88 336 ALA A N 1
ATOM 2704 C CA . ALA A 1 336 ? -10.560 -8.682 -14.928 1.00 92.88 336 ALA A CA 1
ATOM 2705 C C . ALA A 1 336 ? -10.038 -10.057 -14.469 1.00 92.88 336 ALA A C 1
ATOM 2707 O O . ALA A 1 336 ? -10.284 -10.462 -13.330 1.00 92.88 336 ALA A O 1
ATOM 2708 N N . ALA A 1 337 ? -9.276 -10.756 -15.317 1.00 95.00 337 ALA A N 1
ATOM 2709 C CA . ALA A 1 337 ? -8.652 -12.030 -14.969 1.00 95.00 337 ALA A CA 1
ATOM 2710 C C . ALA A 1 337 ? -7.623 -11.874 -13.837 1.00 95.00 337 ALA A C 1
ATOM 2712 O O . ALA A 1 337 ? -7.610 -12.666 -12.897 1.00 95.00 337 ALA A O 1
ATOM 2713 N N . CYS A 1 338 ? -6.808 -10.821 -13.878 1.00 94.88 338 CYS A N 1
ATOM 2714 C CA . CYS A 1 338 ? -5.839 -10.484 -12.839 1.00 94.88 338 CYS A CA 1
ATOM 2715 C C . CYS A 1 338 ? -6.506 -10.082 -11.511 1.00 94.88 338 CYS A C 1
ATOM 2717 O O . CYS A 1 338 ? -6.026 -10.468 -10.442 1.00 94.88 338 CYS A O 1
ATOM 2719 N N . LEU A 1 339 ? -7.639 -9.374 -11.549 1.00 95.81 339 LEU A N 1
ATOM 2720 C CA . LEU A 1 339 ? -8.449 -9.087 -10.360 1.00 95.81 339 LEU A CA 1
ATOM 2721 C C . LEU A 1 339 ? -9.000 -10.377 -9.745 1.00 95.81 339 LEU A C 1
ATOM 2723 O O . LEU A 1 339 ? -8.872 -10.591 -8.539 1.00 95.81 339 LEU A O 1
ATOM 2727 N N . PHE A 1 340 ? -9.561 -11.263 -10.570 1.00 96.81 340 PHE A N 1
ATOM 2728 C CA . PHE A 1 340 ? -10.038 -12.568 -10.115 1.00 96.81 340 PHE A CA 1
ATOM 2729 C C . PHE A 1 340 ? -8.902 -13.403 -9.510 1.00 96.81 340 PHE A C 1
ATOM 2731 O O . PHE A 1 340 ? -9.054 -13.946 -8.416 1.00 96.81 340 PHE A O 1
ATOM 2738 N N . LEU A 1 341 ? -7.740 -13.443 -10.170 1.00 96.62 341 LEU A N 1
ATOM 2739 C CA . LEU A 1 341 ? -6.545 -14.124 -9.674 1.00 96.62 341 LEU A CA 1
ATOM 2740 C C . LEU A 1 341 ? -6.082 -13.554 -8.326 1.00 96.62 341 LEU A C 1
ATOM 2742 O O . LEU A 1 341 ? -5.745 -14.321 -7.427 1.00 96.62 341 LEU A O 1
ATOM 2746 N N . SER A 1 342 ? -6.119 -12.229 -8.160 1.00 97.44 342 SER A N 1
ATOM 2747 C CA . SER A 1 342 ? -5.760 -11.563 -6.902 1.00 97.44 342 SER A CA 1
ATOM 2748 C C . SER A 1 342 ? -6.668 -12.005 -5.755 1.00 97.44 342 SER A C 1
ATOM 2750 O O . SER A 1 342 ? -6.182 -12.330 -4.673 1.00 97.44 342 SER A O 1
ATOM 2752 N N . ILE A 1 343 ? -7.982 -12.071 -5.997 1.00 97.75 343 ILE A N 1
ATOM 2753 C CA . ILE A 1 343 ? -8.964 -12.536 -5.009 1.00 97.75 343 ILE A CA 1
ATOM 2754 C C . ILE A 1 343 ? -8.757 -14.021 -4.697 1.00 97.75 343 ILE A C 1
ATOM 2756 O O . ILE A 1 343 ? -8.728 -14.399 -3.528 1.00 97.75 343 ILE A O 1
ATOM 2760 N N . LEU A 1 344 ? -8.573 -14.860 -5.719 1.00 97.94 344 LEU A N 1
ATOM 2761 C CA . LEU A 1 344 ? -8.358 -16.297 -5.550 1.00 97.94 344 LEU A CA 1
ATOM 2762 C C . LEU A 1 344 ? -7.110 -16.588 -4.707 1.00 97.94 344 LEU A C 1
ATOM 2764 O O . LEU A 1 344 ? -7.180 -17.344 -3.739 1.00 97.94 344 LEU A O 1
ATOM 2768 N N . LEU A 1 345 ? -5.978 -15.966 -5.044 1.00 97.75 345 LEU A N 1
ATOM 2769 C CA . LEU A 1 345 ? -4.730 -16.131 -4.302 1.00 97.75 345 LEU A CA 1
ATOM 2770 C C . LEU A 1 345 ? -4.843 -15.592 -2.875 1.00 97.75 345 LEU A C 1
ATOM 2772 O O . LEU A 1 345 ? -4.375 -16.247 -1.948 1.00 97.75 345 LEU A O 1
ATOM 2776 N N . ALA A 1 346 ? -5.515 -14.455 -2.675 1.00 98.00 346 ALA A N 1
ATOM 2777 C CA . ALA A 1 346 ? -5.770 -13.924 -1.341 1.00 98.00 346 ALA A CA 1
ATOM 2778 C C . ALA A 1 346 ? -6.595 -14.884 -0.476 1.00 98.00 346 ALA A C 1
ATOM 2780 O O . ALA A 1 346 ? -6.270 -15.072 0.692 1.00 98.00 346 ALA A O 1
ATOM 2781 N N . VAL A 1 347 ? -7.622 -15.525 -1.045 1.00 98.12 347 VAL A N 1
ATOM 2782 C CA . VAL A 1 347 ? -8.418 -16.548 -0.350 1.00 98.12 347 VAL A CA 1
ATOM 2783 C C . VAL A 1 347 ? -7.555 -17.753 0.016 1.00 98.12 347 VAL A C 1
ATOM 2785 O O . VAL A 1 347 ? -7.585 -18.189 1.164 1.00 98.12 347 VAL A O 1
ATOM 2788 N N . ILE A 1 348 ? -6.747 -18.267 -0.918 1.00 98.12 348 ILE A N 1
ATOM 2789 C CA . ILE A 1 348 ? -5.851 -19.403 -0.653 1.00 98.12 348 ILE A CA 1
ATOM 2790 C C . ILE A 1 348 ? -4.878 -19.059 0.477 1.00 98.12 348 ILE A C 1
ATOM 2792 O O . ILE A 1 348 ? -4.758 -19.820 1.436 1.00 98.12 348 ILE A O 1
ATOM 2796 N N . ILE A 1 349 ? -4.210 -17.908 0.397 1.00 97.56 349 ILE A N 1
ATOM 2797 C CA . ILE A 1 349 ? -3.233 -17.455 1.394 1.00 97.56 349 ILE A CA 1
ATOM 2798 C C . ILE A 1 349 ? -3.896 -17.237 2.757 1.00 97.56 349 ILE A C 1
ATOM 2800 O O . ILE A 1 349 ? -3.344 -17.660 3.775 1.00 97.56 349 ILE A O 1
ATOM 2804 N N . TYR A 1 350 ? -5.090 -16.643 2.782 1.00 96.69 350 TYR A N 1
ATOM 2805 C CA . TYR A 1 350 ? -5.846 -16.421 4.008 1.00 96.69 350 TYR A CA 1
ATOM 2806 C C . TYR A 1 350 ? -6.222 -17.742 4.697 1.00 96.69 350 TYR A C 1
ATOM 2808 O O . TYR A 1 350 ? -5.954 -17.939 5.885 1.00 96.69 350 TYR A O 1
ATOM 2816 N N . GLU A 1 351 ? -6.822 -18.667 3.945 1.00 96.12 351 GLU A N 1
ATOM 2817 C CA . GLU A 1 351 ? -7.321 -19.941 4.470 1.00 96.12 351 GLU A CA 1
ATOM 2818 C C . GLU A 1 351 ? -6.193 -20.899 4.878 1.00 96.12 351 GLU A C 1
ATOM 2820 O O . GLU A 1 351 ? -6.367 -21.689 5.805 1.00 96.12 351 GLU A O 1
ATOM 2825 N N . THR A 1 352 ? -5.031 -20.816 4.224 1.00 96.19 352 THR A N 1
ATOM 2826 C CA . THR A 1 352 ? -3.894 -21.713 4.480 1.00 96.19 352 THR A CA 1
ATOM 2827 C C . THR A 1 352 ? -2.861 -21.100 5.420 1.00 96.19 352 THR A C 1
ATOM 2829 O O . THR A 1 352 ? -2.668 -21.598 6.526 1.00 96.19 352 THR A O 1
ATOM 2832 N N . PHE A 1 353 ? -2.191 -20.022 5.011 1.00 96.38 353 PHE A N 1
ATOM 2833 C CA . PHE A 1 353 ? -1.045 -19.465 5.724 1.00 96.38 353 PHE A CA 1
ATOM 2834 C C . PHE A 1 353 ? -1.474 -18.518 6.846 1.00 96.38 353 PHE A C 1
ATOM 2836 O O . PHE A 1 353 ? -0.995 -18.660 7.973 1.00 96.38 353 PHE A O 1
ATOM 2843 N N . GLU A 1 354 ? -2.400 -17.589 6.572 1.00 94.31 354 GLU A N 1
ATOM 2844 C CA . GLU A 1 354 ? -2.813 -16.568 7.543 1.00 94.31 354 GLU A CA 1
ATOM 2845 C C . GLU A 1 354 ? -3.455 -17.185 8.788 1.00 94.31 354 GLU A C 1
ATOM 2847 O O . GLU A 1 354 ? -2.968 -16.995 9.907 1.00 94.31 354 GLU A O 1
ATOM 2852 N N . LYS A 1 355 ? -4.496 -18.006 8.611 1.00 93.69 355 LYS A N 1
ATOM 2853 C CA . LYS A 1 355 ? -5.147 -18.704 9.733 1.00 93.69 355 LYS A CA 1
ATOM 2854 C C . LYS A 1 355 ? -4.191 -19.613 10.507 1.00 93.69 355 LYS A C 1
ATOM 2856 O O . LYS A 1 355 ? -4.298 -19.718 11.734 1.00 93.69 355 LYS A O 1
ATOM 2861 N N . TRP A 1 356 ? -3.247 -20.248 9.816 1.00 95.12 356 TRP A N 1
ATOM 2862 C CA . TRP A 1 356 ? -2.275 -21.137 10.440 1.00 95.12 356 TRP A CA 1
ATOM 2863 C C . TRP A 1 356 ? -1.319 -20.387 11.377 1.00 95.12 356 TRP A C 1
ATOM 2865 O O . TRP A 1 356 ? -1.192 -20.765 12.546 1.00 95.12 356 TRP A O 1
ATOM 2875 N N . TYR A 1 357 ? -0.668 -19.303 10.933 1.00 93.94 357 TYR A N 1
ATOM 2876 C CA . TYR A 1 357 ? 0.268 -18.607 11.825 1.00 93.94 357 TYR A CA 1
ATOM 2877 C C . TYR A 1 357 ? -0.471 -17.860 12.941 1.00 93.94 357 TYR A C 1
ATOM 2879 O O . TYR A 1 357 ? 0.047 -17.749 14.051 1.00 93.94 357 TYR A O 1
ATOM 2887 N N . LEU A 1 358 ? -1.701 -17.385 12.708 1.00 91.19 358 LEU A N 1
ATOM 2888 C CA . LEU A 1 358 ? -2.491 -16.716 13.747 1.00 91.19 358 LEU A CA 1
ATOM 2889 C C . LEU A 1 358 ? -2.857 -17.649 14.904 1.00 91.19 358 LEU A C 1
ATOM 2891 O O . LEU A 1 358 ? -2.859 -17.212 16.055 1.00 91.19 358 LEU A O 1
ATOM 2895 N N . THR A 1 359 ? -3.083 -18.932 14.626 1.00 92.00 359 THR A N 1
ATOM 2896 C CA . THR A 1 359 ? -3.365 -19.962 15.643 1.00 92.00 359 THR A CA 1
ATOM 2897 C C . THR A 1 359 ? -2.096 -20.608 16.218 1.00 92.00 359 THR A C 1
ATOM 2899 O O . THR A 1 359 ? -2.127 -21.189 17.301 1.00 92.00 359 THR A O 1
ATOM 2902 N N . SER A 1 360 ? -0.949 -20.445 15.555 1.00 91.69 360 SER A N 1
ATOM 2903 C CA . SER A 1 360 ? 0.344 -20.988 15.989 1.00 91.69 360 SER A CA 1
ATOM 2904 C C . SER A 1 360 ? 0.956 -20.265 17.197 1.00 91.69 360 SER A C 1
ATOM 2906 O O . SER A 1 360 ? 0.638 -19.118 17.511 1.00 91.69 360 SER A O 1
ATOM 2908 N N . GLN A 1 361 ? 1.905 -20.909 17.884 1.00 92.50 361 GLN A N 1
ATOM 2909 C CA . GLN A 1 361 ? 2.661 -20.271 18.971 1.00 92.50 361 GLN A CA 1
ATOM 2910 C C . GLN A 1 361 ? 3.533 -19.111 18.461 1.00 92.50 361 GLN A C 1
ATOM 2912 O O . GLN A 1 361 ? 4.068 -19.158 17.351 1.00 92.50 361 GLN A O 1
ATOM 2917 N N . ASN A 1 362 ? 3.741 -18.093 19.305 1.00 90.88 362 ASN A N 1
ATOM 2918 C CA . ASN A 1 362 ? 4.550 -16.917 18.955 1.00 90.88 362 ASN A CA 1
ATOM 2919 C C . ASN A 1 362 ? 5.985 -17.295 18.543 1.00 90.88 362 ASN A C 1
ATOM 2921 O O . ASN A 1 362 ? 6.527 -16.690 17.623 1.00 90.88 362 ASN A O 1
ATOM 2925 N N . ALA A 1 363 ? 6.575 -18.312 19.184 1.00 92.81 363 ALA A N 1
ATOM 2926 C CA . ALA A 1 363 ? 7.916 -18.798 18.861 1.00 92.81 363 ALA A CA 1
ATOM 2927 C C . ALA A 1 363 ? 8.000 -19.369 17.435 1.00 92.81 363 ALA A C 1
ATOM 2929 O O . ALA A 1 363 ? 8.898 -18.997 16.685 1.00 92.81 363 ALA A O 1
ATOM 2930 N N . HIS A 1 364 ? 7.033 -20.199 17.022 1.00 92.69 364 HIS A N 1
ATOM 2931 C CA . HIS A 1 364 ? 6.976 -20.727 15.654 1.00 92.69 364 HIS A CA 1
ATOM 2932 C C . HIS A 1 364 ? 6.827 -19.607 14.620 1.00 92.69 364 HIS A C 1
ATOM 2934 O O . HIS A 1 364 ? 7.538 -19.597 13.618 1.00 92.69 364 HIS A O 1
ATOM 2940 N N . CYS A 1 365 ? 5.961 -18.625 14.895 1.00 93.44 365 CYS A N 1
ATOM 2941 C CA . CYS A 1 365 ? 5.782 -17.469 14.015 1.00 93.44 365 CYS A CA 1
ATOM 2942 C C . CYS A 1 365 ? 7.085 -16.676 13.861 1.00 93.44 365 CYS A C 1
ATOM 2944 O O . CYS A 1 365 ? 7.439 -16.289 12.750 1.00 93.44 365 CYS A O 1
ATOM 2946 N N . ALA A 1 366 ? 7.811 -16.456 14.963 1.00 94.06 366 ALA A N 1
ATOM 2947 C CA . ALA A 1 366 ? 9.089 -15.753 14.950 1.00 94.06 366 ALA A CA 1
ATOM 2948 C C . ALA A 1 366 ? 10.147 -16.512 14.138 1.00 94.06 366 ALA A C 1
ATOM 2950 O O . ALA A 1 366 ? 10.806 -15.905 13.303 1.00 94.06 366 ALA A O 1
ATOM 2951 N N . ILE A 1 367 ? 10.265 -17.832 14.321 1.00 96.50 367 ILE A N 1
ATOM 2952 C CA . ILE A 1 367 ? 11.212 -18.670 13.568 1.00 96.50 367 ILE A CA 1
ATOM 2953 C C . ILE A 1 367 ? 10.926 -18.596 12.067 1.00 96.50 367 ILE A C 1
ATOM 2955 O O . ILE A 1 367 ? 11.826 -18.277 11.294 1.00 96.50 367 ILE A O 1
ATOM 2959 N N . VAL A 1 368 ? 9.676 -18.835 11.655 1.00 96.19 368 VAL A N 1
ATOM 2960 C CA . VAL A 1 368 ? 9.293 -18.782 10.235 1.00 96.19 368 VAL A CA 1
ATOM 2961 C C . VAL A 1 368 ? 9.563 -17.404 9.649 1.00 96.19 368 VAL A C 1
ATOM 2963 O O . VAL A 1 368 ? 10.155 -17.296 8.582 1.00 96.19 368 VAL A O 1
ATOM 2966 N N . THR A 1 369 ? 9.203 -16.348 10.371 1.00 96.88 369 THR A N 1
ATOM 2967 C CA . THR A 1 369 ? 9.446 -14.977 9.922 1.00 96.88 369 THR A CA 1
ATOM 2968 C C . THR A 1 369 ? 10.935 -14.691 9.742 1.00 96.88 369 THR A C 1
ATOM 2970 O O . THR A 1 369 ? 11.324 -14.138 8.720 1.00 96.88 369 THR A O 1
ATOM 2973 N N . THR A 1 370 ? 11.783 -15.098 10.689 1.00 97.25 370 THR A N 1
ATOM 2974 C CA . THR A 1 370 ? 13.238 -14.921 10.585 1.00 97.25 370 THR A CA 1
ATOM 2975 C C . THR A 1 370 ? 13.804 -15.658 9.376 1.00 97.25 370 THR A C 1
ATOM 2977 O O . THR A 1 370 ? 14.599 -15.084 8.639 1.00 97.25 370 THR A O 1
ATOM 2980 N N . ILE A 1 371 ? 13.363 -16.896 9.132 1.00 97.75 371 ILE A N 1
ATOM 2981 C CA . ILE A 1 371 ? 13.769 -17.668 7.951 1.00 97.75 371 ILE A CA 1
ATOM 2982 C C . ILE A 1 371 ? 13.384 -16.917 6.670 1.00 97.75 371 ILE A C 1
ATOM 2984 O O . ILE A 1 371 ? 14.228 -16.726 5.798 1.00 97.75 371 ILE A O 1
ATOM 2988 N N . LEU A 1 372 ? 12.141 -16.434 6.575 1.00 98.00 372 LEU A N 1
ATOM 2989 C CA . LEU A 1 372 ? 11.677 -15.666 5.418 1.00 98.00 372 LEU A CA 1
ATOM 2990 C C . LEU A 1 372 ? 12.496 -14.379 5.218 1.00 98.00 372 LEU A C 1
ATOM 2992 O O . LEU A 1 372 ? 12.885 -14.087 4.092 1.00 98.00 372 LEU A O 1
ATOM 2996 N N . ILE A 1 373 ? 12.817 -13.645 6.293 1.00 97.56 373 ILE A N 1
ATOM 2997 C CA . ILE A 1 373 ? 13.659 -12.437 6.224 1.00 97.56 373 ILE A CA 1
ATOM 2998 C C . ILE A 1 373 ? 15.041 -12.779 5.665 1.00 97.56 373 ILE A C 1
ATOM 3000 O O . ILE A 1 373 ? 15.527 -12.068 4.789 1.00 97.56 373 ILE A O 1
ATOM 3004 N N . VAL A 1 374 ? 15.663 -13.864 6.135 1.00 96.75 374 VAL A N 1
ATOM 3005 C CA . VAL A 1 374 ? 16.975 -14.306 5.639 1.00 96.75 374 VAL A CA 1
ATOM 3006 C C . VAL A 1 374 ? 16.915 -14.577 4.136 1.00 96.75 374 VAL A C 1
ATOM 3008 O O . VAL A 1 374 ? 17.757 -14.067 3.404 1.00 96.75 374 VAL A O 1
ATOM 3011 N N . PHE A 1 375 ? 15.895 -15.292 3.651 1.00 96.56 375 PHE A N 1
ATOM 3012 C CA . PHE A 1 375 ? 15.724 -15.519 2.212 1.00 96.56 375 PHE A CA 1
ATOM 3013 C C . PHE A 1 375 ? 15.500 -14.224 1.422 1.00 96.56 375 PHE A C 1
ATOM 3015 O O . PHE A 1 375 ? 16.091 -14.062 0.356 1.00 96.56 375 PHE A O 1
ATOM 3022 N N . CYS A 1 376 ? 14.708 -13.281 1.941 1.00 96.00 376 CYS A N 1
ATOM 3023 C CA . CYS A 1 376 ? 14.532 -11.978 1.298 1.00 96.00 376 CYS A CA 1
ATOM 3024 C C . CYS A 1 376 ? 15.858 -11.219 1.186 1.00 96.00 376 CYS A C 1
ATOM 3026 O O . CYS A 1 376 ? 16.173 -10.693 0.123 1.00 96.00 376 CYS A O 1
ATOM 3028 N N . VAL A 1 377 ? 16.649 -11.182 2.263 1.00 94.44 377 VAL A N 1
ATOM 3029 C CA . VAL A 1 377 ? 17.964 -10.526 2.275 1.00 94.44 377 VAL A CA 1
ATOM 3030 C C . VAL A 1 377 ? 18.889 -11.185 1.252 1.00 94.44 377 VAL A C 1
ATOM 3032 O O . VAL A 1 377 ? 19.474 -10.484 0.433 1.00 94.44 377 VAL A O 1
ATOM 3035 N N . LEU A 1 378 ? 18.965 -12.518 1.222 1.00 92.25 378 LEU A N 1
ATOM 3036 C CA . LEU A 1 378 ? 19.781 -13.235 0.238 1.00 92.25 378 LEU A CA 1
ATOM 3037 C C . LEU A 1 378 ? 19.381 -12.901 -1.208 1.00 92.25 378 LEU A C 1
ATOM 3039 O O . LEU A 1 378 ? 20.257 -12.670 -2.033 1.00 92.25 378 LEU A O 1
ATOM 3043 N N . LEU A 1 379 ? 18.082 -12.822 -1.519 1.00 91.56 379 LEU A N 1
ATOM 3044 C CA . LEU A 1 379 ? 17.613 -12.480 -2.869 1.00 91.56 379 LEU A CA 1
ATOM 3045 C C . LEU A 1 379 ? 17.826 -11.011 -3.251 1.00 91.56 379 LEU A C 1
ATOM 3047 O O . LEU A 1 379 ? 18.034 -10.729 -4.429 1.00 91.56 379 LEU A O 1
ATOM 3051 N N . ILE A 1 380 ? 17.766 -10.086 -2.290 1.00 89.31 380 ILE A N 1
ATOM 3052 C CA . ILE A 1 380 ? 18.050 -8.663 -2.528 1.00 89.31 380 ILE A CA 1
ATOM 3053 C C . ILE A 1 380 ? 19.533 -8.461 -2.831 1.00 89.31 380 ILE A C 1
ATOM 3055 O O . ILE A 1 380 ? 19.870 -7.742 -3.761 1.00 89.31 380 ILE A O 1
ATOM 3059 N N . TYR A 1 381 ? 20.417 -9.112 -2.073 1.00 84.38 381 TYR A N 1
ATOM 3060 C CA . TYR A 1 381 ? 21.864 -8.970 -2.248 1.00 84.38 381 TYR A CA 1
ATOM 3061 C C . TYR A 1 381 ? 22.458 -9.930 -3.283 1.00 84.38 381 TYR A C 1
ATOM 3063 O O . TYR A 1 381 ? 23.659 -9.863 -3.522 1.00 84.38 381 TYR A O 1
ATOM 3071 N N . ARG A 1 382 ? 21.651 -10.792 -3.916 1.00 82.88 382 ARG A N 1
ATOM 3072 C CA . ARG A 1 382 ? 22.121 -11.761 -4.914 1.00 82.88 382 ARG A CA 1
ATOM 3073 C C . ARG A 1 382 ? 22.920 -11.097 -6.037 1.00 82.88 382 ARG A C 1
ATOM 3075 O O . ARG A 1 382 ? 24.036 -11.522 -6.284 1.00 82.88 382 ARG A O 1
ATOM 3082 N N . SER A 1 383 ? 22.391 -10.029 -6.642 1.00 67.94 383 SER A N 1
ATOM 3083 C CA . SER A 1 383 ? 23.076 -9.284 -7.714 1.00 67.94 383 SER A CA 1
ATOM 3084 C C . SER A 1 383 ? 24.453 -8.784 -7.274 1.00 67.94 383 SER A C 1
ATOM 3086 O O . SER A 1 383 ? 25.440 -8.991 -7.963 1.00 67.94 383 SER A O 1
ATOM 3088 N N . LYS A 1 384 ? 24.537 -8.206 -6.071 1.00 70.69 384 LYS A N 1
ATOM 3089 C CA . LYS A 1 384 ? 25.792 -7.703 -5.492 1.00 70.69 384 LYS A CA 1
ATOM 3090 C C . LYS A 1 384 ? 26.788 -8.806 -5.150 1.00 70.69 384 LYS A C 1
ATOM 3092 O O . LYS A 1 384 ? 27.988 -8.564 -5.200 1.00 70.69 384 LYS A O 1
ATOM 3097 N N . ILE A 1 385 ? 26.303 -9.975 -4.733 1.00 70.38 385 ILE A N 1
ATOM 3098 C CA . ILE A 1 385 ? 27.151 -11.139 -4.456 1.00 70.38 385 ILE A CA 1
ATOM 3099 C C . ILE A 1 385 ? 27.709 -11.681 -5.769 1.00 70.38 385 ILE A C 1
ATOM 3101 O O . ILE A 1 385 ? 28.913 -11.899 -5.841 1.00 70.38 385 ILE A O 1
ATOM 3105 N N . ASP A 1 386 ? 26.865 -11.820 -6.794 1.00 67.69 386 ASP A N 1
ATOM 3106 C CA . ASP A 1 386 ? 27.275 -12.265 -8.127 1.00 67.69 386 ASP A CA 1
ATOM 3107 C C . ASP A 1 386 ? 28.333 -11.295 -8.710 1.00 67.69 386 ASP A C 1
ATOM 3109 O O . ASP A 1 386 ? 29.392 -11.735 -9.157 1.00 67.69 386 ASP A O 1
ATOM 3113 N N . ASP A 1 387 ? 28.120 -9.976 -8.599 1.00 61.88 387 ASP A N 1
ATOM 3114 C CA . ASP A 1 387 ? 29.084 -8.947 -9.030 1.00 61.88 387 ASP A CA 1
ATOM 3115 C C . ASP A 1 387 ? 30.407 -9.005 -8.241 1.00 61.88 387 ASP A C 1
ATOM 3117 O O . ASP A 1 387 ? 31.491 -8.916 -8.819 1.00 61.88 387 ASP A O 1
ATOM 3121 N N . ALA A 1 388 ? 30.343 -9.184 -6.916 1.00 59.97 388 ALA A N 1
ATOM 3122 C CA . ALA A 1 388 ? 31.528 -9.276 -6.061 1.00 59.97 388 ALA A CA 1
ATOM 3123 C C . ALA A 1 388 ? 32.315 -10.579 -6.279 1.00 59.97 388 ALA A C 1
ATOM 3125 O O . ALA A 1 388 ? 33.543 -10.594 -6.151 1.00 59.97 388 ALA A O 1
ATOM 3126 N N . GLU A 1 389 ? 31.634 -11.679 -6.600 1.00 61.41 389 GLU A N 1
ATOM 3127 C CA . GLU A 1 389 ? 32.264 -12.948 -6.960 1.00 61.41 389 GLU A CA 1
ATOM 3128 C C . GLU A 1 389 ? 32.977 -12.825 -8.311 1.00 61.41 389 GLU A C 1
ATOM 3130 O O . GLU A 1 389 ? 34.135 -13.230 -8.415 1.00 61.41 389 GLU A O 1
ATOM 3135 N N . ILE A 1 390 ? 32.361 -12.158 -9.296 1.00 55.94 390 ILE A N 1
ATOM 3136 C CA . ILE A 1 390 ? 33.003 -11.813 -10.573 1.00 55.94 390 ILE A CA 1
ATOM 3137 C C . ILE A 1 390 ? 34.236 -10.930 -10.339 1.00 55.94 390 ILE A C 1
ATOM 3139 O O . ILE A 1 390 ? 35.311 -11.258 -10.838 1.00 55.94 390 ILE A O 1
ATOM 3143 N N . GLU A 1 391 ? 34.139 -9.870 -9.530 1.00 54.84 391 GLU A N 1
ATOM 3144 C CA . GLU A 1 391 ? 35.275 -8.986 -9.221 1.00 54.84 391 GLU A CA 1
ATOM 3145 C C . GLU A 1 391 ? 36.399 -9.730 -8.476 1.00 54.84 391 GLU A C 1
ATOM 3147 O O . GLU A 1 391 ? 37.587 -9.514 -8.722 1.00 54.84 391 GLU A O 1
ATOM 3152 N N . THR A 1 392 ? 36.052 -10.656 -7.579 1.00 55.81 392 THR A N 1
ATOM 3153 C CA . THR A 1 392 ? 37.030 -11.482 -6.857 1.00 55.81 392 THR A CA 1
ATOM 3154 C C . THR A 1 392 ? 37.710 -12.477 -7.791 1.00 55.81 392 THR A C 1
ATOM 3156 O O . THR A 1 392 ? 38.929 -12.635 -7.722 1.00 55.81 392 THR A O 1
ATOM 3159 N N . ILE A 1 393 ? 36.960 -13.117 -8.693 1.00 54.38 393 ILE A N 1
ATOM 3160 C CA . ILE A 1 393 ? 37.515 -13.980 -9.739 1.00 54.38 393 ILE A CA 1
ATOM 3161 C C . ILE A 1 393 ? 38.440 -13.156 -10.633 1.00 54.38 393 ILE A C 1
ATOM 3163 O O . ILE A 1 393 ? 39.579 -13.567 -10.842 1.00 54.38 393 ILE A O 1
ATOM 3167 N N . GLU A 1 394 ? 38.034 -11.970 -11.090 1.00 49.50 394 GLU A N 1
ATOM 3168 C CA . GLU A 1 394 ? 38.895 -11.072 -11.866 1.00 49.50 394 GLU A CA 1
ATOM 3169 C C . GLU A 1 394 ? 40.169 -10.702 -11.098 1.00 49.50 394 GLU A C 1
ATOM 3171 O O . GLU A 1 394 ? 41.264 -10.820 -11.643 1.00 49.50 394 GLU A O 1
ATOM 3176 N N . ASN A 1 395 ? 40.068 -10.339 -9.819 1.00 49.06 395 ASN A N 1
ATOM 3177 C CA . ASN A 1 395 ? 41.215 -9.980 -8.986 1.00 49.06 395 ASN A CA 1
ATOM 3178 C C . ASN A 1 395 ? 42.155 -11.160 -8.714 1.00 49.06 395 ASN A C 1
ATOM 3180 O O . ASN A 1 395 ? 43.371 -10.975 -8.716 1.00 49.06 395 ASN A O 1
ATOM 3184 N N . VAL A 1 396 ? 41.629 -12.372 -8.520 1.00 52.66 396 VAL A N 1
ATOM 3185 C CA . VAL A 1 396 ? 42.436 -13.594 -8.391 1.00 52.66 396 VAL A CA 1
ATOM 3186 C C . VAL A 1 396 ? 43.117 -13.913 -9.716 1.00 52.66 396 VAL A C 1
ATOM 3188 O O . VAL A 1 396 ? 44.320 -14.155 -9.715 1.00 52.66 396 VAL A O 1
ATOM 3191 N N . THR A 1 397 ? 42.396 -13.830 -10.837 1.00 47.72 397 THR A N 1
ATOM 3192 C CA . THR A 1 397 ? 42.938 -14.069 -12.183 1.00 47.72 397 THR A CA 1
ATOM 3193 C C . THR A 1 397 ? 44.062 -13.076 -12.487 1.00 47.72 397 THR A C 1
ATOM 3195 O O . THR A 1 397 ? 45.173 -13.483 -12.839 1.00 47.72 397 THR A O 1
ATOM 3198 N N . VAL A 1 398 ? 43.826 -11.789 -12.210 1.00 48.41 398 VAL A N 1
ATOM 3199 C CA . VAL A 1 398 ? 44.807 -10.702 -12.312 1.00 48.41 398 VAL A CA 1
ATOM 3200 C C . VAL A 1 398 ? 45.974 -10.920 -11.349 1.00 48.41 398 VAL A C 1
ATOM 3202 O O . VAL A 1 398 ? 47.111 -10.718 -11.750 1.00 48.41 398 VAL A O 1
ATOM 3205 N N . ALA A 1 399 ? 45.767 -11.385 -10.116 1.00 45.22 399 ALA A N 1
ATOM 3206 C CA . ALA A 1 399 ? 46.858 -11.679 -9.183 1.00 45.22 399 ALA A CA 1
ATOM 3207 C C . ALA A 1 399 ? 47.716 -12.879 -9.630 1.00 45.22 399 ALA A C 1
ATOM 3209 O O . ALA A 1 399 ? 48.939 -12.841 -9.484 1.00 45.22 399 ALA A O 1
ATOM 3210 N N . THR A 1 400 ? 47.121 -13.916 -10.233 1.00 47.12 400 THR A N 1
ATOM 3211 C CA . THR A 1 400 ? 47.870 -15.020 -10.863 1.00 47.12 400 THR A CA 1
ATOM 3212 C C . THR A 1 400 ? 48.632 -14.592 -12.117 1.00 47.12 400 THR A C 1
ATOM 3214 O O . THR A 1 400 ? 49.713 -15.124 -12.374 1.00 47.12 400 THR A O 1
ATOM 3217 N N . GLU A 1 401 ? 48.127 -13.617 -12.876 1.00 43.53 401 GLU A N 1
ATOM 3218 C CA . GLU A 1 401 ? 48.839 -13.037 -14.023 1.00 43.53 401 GLU A CA 1
ATOM 3219 C C . GLU A 1 401 ? 49.948 -12.062 -13.588 1.00 43.53 401 GLU A C 1
ATOM 3221 O O . GLU A 1 401 ? 51.064 -12.118 -14.106 1.00 43.53 401 GLU A O 1
ATOM 3226 N N . VAL A 1 402 ? 49.699 -11.233 -12.569 1.00 41.62 402 VAL A N 1
ATOM 3227 C CA . VAL A 1 402 ? 50.659 -10.273 -11.992 1.00 41.62 402 VAL A CA 1
ATOM 3228 C C . VAL A 1 402 ? 51.773 -10.996 -11.222 1.00 41.62 402 VAL A C 1
ATOM 3230 O O . VAL A 1 402 ? 52.923 -10.566 -11.262 1.00 41.62 402 VAL A O 1
ATOM 3233 N N . GLY A 1 403 ? 51.496 -12.156 -10.618 1.00 34.78 403 GLY A N 1
ATOM 3234 C CA . GLY A 1 403 ? 52.512 -13.029 -10.017 1.00 34.78 403 GLY A CA 1
ATOM 3235 C C . GLY A 1 403 ? 53.540 -13.583 -11.017 1.00 34.78 403 GLY A C 1
ATOM 3236 O O . GLY A 1 403 ? 54.629 -13.988 -10.612 1.00 34.78 403 GLY A O 1
ATOM 3237 N N . LYS A 1 404 ? 53.240 -13.557 -12.325 1.00 37.88 404 LYS A N 1
ATOM 3238 C CA . LYS A 1 404 ? 54.195 -13.883 -13.401 1.00 37.88 404 LYS A CA 1
ATOM 3239 C C . LYS A 1 404 ? 54.914 -12.662 -13.982 1.00 37.88 404 LYS A C 1
ATOM 3241 O O . LYS A 1 404 ? 55.857 -12.845 -14.748 1.00 37.88 404 LYS A O 1
ATOM 3246 N N . GLN A 1 405 ? 54.532 -11.443 -13.604 1.00 36.75 405 GLN A N 1
ATOM 3247 C CA . GLN A 1 405 ? 55.181 -10.204 -14.036 1.00 36.75 405 GLN A CA 1
ATOM 3248 C C . GLN A 1 405 ? 55.436 -9.271 -12.848 1.00 36.75 405 GLN A C 1
ATOM 3250 O O . GLN A 1 405 ? 54.872 -8.185 -12.729 1.00 36.75 405 GLN A O 1
ATOM 3255 N N . VAL A 1 406 ? 56.338 -9.684 -11.956 1.00 35.69 406 VAL A N 1
ATOM 3256 C CA . VAL A 1 406 ? 56.922 -8.765 -10.975 1.00 35.69 406 VAL A CA 1
ATOM 3257 C C . VAL A 1 406 ? 57.926 -7.867 -11.698 1.00 35.69 406 VAL A C 1
ATOM 3259 O O . VAL A 1 406 ? 59.036 -8.284 -12.019 1.00 35.69 406 VAL A O 1
ATOM 3262 N N . GLY A 1 407 ? 57.524 -6.620 -11.945 1.00 30.77 407 GLY A N 1
ATOM 3263 C CA . GLY A 1 407 ? 58.400 -5.562 -12.437 1.00 30.77 407 GLY A CA 1
ATOM 3264 C C . GLY A 1 407 ? 57.661 -4.245 -12.678 1.00 30.77 407 GLY A C 1
ATOM 3265 O O . GLY A 1 407 ? 57.127 -4.031 -13.757 1.00 30.77 407 GLY A O 1
ATOM 3266 N N . ASN A 1 408 ? 57.737 -3.347 -11.691 1.00 30.34 408 ASN A N 1
ATOM 3267 C CA . ASN A 1 408 ? 57.363 -1.922 -11.686 1.00 30.34 408 ASN A CA 1
ATOM 3268 C C . ASN A 1 408 ? 55.923 -1.518 -11.314 1.00 30.34 408 ASN A C 1
ATOM 3270 O O . ASN A 1 408 ? 54.987 -1.532 -12.106 1.00 30.34 408 ASN A O 1
ATOM 3274 N N . HIS A 1 409 ? 55.833 -0.987 -10.090 1.00 35.16 409 HIS A N 1
ATOM 3275 C CA . HIS A 1 409 ? 54.818 -0.065 -9.587 1.00 35.16 409 HIS A CA 1
ATOM 3276 C C . HIS A 1 409 ? 54.432 1.050 -10.574 1.00 35.16 409 HIS A C 1
ATOM 3278 O O . HIS A 1 409 ? 55.308 1.744 -11.095 1.00 35.16 409 HIS A O 1
ATOM 3284 N N . ARG A 1 410 ? 53.130 1.370 -10.650 1.00 29.88 410 ARG A N 1
ATOM 3285 C CA . ARG A 1 410 ? 52.665 2.758 -10.810 1.00 29.88 410 ARG A CA 1
ATOM 3286 C C . ARG A 1 410 ? 51.481 3.071 -9.898 1.00 29.88 410 ARG A C 1
ATOM 3288 O O . ARG A 1 410 ? 50.440 2.429 -9.948 1.00 29.88 410 ARG A O 1
ATOM 3295 N N . SER A 1 411 ? 51.710 4.093 -9.079 1.00 28.48 411 SER A N 1
ATOM 3296 C CA . SER A 1 411 ? 50.737 4.883 -8.331 1.00 28.48 411 SER A CA 1
ATOM 3297 C C . SER A 1 411 ? 49.822 5.647 -9.299 1.00 28.48 411 SER A C 1
ATOM 3299 O O . SER A 1 411 ? 50.309 6.200 -10.288 1.00 28.48 411 SER A O 1
ATOM 3301 N N . TYR A 1 412 ? 48.518 5.690 -9.024 1.00 27.06 412 TYR A N 1
ATOM 3302 C CA . TYR A 1 412 ? 47.564 6.522 -9.762 1.00 27.06 412 TYR A CA 1
ATOM 3303 C C . TYR A 1 412 ? 47.812 8.005 -9.440 1.00 27.06 412 TYR A C 1
ATOM 3305 O O . TYR A 1 412 ? 47.849 8.401 -8.275 1.00 27.06 412 TYR A O 1
ATOM 3313 N N . ALA A 1 413 ? 47.997 8.830 -10.472 1.00 31.11 413 ALA A N 1
ATOM 3314 C CA . ALA A 1 413 ? 48.187 10.268 -10.322 1.00 31.11 413 ALA A CA 1
ATOM 3315 C C . ALA A 1 413 ? 46.872 10.952 -9.907 1.00 31.11 413 ALA A C 1
ATOM 3317 O O . ALA A 1 413 ? 45.855 10.820 -10.589 1.00 31.11 413 ALA A O 1
ATOM 3318 N N . LYS A 1 414 ? 46.914 11.711 -8.806 1.00 29.77 414 LYS A N 1
ATOM 3319 C CA . LYS A 1 414 ? 45.924 12.749 -8.496 1.00 29.77 414 LYS A CA 1
ATOM 3320 C C . LYS A 1 414 ? 45.931 13.799 -9.610 1.00 29.77 414 LYS A C 1
ATOM 3322 O O . LYS A 1 414 ? 46.993 14.234 -10.051 1.00 29.77 414 LYS A O 1
ATOM 3327 N N . LEU A 1 415 ? 44.739 14.202 -10.042 1.00 34.78 415 LEU A N 1
ATOM 3328 C CA . LEU A 1 415 ? 44.512 15.375 -10.885 1.00 34.78 415 LEU A CA 1
ATOM 3329 C C . LEU A 1 415 ? 44.704 16.642 -10.038 1.00 34.78 415 LEU A C 1
ATOM 3331 O O . LEU A 1 415 ? 43.737 17.231 -9.566 1.00 34.78 415 LEU A O 1
ATOM 3335 N N . ASP A 1 416 ? 45.954 17.051 -9.838 1.00 31.05 416 ASP A N 1
ATOM 3336 C CA . ASP A 1 416 ? 46.286 18.364 -9.286 1.00 31.05 416 ASP A CA 1
ATOM 3337 C C . ASP A 1 416 ? 46.492 19.335 -10.460 1.00 31.05 416 ASP A C 1
ATOM 3339 O O . ASP A 1 416 ? 47.461 19.208 -11.210 1.00 31.05 416 ASP A O 1
ATOM 3343 N N . GLY A 1 417 ? 45.566 20.284 -10.663 1.00 34.38 417 GLY A N 1
ATOM 3344 C CA . GLY A 1 417 ? 45.745 21.316 -11.695 1.00 34.38 417 GLY A CA 1
ATOM 3345 C C . GLY A 1 417 ? 44.515 22.060 -12.225 1.00 34.38 417 GLY A C 1
ATOM 3346 O O . GLY A 1 417 ? 44.563 22.496 -13.370 1.00 34.38 417 GLY A O 1
ATOM 3347 N N . VAL A 1 418 ? 43.432 22.237 -11.459 1.00 34.16 418 VAL A N 1
ATOM 3348 C CA . VAL A 1 418 ? 42.353 23.168 -11.854 1.00 34.16 418 VAL A CA 1
ATOM 3349 C C . VAL A 1 418 ? 42.270 24.292 -10.829 1.00 34.16 418 VAL A C 1
ATOM 3351 O O . VAL A 1 418 ? 41.658 24.156 -9.773 1.00 34.16 418 VAL A O 1
ATOM 3354 N N . THR A 1 419 ? 42.962 25.389 -11.127 1.00 32.03 419 THR A N 1
ATOM 3355 C CA . THR A 1 419 ? 42.821 26.673 -10.437 1.00 32.03 419 THR A CA 1
ATOM 3356 C C . THR A 1 419 ? 41.540 27.380 -10.869 1.00 32.03 419 THR A C 1
ATOM 3358 O O . THR A 1 419 ? 41.194 27.360 -12.047 1.00 32.03 419 THR A O 1
ATOM 3361 N N . ASP A 1 420 ? 40.899 28.007 -9.883 1.00 38.56 420 ASP A N 1
ATOM 3362 C CA . ASP A 1 420 ? 39.810 28.989 -9.922 1.00 38.56 420 ASP A CA 1
ATOM 3363 C C . ASP A 1 420 ? 39.395 29.543 -11.297 1.00 38.56 420 ASP A C 1
ATOM 3365 O O . ASP A 1 420 ? 40.126 30.278 -11.960 1.00 38.56 420 ASP A O 1
ATOM 3369 N N . GLY A 1 421 ? 38.151 29.241 -11.664 1.00 29.81 421 GLY A N 1
ATOM 3370 C CA . GLY A 1 421 ? 37.467 29.758 -12.842 1.00 29.81 421 GLY A CA 1
ATOM 3371 C C . GLY A 1 421 ? 36.327 28.823 -13.214 1.00 29.81 421 GLY A C 1
ATOM 3372 O O . GLY A 1 421 ? 36.545 27.835 -13.911 1.00 29.81 421 GLY A O 1
ATOM 3373 N N . MET A 1 422 ? 35.117 29.102 -12.714 1.00 36.22 422 MET A N 1
ATOM 3374 C CA . MET A 1 422 ? 33.885 28.396 -13.083 1.00 36.22 422 MET A CA 1
ATOM 3375 C C . MET A 1 422 ? 33.767 28.307 -14.611 1.00 36.22 422 MET A C 1
ATOM 3377 O O . MET A 1 422 ? 33.304 29.236 -15.266 1.00 36.22 422 MET A O 1
ATOM 3381 N N . THR A 1 423 ? 34.178 27.175 -15.176 1.00 30.31 423 THR A N 1
ATOM 3382 C CA . THR A 1 423 ? 33.881 26.821 -16.558 1.00 30.31 423 THR A CA 1
ATOM 3383 C C . THR A 1 423 ? 32.728 25.841 -16.474 1.00 30.31 423 THR A C 1
ATOM 3385 O O . THR A 1 423 ? 32.891 24.715 -16.004 1.00 30.31 423 THR A O 1
ATOM 3388 N N . LEU A 1 424 ? 31.537 26.310 -16.844 1.00 29.78 424 LEU A N 1
ATOM 3389 C CA . LEU A 1 424 ? 30.376 25.461 -17.080 1.00 29.78 424 LEU A CA 1
ATOM 3390 C C . LEU A 1 424 ? 30.844 24.273 -17.942 1.00 29.78 424 LEU A C 1
ATOM 3392 O O . LEU A 1 424 ? 31.484 24.498 -18.970 1.00 29.78 424 LEU A O 1
ATOM 3396 N N . CYS A 1 425 ? 30.575 23.028 -17.539 1.00 32.34 425 CYS A N 1
ATOM 3397 C CA . CYS A 1 425 ? 30.769 21.888 -18.435 1.00 32.34 425 CYS A CA 1
ATOM 3398 C C . CYS A 1 425 ? 29.843 22.090 -19.638 1.00 32.34 425 CYS A C 1
ATOM 3400 O O . CYS A 1 425 ? 28.645 21.832 -19.555 1.00 32.34 425 CYS A O 1
ATOM 3402 N N . ILE A 1 426 ? 30.381 22.604 -20.741 1.00 41.91 426 ILE A N 1
ATOM 3403 C CA . ILE A 1 426 ? 29.661 22.664 -22.006 1.00 41.91 426 ILE A CA 1
ATOM 3404 C C . ILE A 1 426 ? 29.559 21.216 -22.488 1.00 41.91 426 ILE A C 1
ATOM 3406 O O . ILE A 1 426 ? 30.564 20.593 -22.832 1.00 41.91 426 ILE A O 1
ATOM 3410 N N . HIS A 1 427 ? 28.353 20.656 -22.448 1.00 52.09 427 HIS A N 1
ATOM 3411 C CA . HIS A 1 427 ? 28.059 19.390 -23.107 1.00 52.09 427 HIS A CA 1
ATOM 3412 C C . HIS A 1 427 ? 28.144 19.617 -24.617 1.00 52.09 427 HIS A C 1
ATOM 3414 O O . HIS A 1 427 ? 27.304 20.311 -25.177 1.00 52.09 427 HIS A O 1
ATOM 3420 N N . ILE A 1 428 ? 29.170 19.056 -25.253 1.00 64.19 428 ILE A N 1
ATOM 3421 C CA . ILE A 1 428 ? 29.336 19.075 -26.709 1.00 64.19 428 ILE A CA 1
ATOM 3422 C C . ILE A 1 428 ? 28.750 17.772 -27.249 1.00 64.19 428 ILE A C 1
ATOM 3424 O O . ILE A 1 428 ? 29.212 16.690 -26.870 1.00 64.19 428 ILE A O 1
ATOM 3428 N N . ALA A 1 429 ? 27.736 17.859 -28.108 1.00 73.62 429 ALA A N 1
ATOM 3429 C CA . ALA A 1 429 ? 27.127 16.668 -28.689 1.00 73.62 429 ALA A CA 1
ATOM 3430 C C . ALA A 1 429 ? 27.960 16.150 -29.871 1.00 73.62 429 ALA A C 1
ATOM 3432 O O . ALA A 1 429 ? 28.407 16.906 -30.733 1.00 73.62 429 ALA A O 1
ATOM 3433 N N . VAL A 1 430 ? 28.134 14.826 -29.944 1.00 82.12 430 VAL A N 1
ATOM 3434 C CA . VAL A 1 430 ? 28.856 14.159 -31.046 1.00 82.12 430 VAL A CA 1
ATOM 3435 C C . VAL A 1 430 ? 28.150 14.359 -32.397 1.00 82.12 430 VAL A C 1
ATOM 3437 O O . VAL A 1 430 ? 28.789 14.234 -33.437 1.00 82.12 430 VAL A O 1
ATOM 3440 N N . SER A 1 431 ? 26.868 14.730 -32.389 1.00 83.44 431 SER A N 1
ATOM 3441 C CA . SER A 1 431 ? 26.059 15.047 -33.570 1.00 83.44 431 SER A CA 1
ATOM 3442 C C . SER A 1 431 ? 26.145 16.505 -34.039 1.00 83.44 431 SER A C 1
ATOM 3444 O O . SER A 1 431 ? 25.532 16.860 -35.042 1.00 83.44 431 SER A O 1
ATOM 3446 N N . GLU A 1 432 ? 26.888 17.374 -33.344 1.00 84.62 432 GLU A N 1
ATOM 3447 C CA . GLU A 1 432 ? 27.016 18.777 -33.755 1.00 84.62 432 GLU A CA 1
ATOM 3448 C C . GLU A 1 432 ? 27.699 18.919 -35.123 1.00 84.62 432 GLU A C 1
ATOM 3450 O O . GLU A 1 432 ? 28.572 18.109 -35.450 1.00 84.62 432 GLU A O 1
ATOM 3455 N N . PRO A 1 433 ? 27.402 19.982 -35.894 1.00 85.75 433 PRO A N 1
ATOM 3456 C CA . PRO A 1 433 ? 28.025 20.218 -37.191 1.00 85.75 433 PRO A CA 1
ATOM 3457 C C . PRO A 1 433 ? 29.556 20.122 -37.162 1.00 85.75 433 PRO A C 1
ATOM 3459 O O . PRO A 1 433 ? 30.206 20.475 -36.166 1.00 85.75 433 PRO A O 1
ATOM 3462 N N . LEU A 1 434 ? 30.122 19.626 -38.266 1.00 85.12 434 LEU A N 1
ATOM 3463 C CA . LEU A 1 434 ? 31.565 19.659 -38.498 1.00 85.12 434 LEU A CA 1
ATOM 3464 C C . LEU A 1 434 ? 32.029 21.107 -38.648 1.00 85.12 434 LEU A C 1
ATOM 3466 O O . LEU A 1 434 ? 31.356 21.909 -39.296 1.00 85.12 434 LEU A O 1
ATOM 3470 N N . ASP A 1 435 ? 33.219 21.408 -38.133 1.00 85.56 435 ASP A N 1
ATOM 3471 C CA . ASP A 1 435 ? 33.840 22.725 -38.329 1.00 85.56 435 ASP A CA 1
ATOM 3472 C C . ASP A 1 435 ? 34.076 23.028 -39.821 1.00 85.56 435 ASP A C 1
ATOM 3474 O O . ASP A 1 435 ? 34.036 24.175 -40.262 1.00 85.56 435 ASP A O 1
ATOM 3478 N N . THR A 1 436 ? 34.323 21.988 -40.624 1.00 83.88 436 THR A N 1
ATOM 3479 C CA . THR A 1 436 ? 34.386 22.056 -42.088 1.00 83.88 436 THR A CA 1
ATOM 3480 C C . THR A 1 436 ? 33.644 20.857 -42.689 1.00 83.88 436 THR A C 1
ATOM 3482 O O . THR A 1 436 ? 33.982 19.716 -42.358 1.00 83.88 436 THR A O 1
ATOM 3485 N N . PRO A 1 437 ? 32.649 21.067 -43.576 1.00 79.12 437 PRO A N 1
ATOM 3486 C CA . PRO A 1 437 ? 31.870 19.976 -44.159 1.00 79.12 437 PRO A CA 1
ATOM 3487 C C . PRO A 1 437 ? 32.746 18.909 -44.828 1.00 79.12 437 PRO A C 1
ATOM 3489 O O . PRO A 1 437 ? 33.614 19.226 -45.639 1.00 79.12 437 PRO A O 1
ATOM 3492 N N . GLY A 1 438 ? 32.511 17.640 -44.486 1.00 74.62 438 GLY A N 1
ATOM 3493 C CA . GLY A 1 438 ? 33.207 16.486 -45.067 1.00 74.62 438 GLY A CA 1
ATOM 3494 C C . GLY A 1 438 ? 34.639 16.248 -44.571 1.00 74.62 438 GLY A C 1
ATOM 3495 O O . GLY A 1 438 ? 35.257 15.274 -44.993 1.00 74.62 438 GLY A O 1
ATOM 3496 N N . VAL A 1 439 ? 35.175 17.082 -43.671 1.00 85.44 439 VAL A N 1
ATOM 3497 C CA . VAL A 1 439 ? 36.546 16.944 -43.152 1.00 85.44 439 VAL A CA 1
ATOM 3498 C C . VAL A 1 439 ? 36.516 16.600 -41.663 1.00 85.44 439 VAL A C 1
ATOM 3500 O O . VAL A 1 439 ? 36.575 17.475 -40.804 1.00 85.44 439 VAL A O 1
ATOM 3503 N N . VAL A 1 440 ? 36.448 15.303 -41.351 1.00 88.81 440 VAL A N 1
ATOM 3504 C CA . VAL A 1 440 ? 36.355 14.807 -39.964 1.00 88.81 440 VAL A CA 1
ATOM 3505 C C . VAL A 1 440 ? 37.683 14.940 -39.221 1.00 88.81 440 VAL A C 1
ATOM 3507 O O . VAL A 1 440 ? 37.706 15.365 -38.074 1.00 88.81 440 VAL A O 1
ATOM 3510 N N . HIS A 1 441 ? 38.815 14.635 -39.860 1.00 87.31 441 HIS A N 1
ATOM 3511 C CA . HIS A 1 441 ? 40.098 14.620 -39.151 1.00 87.31 441 HIS A CA 1
ATOM 3512 C C . HIS A 1 441 ? 40.571 16.002 -38.682 1.00 87.31 441 HIS A C 1
ATOM 3514 O O . HIS A 1 441 ? 41.342 16.062 -37.737 1.00 87.31 441 HIS A O 1
ATOM 3520 N N . ASN A 1 442 ? 40.110 17.106 -39.275 1.00 85.50 442 ASN A N 1
ATOM 3521 C CA . ASN A 1 442 ? 40.441 18.454 -38.790 1.00 85.50 442 ASN A CA 1
ATOM 3522 C C . ASN A 1 442 ? 39.370 19.038 -37.859 1.00 85.50 442 ASN A C 1
ATOM 3524 O O . ASN A 1 442 ? 39.539 20.154 -37.377 1.00 85.50 442 ASN A O 1
ATOM 3528 N N . ASP A 1 443 ? 38.280 18.311 -37.615 1.00 90.19 443 ASP A N 1
ATOM 3529 C CA . ASP A 1 443 ? 37.203 18.755 -36.740 1.00 90.19 443 ASP A CA 1
ATOM 3530 C C . ASP A 1 443 ? 37.688 18.815 -35.285 1.00 90.19 443 ASP A C 1
ATOM 3532 O O . ASP A 1 443 ? 38.250 17.857 -34.746 1.00 90.19 443 ASP A O 1
ATOM 3536 N N . THR A 1 444 ? 37.457 19.954 -34.632 1.00 86.44 444 THR A N 1
ATOM 3537 C CA . THR A 1 444 ? 37.925 20.218 -33.265 1.00 86.44 444 THR A CA 1
ATOM 3538 C C . THR A 1 444 ? 37.343 19.205 -32.281 1.00 86.44 444 THR A C 1
ATOM 3540 O O . THR A 1 444 ? 38.031 18.757 -31.362 1.00 86.44 444 THR A O 1
ATOM 3543 N N . LYS A 1 445 ? 36.087 18.788 -32.490 1.00 88.06 445 LYS A N 1
ATOM 3544 C CA . LYS A 1 445 ? 35.408 17.817 -31.620 1.00 88.06 445 LYS A CA 1
ATOM 3545 C C . LYS A 1 445 ? 35.993 16.420 -31.807 1.00 88.06 445 LYS A C 1
ATOM 3547 O O . LYS A 1 445 ? 36.277 15.746 -30.819 1.00 88.06 445 LYS A O 1
ATOM 3552 N N . TYR A 1 446 ? 36.258 16.013 -33.047 1.00 89.88 446 TYR A N 1
ATOM 3553 C CA . TYR A 1 446 ? 36.988 14.781 -33.343 1.00 89.88 446 TYR A CA 1
ATOM 3554 C C . TYR A 1 446 ? 38.388 14.771 -32.702 1.00 89.88 446 TYR A C 1
ATOM 3556 O O . TYR A 1 446 ? 38.754 13.797 -32.047 1.00 89.88 446 TYR A O 1
ATOM 3564 N N . GLN A 1 447 ? 39.158 15.858 -32.808 1.00 89.06 447 GLN A N 1
ATOM 3565 C CA . GLN A 1 447 ? 40.497 15.944 -32.204 1.00 89.06 447 GLN A CA 1
ATOM 3566 C C . GLN A 1 447 ? 40.476 15.817 -30.671 1.00 89.06 447 GLN A C 1
ATOM 3568 O O . GLN A 1 447 ? 41.335 15.156 -30.073 1.00 89.06 447 GLN A O 1
ATOM 3573 N N . GLU A 1 448 ? 39.457 16.380 -30.022 1.00 87.94 448 GLU A N 1
ATOM 3574 C CA . GLU A 1 448 ? 39.217 16.193 -28.589 1.00 87.94 448 GLU A CA 1
ATOM 3575 C C . GLU A 1 448 ? 38.865 14.728 -28.262 1.00 87.94 448 GLU A C 1
ATOM 3577 O O . GLU A 1 448 ? 39.424 14.148 -27.324 1.00 87.94 448 GLU A O 1
ATOM 3582 N N . MET A 1 449 ? 38.005 14.084 -29.064 1.00 89.19 449 MET A N 1
ATOM 3583 C CA . MET A 1 449 ? 37.670 12.657 -28.924 1.00 89.19 449 MET A CA 1
ATOM 3584 C C . MET A 1 449 ? 38.918 11.770 -29.034 1.00 89.19 449 MET A C 1
ATOM 3586 O O . MET A 1 449 ? 39.132 10.906 -28.181 1.00 89.19 449 MET A O 1
ATOM 3590 N N . VAL A 1 450 ? 39.788 12.023 -30.016 1.00 90.50 450 VAL A N 1
ATOM 3591 C CA . VAL A 1 450 ? 41.066 11.311 -30.192 1.00 90.50 450 VAL A CA 1
ATOM 3592 C C . VAL A 1 450 ? 41.988 11.517 -28.991 1.00 90.50 450 VAL A C 1
ATOM 3594 O O . VAL A 1 450 ? 42.600 10.564 -28.502 1.00 90.50 450 VAL A O 1
ATOM 3597 N N . THR A 1 451 ? 42.075 12.743 -28.472 1.00 85.81 451 THR A N 1
ATOM 3598 C CA . THR A 1 451 ? 42.897 13.062 -27.295 1.00 85.81 451 THR A CA 1
ATOM 3599 C C . THR A 1 451 ? 42.442 12.272 -26.067 1.00 85.81 451 THR A C 1
ATOM 3601 O O . THR A 1 451 ? 43.273 11.714 -25.343 1.00 85.81 451 THR A O 1
ATOM 3604 N N . ARG A 1 452 ? 41.127 12.165 -25.843 1.00 86.31 452 ARG A N 1
ATOM 3605 C CA . ARG A 1 452 ? 40.551 11.367 -24.748 1.00 86.31 452 ARG A CA 1
ATOM 3606 C C . ARG A 1 452 ? 40.770 9.875 -24.958 1.00 86.31 452 ARG A C 1
ATOM 3608 O O . ARG A 1 452 ? 41.232 9.201 -24.037 1.00 86.31 452 ARG A O 1
ATOM 3615 N N . LEU A 1 453 ? 40.532 9.379 -26.171 1.00 86.69 453 LEU A N 1
ATOM 3616 C CA . LEU A 1 453 ? 40.765 7.984 -26.530 1.00 86.69 453 LEU A CA 1
ATOM 3617 C C . LEU A 1 453 ? 42.218 7.580 -26.246 1.00 86.69 453 LEU A C 1
ATOM 3619 O O . LEU A 1 453 ? 42.453 6.599 -25.543 1.00 86.69 453 LEU A O 1
ATOM 3623 N N . LYS A 1 454 ? 43.202 8.371 -26.690 1.00 88.88 454 LYS A N 1
ATOM 3624 C CA . LYS A 1 454 ? 44.635 8.095 -26.473 1.00 88.88 454 LYS A CA 1
ATOM 3625 C C . LYS A 1 454 ? 45.019 7.997 -24.994 1.00 88.88 454 LYS A C 1
ATOM 3627 O O . LYS A 1 454 ? 45.928 7.242 -24.658 1.00 88.88 454 LYS A O 1
ATOM 3632 N N . ARG A 1 455 ? 44.314 8.698 -24.097 1.00 86.38 455 ARG A N 1
ATOM 3633 C CA . ARG A 1 455 ? 44.499 8.569 -22.638 1.00 86.38 455 ARG A CA 1
ATOM 3634 C C . ARG A 1 455 ? 43.914 7.269 -22.079 1.00 86.38 455 ARG A C 1
ATOM 3636 O O . ARG A 1 455 ? 44.431 6.755 -21.091 1.00 86.38 455 ARG A O 1
ATOM 3643 N N . MET A 1 456 ? 42.859 6.737 -22.695 1.00 84.19 456 MET A N 1
ATOM 3644 C CA . MET A 1 456 ? 42.173 5.515 -22.259 1.00 84.19 456 MET A CA 1
ATOM 3645 C C . MET A 1 456 ? 42.805 4.235 -22.824 1.00 84.19 456 MET A C 1
ATOM 3647 O O . MET A 1 456 ? 42.885 3.235 -22.113 1.00 84.19 456 MET A O 1
ATOM 3651 N N . LEU A 1 457 ? 43.301 4.265 -24.068 1.00 87.44 457 LEU A N 1
ATOM 3652 C CA . LEU A 1 457 ? 43.857 3.103 -24.786 1.00 87.44 457 LEU A CA 1
ATOM 3653 C C . LEU A 1 457 ? 44.901 2.272 -24.015 1.00 87.44 457 LEU A C 1
ATOM 3655 O O . LEU A 1 457 ? 44.864 1.040 -24.139 1.00 87.44 457 LEU A O 1
ATOM 3659 N N . PRO A 1 458 ? 45.818 2.868 -23.223 1.00 88.50 458 PRO A N 1
ATOM 3660 C CA . PRO A 1 458 ? 46.781 2.097 -22.438 1.00 88.50 458 PRO A CA 1
ATOM 3661 C C . PRO A 1 458 ? 46.132 1.229 -21.352 1.00 88.50 458 PRO A C 1
ATOM 3663 O O . PRO A 1 458 ? 46.687 0.195 -20.998 1.00 88.50 458 PRO A O 1
ATOM 3666 N N . ASN A 1 459 ? 44.958 1.626 -20.849 1.00 88.38 459 ASN A N 1
ATOM 3667 C CA . ASN A 1 459 ? 44.261 0.953 -19.749 1.00 88.38 459 ASN A CA 1
ATOM 3668 C C . ASN A 1 459 ? 43.197 -0.050 -20.229 1.00 88.38 459 ASN A C 1
ATOM 3670 O O . ASN A 1 459 ? 42.647 -0.798 -19.422 1.00 88.38 459 ASN A O 1
ATOM 3674 N N . ILE A 1 460 ? 42.901 -0.088 -21.532 1.00 85.19 460 ILE A N 1
ATOM 3675 C CA . ILE A 1 460 ? 41.939 -1.030 -22.116 1.00 85.19 460 ILE A CA 1
ATOM 3676 C C . ILE A 1 460 ? 42.606 -2.401 -22.277 1.00 85.19 460 ILE A C 1
ATOM 3678 O O . ILE A 1 460 ? 43.504 -2.570 -23.114 1.00 85.19 460 ILE A O 1
ATOM 3682 N N . LYS A 1 461 ? 42.148 -3.360 -21.457 1.00 84.31 461 LYS A N 1
ATOM 3683 C CA . LYS A 1 461 ? 42.654 -4.743 -21.382 1.00 84.31 461 LYS A CA 1
ATOM 3684 C C . LYS A 1 461 ? 42.076 -5.666 -22.457 1.00 84.31 461 LYS A C 1
ATOM 3686 O O . LYS A 1 461 ? 42.834 -6.403 -23.074 1.00 84.31 461 LYS A O 1
ATOM 3691 N N . LYS A 1 462 ? 40.753 -5.628 -22.661 1.00 85.94 462 LYS A N 1
ATOM 3692 C CA . LYS A 1 462 ? 40.041 -6.468 -23.639 1.00 85.94 462 LYS A CA 1
ATOM 3693 C C . LYS A 1 462 ? 39.738 -5.689 -24.920 1.00 85.94 462 LYS A C 1
ATOM 3695 O O . LYS A 1 462 ? 40.531 -5.709 -25.857 1.00 85.94 462 LYS A O 1
ATOM 3700 N N . LYS A 1 463 ? 38.617 -4.969 -24.944 1.00 89.00 463 LYS A N 1
ATOM 3701 C CA . LYS A 1 463 ? 38.151 -4.196 -26.100 1.00 89.00 463 LYS A CA 1
ATOM 3702 C C . LYS A 1 463 ? 37.360 -2.974 -25.639 1.00 89.00 463 LYS A C 1
ATOM 3704 O O . LYS A 1 463 ? 36.771 -2.998 -24.561 1.00 89.00 463 LYS A O 1
ATOM 3709 N N . LEU A 1 464 ? 37.375 -1.909 -26.433 1.00 89.62 464 LEU A N 1
ATOM 3710 C CA . LEU A 1 464 ? 36.527 -0.735 -26.262 1.00 89.62 464 LEU A CA 1
ATOM 3711 C C . LEU A 1 464 ? 35.385 -0.805 -27.269 1.00 89.62 464 LEU A C 1
ATOM 3713 O O . LEU A 1 464 ? 35.602 -0.698 -28.473 1.00 89.62 464 LEU A O 1
ATOM 3717 N N . PHE A 1 465 ? 34.171 -0.963 -26.765 1.00 91.25 465 PHE A N 1
ATOM 3718 C CA . PHE A 1 465 ? 32.984 -0.941 -27.600 1.00 91.25 465 PHE A CA 1
ATOM 3719 C C . PHE A 1 465 ? 32.435 0.478 -27.688 1.00 91.25 465 PHE A C 1
ATOM 3721 O O . PHE A 1 465 ? 32.228 1.132 -26.666 1.00 91.25 465 PHE A O 1
ATOM 3728 N N . ILE A 1 466 ? 32.209 0.955 -28.907 1.00 90.50 466 ILE A N 1
ATOM 3729 C CA . ILE A 1 466 ? 31.656 2.281 -29.178 1.00 90.50 466 ILE A CA 1
ATOM 3730 C C . ILE A 1 466 ? 30.262 2.075 -29.757 1.00 90.50 466 ILE A C 1
ATOM 3732 O O . ILE A 1 466 ? 30.122 1.511 -30.837 1.00 90.50 466 ILE A O 1
ATOM 3736 N N . MET A 1 467 ? 29.227 2.506 -29.037 1.00 90.00 467 MET A N 1
ATOM 3737 C CA . MET A 1 467 ? 27.868 2.510 -29.577 1.00 90.00 467 MET A CA 1
ATOM 3738 C C . MET A 1 467 ? 27.744 3.631 -30.602 1.00 90.00 467 MET A C 1
ATOM 3740 O O . MET A 1 467 ? 28.008 4.793 -30.290 1.00 90.00 467 MET A O 1
ATOM 3744 N N . ASP A 1 468 ? 27.361 3.273 -31.822 1.00 92.06 468 ASP A N 1
ATOM 3745 C CA . ASP A 1 468 ? 27.282 4.236 -32.905 1.00 92.06 468 ASP A CA 1
ATOM 3746 C C . ASP A 1 468 ? 26.061 5.163 -32.781 1.00 92.06 468 ASP A C 1
ATOM 3748 O O . ASP A 1 468 ? 25.101 4.882 -32.059 1.00 92.06 468 ASP A O 1
ATOM 3752 N N . SER A 1 469 ? 26.102 6.295 -33.482 1.00 90.06 469 SER A N 1
ATOM 3753 C CA . SER A 1 469 ? 25.019 7.272 -33.490 1.00 90.06 469 SER A CA 1
ATOM 3754 C C . SER A 1 469 ? 23.841 6.792 -34.345 1.00 90.06 469 SER A C 1
ATOM 3756 O O . SER A 1 469 ? 24.022 6.233 -35.428 1.00 90.06 469 SER A O 1
ATOM 3758 N N . PHE A 1 470 ? 22.621 7.039 -33.872 1.00 87.75 470 PHE A N 1
ATOM 3759 C CA . PHE A 1 470 ? 21.367 6.712 -34.550 1.00 87.75 470 PHE A CA 1
ATOM 3760 C C . PHE A 1 470 ? 20.373 7.878 -34.415 1.00 87.75 470 PHE A C 1
ATOM 3762 O O . PHE A 1 470 ? 20.515 8.681 -33.487 1.00 87.75 470 PHE A O 1
ATOM 3769 N N . PRO A 1 471 ? 19.374 7.999 -35.310 1.00 86.38 471 PRO A N 1
ATOM 3770 C CA . PRO A 1 471 ? 18.457 9.135 -35.291 1.00 86.38 471 PRO A CA 1
ATOM 3771 C C . PRO A 1 471 ? 17.617 9.158 -34.021 1.00 86.38 471 PRO A C 1
ATOM 3773 O O . PRO A 1 471 ? 17.112 8.122 -33.569 1.00 86.38 471 PRO A O 1
ATOM 3776 N N . ARG A 1 472 ? 17.466 10.358 -33.462 1.00 80.44 472 ARG A N 1
ATOM 3777 C CA . ARG A 1 472 ? 16.689 10.587 -32.249 1.00 80.44 472 ARG A CA 1
ATOM 3778 C C . ARG A 1 472 ? 15.196 10.536 -32.562 1.00 80.44 472 ARG A C 1
ATOM 3780 O O . ARG A 1 472 ? 14.734 11.104 -33.551 1.00 80.44 472 ARG A O 1
ATOM 3787 N N . VAL A 1 473 ? 14.450 9.863 -31.693 1.00 80.19 473 VAL A N 1
ATOM 3788 C CA . VAL A 1 473 ? 12.992 9.769 -31.785 1.00 80.19 473 VAL A CA 1
ATOM 3789 C C . VAL A 1 473 ? 12.360 11.052 -31.239 1.00 80.19 473 VAL A C 1
ATOM 3791 O O . VAL A 1 473 ? 12.770 11.571 -30.203 1.00 80.19 473 VAL A O 1
ATOM 3794 N N . ASP A 1 474 ? 11.336 11.555 -31.920 1.00 79.00 474 ASP A N 1
ATOM 3795 C CA . ASP A 1 474 ? 10.477 12.633 -31.438 1.00 79.00 474 ASP A CA 1
ATOM 3796 C C . ASP A 1 474 ? 9.528 12.076 -30.369 1.00 79.00 474 ASP A C 1
ATOM 3798 O O . ASP A 1 474 ? 8.511 11.434 -30.657 1.00 79.00 474 ASP A O 1
ATOM 3802 N N . GLU A 1 475 ? 9.883 12.320 -29.110 1.00 73.94 475 GLU A N 1
ATOM 3803 C CA . GLU A 1 475 ? 9.157 11.843 -27.933 1.00 73.94 475 GLU A CA 1
ATOM 3804 C C . GLU A 1 475 ? 7.676 12.241 -27.922 1.00 73.94 475 GLU A C 1
ATOM 3806 O O . GLU A 1 475 ? 6.837 11.473 -27.444 1.00 73.94 475 GLU A O 1
ATOM 3811 N N . ASN A 1 476 ? 7.325 13.389 -28.511 1.00 75.06 476 ASN A N 1
ATOM 3812 C CA . ASN A 1 476 ? 5.943 13.863 -28.542 1.00 75.06 476 ASN A CA 1
ATOM 3813 C C . ASN A 1 476 ? 5.062 12.999 -29.444 1.00 75.06 476 ASN A C 1
ATOM 3815 O O . ASN A 1 476 ? 3.849 12.937 -29.244 1.00 75.06 476 ASN A O 1
ATOM 3819 N N . LYS A 1 477 ? 5.657 12.324 -30.430 1.00 78.94 477 LYS A N 1
ATOM 3820 C CA . LYS A 1 477 ? 4.941 11.519 -31.424 1.00 78.94 477 LYS A CA 1
ATOM 3821 C C . LYS A 1 477 ? 4.856 10.043 -31.065 1.00 78.94 477 LYS A C 1
ATOM 3823 O O . LYS A 1 477 ? 3.989 9.355 -31.597 1.00 78.94 477 LYS A O 1
ATOM 3828 N N . VAL A 1 478 ? 5.663 9.568 -30.116 1.00 78.69 478 VAL A N 1
ATOM 3829 C CA . VAL A 1 478 ? 5.592 8.181 -29.620 1.00 78.69 478 VAL A CA 1
ATOM 3830 C C . VAL A 1 478 ? 4.192 7.855 -29.086 1.00 78.69 478 VAL A C 1
ATOM 3832 O O . VAL A 1 478 ? 3.627 6.813 -29.411 1.00 78.69 478 VAL A O 1
ATOM 3835 N N . ASN A 1 479 ? 3.573 8.787 -28.355 1.00 77.56 479 ASN A N 1
ATOM 3836 C CA . ASN A 1 479 ? 2.218 8.616 -27.812 1.00 77.56 479 ASN A CA 1
ATOM 3837 C C . ASN A 1 479 ? 1.119 8.567 -28.895 1.00 77.56 479 ASN A C 1
ATOM 3839 O O . ASN A 1 479 ? -0.003 8.146 -28.614 1.00 77.56 479 ASN A O 1
ATOM 3843 N N . TRP A 1 480 ? 1.425 8.981 -30.130 1.00 81.00 480 TRP A N 1
ATOM 3844 C CA . TRP A 1 480 ? 0.487 8.998 -31.255 1.00 81.00 480 TRP A CA 1
ATOM 3845 C C . TRP A 1 480 ? 0.556 7.750 -32.134 1.00 81.00 480 TRP A C 1
ATOM 3847 O O . TRP A 1 480 ? -0.330 7.574 -32.966 1.00 81.00 480 TRP A O 1
ATOM 3857 N N . ILE A 1 481 ? 1.516 6.845 -31.911 1.00 80.81 481 ILE A N 1
ATOM 3858 C CA . ILE A 1 481 ? 1.676 5.612 -32.702 1.00 80.81 481 ILE A CA 1
ATOM 3859 C C . ILE A 1 481 ? 0.384 4.786 -32.702 1.00 80.81 481 ILE A C 1
ATOM 3861 O O . ILE A 1 481 ? -0.152 4.455 -33.758 1.00 80.81 481 ILE A O 1
ATOM 3865 N N . VAL A 1 482 ? -0.154 4.480 -31.518 1.00 79.75 482 VAL A N 1
ATOM 3866 C CA . VAL A 1 482 ? -1.369 3.660 -31.386 1.00 79.75 482 VAL A CA 1
ATOM 3867 C C . VAL A 1 482 ? -2.615 4.381 -31.932 1.00 79.75 482 VAL A C 1
ATOM 3869 O O . VAL A 1 482 ? -3.354 3.759 -32.701 1.00 79.75 482 VAL A O 1
ATOM 3872 N N . PRO A 1 483 ? -2.878 5.665 -31.604 1.00 80.19 483 PRO A N 1
ATOM 3873 C CA . PRO A 1 483 ? -3.948 6.437 -32.241 1.00 80.19 483 PRO A CA 1
ATOM 3874 C C . PRO A 1 483 ? -3.872 6.465 -33.774 1.00 80.19 483 PRO A C 1
ATOM 3876 O O . PRO A 1 483 ? -4.884 6.245 -34.439 1.00 80.19 483 PRO A O 1
ATOM 3879 N N . ASP A 1 484 ? -2.684 6.682 -34.336 1.00 85.19 484 ASP A N 1
ATOM 3880 C CA . ASP A 1 484 ? -2.482 6.780 -35.778 1.00 85.19 484 ASP A CA 1
ATOM 3881 C C . ASP A 1 484 ? -2.712 5.435 -36.479 1.00 85.19 484 ASP A C 1
ATOM 3883 O O . ASP A 1 484 ? -3.424 5.393 -37.487 1.00 85.19 484 ASP A O 1
ATOM 3887 N N . LEU A 1 485 ? -2.228 4.330 -35.900 1.00 82.06 485 LEU A N 1
ATOM 3888 C CA . LEU A 1 485 ? -2.522 2.976 -36.384 1.00 82.06 485 LEU A CA 1
ATOM 3889 C C . LEU A 1 485 ? -4.030 2.687 -36.371 1.00 82.06 485 LEU A C 1
ATOM 3891 O O . LEU A 1 485 ? -4.574 2.167 -37.344 1.00 82.06 485 LEU A O 1
ATOM 3895 N N . ARG A 1 486 ? -4.736 3.069 -35.296 1.00 84.00 486 ARG A N 1
ATOM 3896 C CA . ARG A 1 486 ? -6.200 2.906 -35.190 1.00 84.00 486 ARG A CA 1
ATOM 3897 C C . ARG A 1 486 ? -6.961 3.759 -36.207 1.00 84.00 486 ARG A C 1
ATOM 3899 O O . ARG A 1 486 ? -8.038 3.360 -36.641 1.00 84.00 486 ARG A O 1
ATOM 3906 N N . SER A 1 487 ? -6.410 4.909 -36.593 1.00 87.94 487 SER A N 1
ATOM 3907 C CA . SER A 1 487 ? -6.981 5.785 -37.624 1.00 87.94 487 SER A CA 1
ATOM 3908 C C . SER A 1 487 ? -6.740 5.300 -39.061 1.00 87.94 487 SER A C 1
ATOM 3910 O O . SER A 1 487 ? -7.263 5.897 -39.999 1.00 87.94 487 SER A O 1
ATOM 3912 N N . GLY A 1 488 ? -5.982 4.212 -39.239 1.00 88.06 488 GLY A N 1
ATOM 3913 C CA . GLY A 1 488 ? -5.695 3.612 -40.540 1.00 88.06 488 GLY A CA 1
ATOM 3914 C C . GLY A 1 488 ? -4.450 4.159 -41.239 1.00 88.06 488 GLY A C 1
ATOM 3915 O O . GLY A 1 488 ? -4.249 3.834 -42.408 1.00 88.06 488 GLY A O 1
ATOM 3916 N N . LYS A 1 489 ? -3.610 4.959 -40.560 1.00 88.38 489 LYS A N 1
ATOM 3917 C CA . LYS A 1 489 ? -2.302 5.344 -41.112 1.00 88.38 489 LYS A CA 1
ATOM 3918 C C . LYS A 1 489 ? -1.407 4.117 -41.242 1.00 88.38 489 LYS A C 1
ATOM 3920 O O . LYS A 1 489 ? -1.399 3.237 -40.379 1.00 88.38 489 LYS A O 1
ATOM 3925 N N . SER A 1 490 ? -0.635 4.078 -42.320 1.00 86.50 490 SER A N 1
ATOM 3926 C CA . SER A 1 490 ? 0.348 3.019 -42.540 1.00 86.50 490 SER A CA 1
ATOM 3927 C C . SER A 1 490 ? 1.509 3.132 -41.547 1.00 86.50 490 SER A C 1
ATOM 3929 O O . SER A 1 490 ? 1.854 4.218 -41.078 1.00 86.50 490 SER A O 1
ATOM 3931 N N . MET A 1 491 ? 2.158 2.003 -41.243 1.00 82.12 491 MET A N 1
ATOM 3932 C CA . MET A 1 491 ? 3.352 2.001 -40.386 1.00 82.12 491 MET A CA 1
ATOM 3933 C C . MET A 1 491 ? 4.469 2.887 -40.956 1.00 82.12 491 MET A C 1
ATOM 3935 O O . MET A 1 491 ? 5.201 3.507 -40.195 1.00 82.12 491 MET A O 1
ATOM 3939 N N . GLU A 1 492 ? 4.575 2.979 -42.282 1.00 80.75 492 GLU A N 1
ATOM 3940 C CA . GLU A 1 492 ? 5.567 3.804 -42.978 1.00 80.75 492 GLU A CA 1
ATOM 3941 C C . GLU A 1 492 ? 5.316 5.299 -42.755 1.00 80.75 492 GLU A C 1
ATOM 3943 O O . GLU A 1 492 ? 6.241 6.036 -42.416 1.00 80.75 492 GLU A O 1
ATOM 3948 N N . GLU A 1 493 ? 4.062 5.748 -42.864 1.00 83.88 493 GLU A N 1
ATOM 3949 C CA . GLU A 1 493 ? 3.683 7.141 -42.589 1.00 83.88 493 GLU A CA 1
ATOM 3950 C C . GLU A 1 493 ? 3.966 7.536 -41.138 1.00 83.88 493 GLU A C 1
ATOM 3952 O O . GLU A 1 493 ? 4.439 8.644 -40.878 1.00 83.88 493 GLU A O 1
ATOM 3957 N N . ILE A 1 494 ? 3.706 6.625 -40.196 1.00 85.25 494 ILE A N 1
ATOM 3958 C CA . ILE A 1 494 ? 3.959 6.850 -38.770 1.00 85.25 494 ILE A CA 1
ATOM 3959 C C . ILE A 1 494 ? 5.466 6.911 -38.516 1.00 85.25 494 ILE A C 1
ATOM 3961 O O . ILE A 1 494 ? 5.954 7.900 -37.970 1.00 85.25 494 ILE A O 1
ATOM 3965 N N . SER A 1 495 ? 6.222 5.910 -38.977 1.00 82.25 495 SER A N 1
ATOM 3966 C CA . SER A 1 495 ? 7.683 5.864 -38.852 1.00 82.25 495 SER A CA 1
ATOM 3967 C C . SER A 1 495 ? 8.361 7.104 -39.428 1.00 82.25 495 SER A C 1
ATOM 3969 O O . SER A 1 495 ? 9.250 7.665 -38.793 1.00 82.25 495 SER A O 1
ATOM 3971 N N . PHE A 1 496 ? 7.905 7.588 -40.585 1.00 80.38 496 PHE A N 1
ATOM 3972 C CA . PHE A 1 496 ? 8.439 8.788 -41.235 1.00 80.38 496 PHE A CA 1
ATOM 3973 C C . PHE A 1 496 ? 8.232 10.076 -40.424 1.00 80.38 496 PHE A C 1
ATOM 3975 O O . PHE A 1 496 ? 8.947 11.064 -40.618 1.00 80.38 496 PHE A O 1
ATOM 3982 N N . GLY A 1 497 ? 7.241 10.081 -39.532 1.00 80.00 497 GLY A N 1
ATOM 3983 C CA . GLY A 1 497 ? 6.969 11.181 -38.618 1.00 80.00 497 GLY A CA 1
ATOM 3984 C C . GLY A 1 497 ? 7.752 11.113 -37.307 1.00 80.00 497 GLY A C 1
ATOM 3985 O O . GLY A 1 497 ? 7.855 12.150 -36.657 1.00 80.00 497 GLY A O 1
ATOM 3986 N N . LEU A 1 498 ? 8.280 9.944 -36.921 1.00 80.75 498 LEU A N 1
ATOM 3987 C CA . LEU A 1 498 ? 8.752 9.645 -35.562 1.00 80.75 498 LEU A CA 1
ATOM 3988 C C . LEU A 1 498 ? 10.175 10.090 -35.225 1.00 80.75 498 LEU A C 1
ATOM 3990 O O . LEU A 1 498 ? 10.542 9.998 -34.062 1.00 80.75 498 LEU A O 1
ATOM 3994 N N . TYR A 1 499 ? 10.986 10.541 -36.174 1.00 77.25 499 TYR A N 1
ATOM 3995 C CA . TYR A 1 499 ? 12.364 10.952 -35.897 1.00 77.25 499 TYR A CA 1
ATOM 3996 C C . TYR A 1 499 ? 12.695 12.282 -36.570 1.00 77.25 499 TYR A C 1
ATOM 3998 O O . TYR A 1 499 ? 12.095 12.658 -37.585 1.00 77.25 499 TYR A O 1
ATOM 4006 N N . GLU A 1 500 ? 13.637 13.010 -35.976 1.00 67.88 500 GLU A N 1
ATOM 4007 C CA . GLU A 1 500 ? 14.161 14.243 -36.557 1.00 67.88 500 GLU A CA 1
ATOM 4008 C C . GLU A 1 500 ? 14.998 13.911 -37.799 1.00 67.88 500 GLU A C 1
ATOM 4010 O O . GLU A 1 500 ? 15.750 12.939 -37.825 1.00 67.88 500 GLU A O 1
ATOM 4015 N N . ARG A 1 501 ? 14.833 14.697 -38.867 1.00 66.94 501 ARG A N 1
ATOM 4016 C CA . ARG A 1 501 ? 15.575 14.515 -40.129 1.00 66.94 501 ARG A CA 1
ATOM 4017 C C . ARG A 1 501 ? 16.868 15.313 -40.163 1.00 66.94 501 ARG A C 1
ATOM 4019 O O . ARG A 1 501 ? 17.290 15.734 -41.236 1.00 66.94 501 ARG A O 1
ATOM 4026 N N . ASP A 1 502 ? 17.427 15.624 -39.004 1.00 68.19 502 ASP A N 1
ATOM 4027 C CA . ASP A 1 502 ? 18.729 16.251 -38.983 1.00 68.19 502 ASP A CA 1
ATOM 4028 C C . ASP A 1 502 ? 19.790 15.199 -39.335 1.00 68.19 502 ASP A C 1
ATOM 4030 O O . ASP A 1 502 ? 19.812 14.084 -38.816 1.00 68.19 502 ASP A O 1
ATOM 4034 N N . ASP A 1 503 ? 20.714 15.550 -40.226 1.00 68.31 503 ASP A N 1
ATOM 4035 C CA . ASP A 1 503 ? 21.841 14.672 -40.571 1.00 68.31 503 ASP A CA 1
ATOM 4036 C C . ASP A 1 503 ? 22.874 14.606 -39.420 1.00 68.31 503 ASP A C 1
ATOM 4038 O O . ASP A 1 503 ? 23.977 14.079 -39.569 1.00 68.31 503 ASP A O 1
ATOM 4042 N N . GLY A 1 504 ? 22.542 15.150 -38.241 1.00 82.06 504 GLY A N 1
ATOM 4043 C CA . GLY A 1 504 ? 23.423 15.231 -37.082 1.00 82.06 504 GLY A CA 1
ATOM 4044 C C . GLY A 1 504 ? 23.884 13.855 -36.609 1.00 82.06 504 GLY A C 1
ATOM 4045 O O . GLY A 1 504 ? 25.053 13.678 -36.263 1.00 82.06 504 GLY A O 1
ATOM 4046 N N . TYR A 1 505 ? 23.008 12.847 -36.650 1.00 87.62 505 TYR A N 1
ATOM 4047 C CA . TYR A 1 505 ? 23.418 11.484 -36.316 1.00 87.62 505 TYR A CA 1
ATOM 4048 C C . TYR A 1 505 ? 24.472 10.961 -37.308 1.00 87.62 505 TYR A C 1
ATOM 4050 O O . TYR A 1 505 ? 25.445 10.350 -36.876 1.00 87.62 505 TYR A O 1
ATOM 4058 N N . GLU A 1 506 ? 24.362 11.266 -38.609 1.00 89.25 506 GLU A N 1
ATOM 4059 C CA . GLU A 1 506 ? 25.335 10.855 -39.635 1.00 89.25 506 GLU A CA 1
ATOM 4060 C C . GLU A 1 506 ? 26.713 11.471 -39.388 1.00 89.25 506 GLU A C 1
ATOM 4062 O O . GLU A 1 506 ? 27.730 10.787 -39.514 1.00 89.25 506 GLU A O 1
ATOM 4067 N N . ILE A 1 507 ? 26.753 12.728 -38.941 1.00 89.50 507 ILE A N 1
ATOM 4068 C CA . ILE A 1 507 ? 27.992 13.386 -38.506 1.00 89.50 507 ILE A CA 1
ATOM 4069 C C . ILE A 1 507 ? 28.599 12.649 -37.308 1.00 89.50 507 ILE A C 1
ATOM 4071 O O . ILE A 1 507 ? 29.813 12.428 -37.255 1.00 89.50 507 ILE A O 1
ATOM 4075 N N . GLY A 1 508 ? 27.763 12.221 -36.362 1.00 91.25 508 GLY A N 1
ATOM 4076 C CA . GLY A 1 508 ? 28.212 11.399 -35.245 1.00 91.25 508 GLY A CA 1
ATOM 4077 C C . GLY A 1 508 ? 28.811 10.068 -35.702 1.00 91.25 508 GLY A C 1
ATOM 4078 O O . GLY A 1 508 ? 29.894 9.698 -35.244 1.00 91.25 508 GLY A O 1
ATOM 4079 N N . ARG A 1 509 ? 28.173 9.399 -36.671 1.00 92.12 509 ARG A N 1
ATOM 4080 C CA . ARG A 1 509 ? 28.690 8.158 -37.276 1.00 92.12 509 ARG A CA 1
ATOM 4081 C C . ARG A 1 509 ? 30.026 8.375 -37.979 1.00 92.12 509 ARG A C 1
ATOM 4083 O O . ARG A 1 509 ? 30.940 7.573 -37.814 1.00 92.12 509 ARG A O 1
ATOM 4090 N N . MET A 1 510 ? 30.179 9.482 -38.708 1.00 92.00 510 MET A N 1
ATOM 4091 C CA . MET A 1 510 ? 31.449 9.860 -39.336 1.00 92.00 510 MET A CA 1
ATOM 4092 C C . MET A 1 510 ? 32.577 10.008 -38.305 1.00 92.00 510 MET A C 1
ATOM 4094 O O . MET A 1 510 ? 33.675 9.488 -38.513 1.00 92.00 510 MET A O 1
ATOM 4098 N N . ARG A 1 511 ? 32.310 10.674 -37.172 1.00 92.38 511 ARG A N 1
ATOM 4099 C CA . ARG A 1 511 ? 33.286 10.819 -36.079 1.00 92.38 511 ARG A CA 1
ATOM 4100 C C . ARG A 1 511 ? 33.622 9.477 -35.428 1.00 92.38 511 ARG A C 1
ATOM 4102 O O . ARG A 1 511 ? 34.798 9.217 -35.187 1.00 92.38 511 ARG A O 1
ATOM 4109 N N . HIS A 1 512 ? 32.634 8.623 -35.155 1.00 94.06 512 HIS A N 1
ATOM 4110 C CA . HIS A 1 512 ? 32.878 7.296 -34.581 1.00 94.06 512 HIS A CA 1
ATOM 4111 C C . HIS A 1 512 ? 33.666 6.384 -35.521 1.00 94.06 512 HIS A C 1
ATOM 4113 O O . HIS A 1 512 ? 34.592 5.719 -35.064 1.00 94.06 512 HIS A O 1
ATOM 4119 N N . ALA A 1 513 ? 33.351 6.384 -36.819 1.00 92.88 513 ALA A N 1
ATOM 4120 C CA . ALA A 1 513 ? 34.080 5.606 -37.816 1.00 92.88 513 ALA A CA 1
ATOM 4121 C C . ALA A 1 513 ? 35.569 5.990 -37.836 1.00 92.88 513 ALA A C 1
ATOM 4123 O O . ALA A 1 513 ? 36.425 5.126 -37.654 1.00 92.88 513 ALA A O 1
ATOM 4124 N N . ALA A 1 514 ? 35.873 7.290 -37.926 1.00 92.62 514 ALA A N 1
ATOM 4125 C CA . ALA A 1 514 ? 37.248 7.786 -37.856 1.00 92.62 514 ALA A CA 1
ATOM 4126 C C . ALA A 1 514 ? 37.923 7.461 -36.506 1.00 92.62 514 ALA A C 1
ATOM 4128 O O . ALA A 1 514 ? 39.106 7.135 -36.446 1.00 92.62 514 ALA A O 1
ATOM 4129 N N . LEU A 1 515 ? 37.174 7.501 -35.398 1.00 92.31 515 LEU A N 1
ATOM 4130 C CA . LEU A 1 515 ? 37.705 7.199 -34.067 1.00 92.31 515 LEU A CA 1
ATOM 4131 C C . LEU A 1 515 ? 38.074 5.712 -33.902 1.00 92.31 515 LEU A C 1
ATOM 4133 O O . LEU A 1 515 ? 39.054 5.386 -33.229 1.00 92.31 515 LEU A O 1
ATOM 4137 N N . VAL A 1 516 ? 37.308 4.805 -34.514 1.00 92.69 516 VAL A N 1
ATOM 4138 C CA . VAL A 1 516 ? 37.609 3.365 -34.517 1.00 92.69 516 VAL A CA 1
ATOM 4139 C C . VAL A 1 516 ? 38.887 3.080 -35.310 1.00 92.69 516 VAL A C 1
ATOM 4141 O O . VAL A 1 516 ? 39.685 2.252 -34.871 1.00 92.69 516 VAL A O 1
ATOM 4144 N N . GLU A 1 517 ? 39.142 3.805 -36.404 1.00 91.62 517 GLU A N 1
ATOM 4145 C CA . GLU A 1 517 ? 40.404 3.705 -37.156 1.00 91.62 517 GLU A CA 1
ATOM 4146 C C . GLU A 1 517 ? 41.620 4.081 -36.290 1.00 91.62 517 GLU A C 1
ATOM 4148 O O . GLU A 1 517 ? 42.615 3.356 -36.283 1.00 91.62 517 GLU A O 1
ATOM 4153 N N . GLU A 1 518 ? 41.522 5.144 -35.482 1.00 89.69 518 GLU A N 1
ATOM 4154 C CA . GLU A 1 518 ? 42.578 5.552 -34.534 1.00 89.69 518 GLU A CA 1
ATOM 4155 C C . GLU A 1 518 ? 42.826 4.517 -33.425 1.00 89.69 518 GLU A C 1
ATOM 4157 O O . GLU A 1 518 ? 43.940 4.377 -32.915 1.00 89.69 518 GLU A O 1
ATOM 4162 N N . CYS A 1 519 ? 41.782 3.797 -33.019 1.00 86.50 519 CYS A N 1
ATOM 4163 C CA . CYS A 1 519 ? 41.842 2.780 -31.973 1.00 86.50 519 CYS A CA 1
ATOM 4164 C C . CYS A 1 519 ? 42.350 1.416 -32.475 1.00 86.50 519 CYS A C 1
ATOM 4166 O O . CYS A 1 519 ? 42.860 0.599 -31.695 1.00 86.50 519 CYS A O 1
ATOM 4168 N N . GLY A 1 520 ? 42.209 1.158 -33.777 1.00 88.06 520 GLY A N 1
ATOM 4169 C CA . GLY A 1 520 ? 42.599 -0.085 -34.427 1.00 88.06 520 GLY A CA 1
ATOM 4170 C C . GLY A 1 520 ? 41.898 -1.315 -33.823 1.00 88.06 520 GLY A C 1
ATOM 4171 O O . GLY A 1 520 ? 40.719 -1.252 -33.476 1.00 88.06 520 GLY A O 1
ATOM 4172 N N . PRO A 1 521 ? 42.600 -2.453 -33.645 1.00 88.56 521 PRO A N 1
ATOM 4173 C CA . PRO A 1 521 ? 41.980 -3.719 -33.234 1.00 88.56 521 PRO A CA 1
ATOM 4174 C C . PRO A 1 521 ? 41.422 -3.705 -31.802 1.00 88.56 521 PRO A C 1
ATOM 4176 O O . PRO A 1 521 ? 40.722 -4.637 -31.405 1.00 88.56 521 PRO A O 1
ATOM 4179 N N . LYS A 1 522 ? 41.738 -2.668 -31.013 1.00 88.56 522 LYS A N 1
ATOM 4180 C CA . LYS A 1 522 ? 41.229 -2.507 -29.650 1.00 88.56 522 LYS A CA 1
ATOM 4181 C C . LYS A 1 522 ? 39.802 -1.972 -29.597 1.00 88.56 522 LYS A C 1
ATOM 4183 O O . LYS A 1 522 ? 39.215 -2.047 -28.521 1.00 88.56 522 LYS A O 1
ATOM 4188 N N . CYS A 1 523 ? 39.254 -1.451 -30.694 1.00 91.38 523 CYS A N 1
ATOM 4189 C CA . CYS A 1 523 ? 37.879 -0.968 -30.729 1.00 91.38 523 CYS A CA 1
ATOM 4190 C C . CYS A 1 523 ? 36.962 -1.859 -31.550 1.00 91.38 523 CYS A C 1
ATOM 4192 O O . CYS A 1 523 ? 37.380 -2.534 -32.489 1.00 91.38 523 CYS A O 1
ATOM 4194 N N . GLU A 1 524 ? 35.687 -1.822 -31.193 1.00 90.31 524 GLU A N 1
ATOM 4195 C CA . GLU A 1 524 ? 34.603 -2.404 -31.968 1.00 90.31 524 GLU A CA 1
ATOM 4196 C C . GLU A 1 524 ? 33.407 -1.459 -31.950 1.00 90.31 524 GLU A C 1
ATOM 4198 O O . GLU A 1 524 ? 33.035 -0.928 -30.903 1.00 90.31 524 GLU A O 1
ATOM 4203 N N . LEU A 1 525 ? 32.830 -1.219 -33.122 1.00 91.81 525 LEU A N 1
ATOM 4204 C CA . LEU A 1 525 ? 31.643 -0.390 -33.261 1.00 91.81 525 LEU A CA 1
ATOM 4205 C C . LEU A 1 525 ? 30.398 -1.264 -33.085 1.00 91.81 525 LEU A C 1
ATOM 4207 O O . LEU A 1 525 ? 30.274 -2.298 -33.738 1.00 91.81 525 LEU A O 1
ATOM 4211 N N . ILE A 1 526 ? 29.472 -0.834 -32.233 1.00 92.31 526 ILE A N 1
ATOM 4212 C CA . ILE A 1 526 ? 28.167 -1.470 -32.046 1.00 92.31 526 ILE A CA 1
ATOM 4213 C C . ILE A 1 526 ? 27.128 -0.642 -32.801 1.00 92.31 526 ILE A C 1
ATOM 4215 O O . ILE A 1 526 ? 26.828 0.485 -32.406 1.00 92.31 526 ILE A O 1
ATOM 4219 N N . ASP A 1 527 ? 26.557 -1.212 -33.862 1.00 90.75 527 ASP A N 1
ATOM 4220 C CA . ASP A 1 527 ? 25.545 -0.549 -34.688 1.00 90.75 527 ASP A CA 1
ATOM 4221 C C . ASP A 1 527 ? 24.139 -1.124 -34.455 1.00 90.75 527 ASP A C 1
ATOM 4223 O O . ASP A 1 527 ? 23.708 -2.080 -35.109 1.00 90.75 527 ASP A O 1
ATOM 4227 N N . ILE A 1 528 ? 23.392 -0.497 -33.542 1.00 89.81 528 ILE A N 1
ATOM 4228 C CA . ILE A 1 528 ? 21.993 -0.860 -33.274 1.00 89.81 528 ILE A CA 1
ATOM 4229 C C . ILE A 1 528 ? 21.030 -0.389 -34.374 1.00 89.81 528 ILE A C 1
ATOM 4231 O O . ILE A 1 528 ? 19.884 -0.838 -34.409 1.00 89.81 528 ILE A O 1
ATOM 4235 N N . LEU A 1 529 ? 21.466 0.485 -35.292 1.00 88.00 529 LEU A N 1
ATOM 4236 C CA . LEU A 1 529 ? 20.629 0.980 -36.389 1.00 88.00 529 LEU A CA 1
ATOM 4237 C C . LEU A 1 529 ? 20.200 -0.159 -37.316 1.00 88.00 529 LEU A C 1
ATOM 4239 O O . LEU A 1 529 ? 19.127 -0.105 -37.909 1.00 88.00 529 LEU A O 1
ATOM 4243 N N . THR A 1 530 ? 21.021 -1.205 -37.414 1.00 86.69 530 THR A N 1
ATOM 4244 C CA . THR A 1 530 ? 20.713 -2.427 -38.168 1.00 86.69 530 THR A CA 1
ATOM 4245 C C . THR A 1 530 ? 19.457 -3.133 -37.656 1.00 86.69 530 THR A C 1
ATOM 4247 O O . THR A 1 530 ? 18.685 -3.648 -38.460 1.00 86.69 530 THR A O 1
ATOM 4250 N N . LEU A 1 531 ? 19.212 -3.100 -36.343 1.00 89.00 531 LEU A N 1
ATOM 4251 C CA . LEU A 1 531 ? 18.040 -3.700 -35.698 1.00 89.00 531 LEU A CA 1
ATOM 4252 C C . LEU A 1 531 ? 16.796 -2.816 -35.811 1.00 89.00 531 LEU A C 1
ATOM 4254 O O . LEU A 1 531 ? 15.673 -3.310 -35.771 1.00 89.00 531 LEU A O 1
ATOM 4258 N N . LEU A 1 532 ? 17.002 -1.508 -35.960 1.00 87.69 532 LEU A N 1
ATOM 4259 C CA . LEU A 1 532 ? 15.937 -0.523 -36.131 1.00 87.69 532 LEU A CA 1
ATOM 4260 C C . LEU A 1 532 ? 15.515 -0.362 -37.592 1.00 87.69 532 LEU A C 1
ATOM 4262 O O . LEU A 1 532 ? 14.566 0.365 -37.864 1.00 87.69 532 LEU A O 1
ATOM 4266 N N . ARG A 1 533 ? 16.193 -1.001 -38.550 1.00 85.75 533 ARG A N 1
ATOM 4267 C CA . ARG A 1 533 ? 15.797 -0.973 -39.961 1.00 85.75 533 ARG A CA 1
ATOM 4268 C C . ARG A 1 533 ? 14.928 -2.169 -40.304 1.00 85.75 533 ARG A C 1
ATOM 4270 O O . ARG A 1 533 ? 15.279 -3.317 -40.048 1.00 85.75 533 ARG A O 1
ATOM 4277 N N . ASN A 1 534 ? 13.818 -1.896 -40.974 1.00 81.38 534 ASN A N 1
ATOM 4278 C CA . ASN A 1 534 ? 13.006 -2.940 -41.567 1.00 81.38 534 ASN A CA 1
ATOM 4279 C C . ASN A 1 534 ? 13.780 -3.610 -42.716 1.00 81.38 534 ASN A C 1
ATOM 4281 O O . ASN A 1 534 ? 14.248 -2.940 -43.637 1.00 81.38 534 ASN A O 1
ATOM 4285 N N . SER A 1 535 ? 13.886 -4.938 -42.683 1.00 74.31 535 SER A N 1
ATOM 4286 C CA . SER A 1 535 ? 14.657 -5.720 -43.659 1.00 74.31 535 SER A CA 1
ATOM 4287 C C . SER A 1 535 ? 14.086 -5.688 -45.081 1.00 74.31 535 SER A C 1
ATOM 4289 O O . SER A 1 535 ? 14.813 -5.956 -46.033 1.00 74.31 535 SER A O 1
ATOM 4291 N N . THR A 1 536 ? 12.799 -5.366 -45.232 1.00 74.56 536 THR A N 1
ATOM 4292 C CA . THR A 1 536 ? 12.101 -5.341 -46.525 1.00 74.56 536 THR A CA 1
ATOM 4293 C C . THR A 1 536 ? 12.068 -3.939 -47.123 1.00 74.56 536 THR A C 1
ATOM 4295 O O . THR A 1 536 ? 12.298 -3.780 -48.319 1.00 74.56 536 THR A O 1
ATOM 4298 N N . THR A 1 537 ? 11.798 -2.913 -46.310 1.00 76.50 537 THR A N 1
ATOM 4299 C CA . THR A 1 537 ? 11.626 -1.532 -46.798 1.00 76.50 537 THR A CA 1
ATOM 4300 C C . THR A 1 537 ? 12.865 -0.654 -46.610 1.00 76.50 537 THR A C 1
ATOM 4302 O O . THR A 1 537 ? 12.948 0.420 -47.201 1.00 76.50 537 THR A O 1
ATOM 4305 N N . GLY A 1 538 ? 13.828 -1.071 -45.780 1.00 75.25 538 GLY A N 1
ATOM 4306 C CA . GLY A 1 538 ? 15.032 -0.301 -45.441 1.00 75.25 538 GLY A CA 1
ATOM 4307 C C . GLY A 1 538 ? 14.781 0.930 -44.557 1.00 75.25 538 GLY A C 1
ATOM 4308 O O . GLY A 1 538 ? 15.736 1.613 -44.164 1.00 75.25 538 GLY A O 1
ATOM 4309 N N . GLN A 1 539 ? 13.516 1.212 -44.234 1.00 78.81 539 GLN A N 1
ATOM 4310 C CA . GLN A 1 539 ? 13.110 2.334 -43.394 1.00 78.81 539 GLN A CA 1
ATOM 4311 C C . GLN A 1 539 ? 13.359 2.053 -41.915 1.00 78.81 539 GLN A C 1
ATOM 4313 O O . GLN A 1 539 ? 13.371 0.902 -41.475 1.00 78.81 539 GLN A O 1
ATOM 4318 N N . LEU A 1 540 ? 13.540 3.128 -41.149 1.00 84.75 540 LEU A N 1
ATOM 4319 C CA . LEU A 1 540 ? 13.654 3.050 -39.700 1.00 84.75 540 LEU A CA 1
ATOM 4320 C C . LEU A 1 540 ? 12.292 2.774 -39.079 1.00 84.75 540 LEU A C 1
ATOM 4322 O O . LEU A 1 540 ? 11.294 3.397 -39.432 1.00 84.75 540 LEU A O 1
ATOM 4326 N N . GLN A 1 541 ? 12.270 1.838 -38.146 1.00 84.94 541 GLN A N 1
ATOM 4327 C CA . GLN A 1 541 ? 11.088 1.353 -37.473 1.00 84.94 541 GLN A CA 1
ATOM 4328 C C . GLN A 1 541 ? 11.363 1.323 -35.970 1.00 84.94 541 GLN A C 1
ATOM 4330 O O . GLN A 1 541 ? 12.098 0.483 -35.456 1.00 84.94 541 GLN A O 1
ATOM 4335 N N . TYR A 1 542 ? 10.744 2.266 -35.266 1.00 85.75 542 TYR A N 1
ATOM 4336 C CA . TYR A 1 542 ? 10.921 2.470 -33.827 1.00 85.75 542 TYR A CA 1
ATOM 4337 C C . TYR A 1 542 ? 9.844 1.776 -32.979 1.00 85.75 542 TYR A C 1
ATOM 4339 O O . TYR A 1 542 ? 9.800 1.968 -31.767 1.00 85.75 542 TYR A O 1
ATOM 4347 N N . PHE A 1 543 ? 8.976 0.978 -33.604 1.00 85.50 543 PHE A N 1
ATOM 4348 C CA . PHE A 1 543 ? 7.883 0.253 -32.961 1.00 85.50 543 PHE A CA 1
ATOM 4349 C C . PHE A 1 543 ? 7.537 -1.037 -33.720 1.00 85.50 543 PHE A C 1
ATOM 4351 O O . PHE A 1 543 ? 7.755 -1.129 -34.931 1.00 85.50 543 PHE A O 1
ATOM 4358 N N . ASP A 1 544 ? 6.994 -2.036 -33.024 1.00 83.19 544 ASP A N 1
ATOM 4359 C CA . ASP A 1 544 ? 6.592 -3.311 -33.632 1.00 83.19 544 ASP A CA 1
ATOM 4360 C C . ASP A 1 544 ? 5.259 -3.215 -34.405 1.00 83.19 544 ASP A C 1
ATOM 4362 O O . ASP A 1 544 ? 4.572 -2.195 -34.422 1.00 83.19 544 ASP A O 1
ATOM 4366 N N . ASN A 1 545 ? 4.848 -4.309 -35.047 1.00 77.94 545 ASN A N 1
ATOM 4367 C CA . ASN A 1 545 ? 3.582 -4.381 -35.787 1.00 77.94 545 ASN A CA 1
ATOM 4368 C C . ASN A 1 545 ? 2.318 -4.261 -34.908 1.00 77.94 545 ASN A C 1
ATOM 4370 O O . ASN A 1 545 ? 1.215 -4.159 -35.443 1.00 77.94 545 ASN A O 1
ATOM 4374 N N . ARG A 1 546 ? 2.459 -4.286 -33.578 1.00 75.88 546 ARG A N 1
ATOM 4375 C CA . ARG A 1 546 ? 1.381 -4.078 -32.603 1.00 75.88 546 ARG A CA 1
ATOM 4376 C C . ARG A 1 546 ? 1.356 -2.641 -32.071 1.00 75.88 546 ARG A C 1
ATOM 4378 O O . ARG A 1 546 ? 0.458 -2.312 -31.300 1.00 75.88 546 ARG A O 1
ATOM 4385 N N . GLY A 1 547 ? 2.296 -1.789 -32.487 1.00 76.19 547 GLY A N 1
ATOM 4386 C CA . GLY A 1 547 ? 2.423 -0.413 -32.009 1.00 76.19 547 GLY A CA 1
ATOM 4387 C C . GLY A 1 547 ? 3.238 -0.275 -30.721 1.00 76.19 547 GLY A C 1
ATOM 4388 O O . GLY A 1 547 ? 3.221 0.796 -30.118 1.00 76.19 547 GLY A O 1
ATOM 4389 N N . LEU A 1 548 ? 3.947 -1.323 -30.284 1.00 79.25 548 LEU A N 1
ATOM 4390 C CA . LEU A 1 548 ? 4.817 -1.251 -29.111 1.00 79.25 548 LEU A CA 1
ATOM 4391 C C . LEU A 1 548 ? 6.119 -0.549 -29.483 1.00 79.25 548 LEU A C 1
ATOM 4393 O O . LEU A 1 548 ? 6.934 -1.082 -30.234 1.00 79.25 548 LEU A O 1
ATOM 4397 N N . SER A 1 549 ? 6.323 0.647 -28.938 1.00 84.56 549 SER A N 1
ATOM 4398 C CA . SER A 1 549 ? 7.544 1.420 -29.158 1.00 84.56 549 SER A CA 1
ATOM 4399 C C . SER A 1 549 ? 8.761 0.753 -28.513 1.00 84.56 549 SER A C 1
ATOM 4401 O O . SER A 1 549 ? 8.720 0.327 -27.355 1.00 84.56 549 SER A O 1
ATOM 4403 N N . TYR A 1 550 ? 9.881 0.729 -29.234 1.00 86.38 550 TYR A N 1
ATOM 4404 C CA . TYR A 1 550 ? 11.191 0.334 -28.712 1.00 86.38 550 TYR A CA 1
ATOM 4405 C C . TYR A 1 550 ? 11.815 1.419 -27.826 1.00 86.38 550 TYR A C 1
ATOM 4407 O O . TYR A 1 550 ? 12.788 1.152 -27.127 1.00 86.38 550 TYR A O 1
ATOM 4415 N N . PHE A 1 551 ? 11.249 2.628 -27.815 1.00 82.06 551 PHE A N 1
ATOM 4416 C CA . PHE A 1 551 ? 11.737 3.762 -27.035 1.00 82.06 551 PHE A CA 1
ATOM 4417 C C . PHE A 1 551 ? 10.636 4.364 -26.159 1.00 82.06 551 PHE A C 1
ATOM 4419 O O . PHE A 1 551 ? 9.456 4.359 -26.508 1.00 82.06 551 PHE A O 1
ATOM 4426 N N . THR A 1 552 ? 11.025 4.893 -25.005 1.00 73.69 552 THR A N 1
ATOM 4427 C CA . THR A 1 552 ? 10.153 5.649 -24.101 1.00 73.69 552 THR A CA 1
ATOM 4428 C C . THR A 1 552 ? 10.121 7.130 -24.485 1.00 73.69 552 THR A C 1
ATOM 4430 O O . THR A 1 552 ? 10.970 7.609 -25.239 1.00 73.69 552 THR A O 1
ATOM 4433 N N . SER A 1 553 ? 9.195 7.892 -23.896 1.00 61.53 553 SER A N 1
ATOM 4434 C CA . SER A 1 553 ? 9.081 9.351 -24.058 1.00 61.53 553 SER A CA 1
ATOM 4435 C C . SER A 1 553 ? 10.281 10.158 -23.535 1.00 61.53 553 SER A C 1
ATOM 4437 O O . SER A 1 553 ? 10.249 11.377 -23.584 1.00 61.53 553 SER A O 1
ATOM 4439 N N . ARG A 1 554 ? 11.339 9.512 -23.025 1.00 59.94 554 ARG A N 1
ATOM 4440 C CA . ARG A 1 554 ? 12.596 10.159 -22.610 1.00 59.94 554 ARG A CA 1
ATOM 4441 C C . ARG A 1 554 ? 13.807 9.689 -23.421 1.00 59.94 554 ARG A C 1
ATOM 4443 O O . ARG A 1 554 ? 14.931 9.775 -22.940 1.00 59.94 554 ARG A O 1
ATOM 4450 N N . ASN A 1 555 ? 13.603 9.168 -24.634 1.00 64.12 555 ASN A N 1
ATOM 4451 C CA . ASN A 1 555 ? 14.678 8.676 -25.512 1.00 64.12 555 ASN A CA 1
ATOM 4452 C C . ASN A 1 555 ? 15.512 7.513 -24.930 1.00 64.12 555 ASN A C 1
ATOM 4454 O O . ASN A 1 555 ? 16.636 7.266 -25.364 1.00 64.12 555 ASN A O 1
ATOM 4458 N N . HIS A 1 556 ? 14.960 6.762 -23.974 1.00 77.44 556 HIS A N 1
ATOM 4459 C CA . HIS A 1 556 ? 15.550 5.515 -23.484 1.00 77.44 556 HIS A CA 1
ATOM 4460 C C . HIS A 1 556 ? 14.896 4.314 -24.161 1.00 77.44 556 HIS A C 1
ATOM 4462 O O . HIS A 1 556 ? 13.726 4.387 -24.531 1.00 77.44 556 HIS A O 1
ATOM 4468 N N . LEU A 1 557 ? 15.612 3.192 -24.272 1.00 80.31 557 LEU A N 1
ATOM 4469 C CA . LEU A 1 557 ? 14.999 1.937 -24.706 1.00 80.31 557 LEU A CA 1
ATOM 4470 C C . LEU A 1 557 ? 13.863 1.556 -23.745 1.00 80.31 557 LEU A C 1
ATOM 4472 O O . LEU A 1 557 ? 14.026 1.587 -22.524 1.00 80.31 557 LEU A O 1
ATOM 4476 N N . SER A 1 558 ? 12.707 1.204 -24.300 1.00 78.56 558 SER A N 1
ATOM 4477 C CA . SER A 1 558 ? 11.630 0.563 -23.549 1.00 78.56 558 SER A CA 1
ATOM 4478 C C . SER A 1 558 ? 12.044 -0.863 -23.175 1.00 78.56 558 SER A C 1
ATOM 4480 O O . SER A 1 558 ? 13.001 -1.403 -23.731 1.00 78.56 558 SER A O 1
ATOM 4482 N N . ALA A 1 559 ? 11.302 -1.525 -22.281 1.00 75.31 559 ALA A N 1
ATOM 4483 C CA . ALA A 1 559 ? 11.529 -2.950 -22.018 1.00 75.31 559 ALA A CA 1
ATOM 4484 C C . ALA A 1 559 ? 11.495 -3.774 -23.320 1.00 75.31 559 ALA A C 1
ATOM 4486 O O . ALA A 1 559 ? 12.316 -4.665 -23.515 1.00 75.31 559 ALA A O 1
ATOM 4487 N N . HIS A 1 560 ? 10.609 -3.410 -24.251 1.00 83.94 560 HIS A N 1
ATOM 4488 C CA . HIS A 1 560 ? 10.531 -4.037 -25.564 1.00 83.94 560 HIS A CA 1
ATOM 4489 C C . HIS A 1 560 ? 11.759 -3.736 -26.443 1.00 83.94 560 HIS A C 1
ATOM 4491 O O . HIS A 1 560 ? 12.290 -4.638 -27.085 1.00 83.94 560 HIS A O 1
ATOM 4497 N N . GLY A 1 561 ? 12.263 -2.499 -26.432 1.00 85.19 561 GLY A N 1
ATOM 44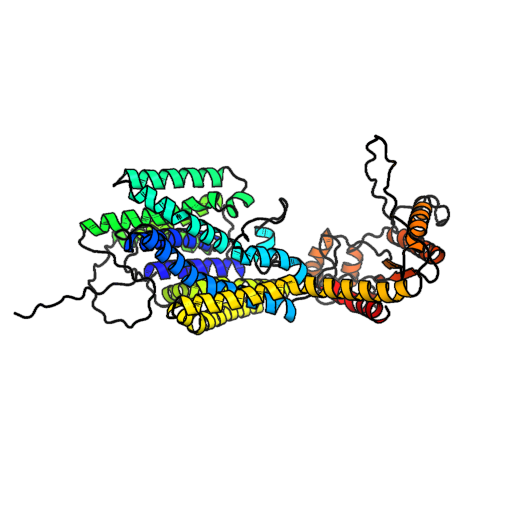98 C CA . GLY A 1 561 ? 13.496 -2.135 -27.137 1.00 85.19 561 GLY A CA 1
ATOM 4499 C C . GLY A 1 561 ? 14.752 -2.793 -26.564 1.00 85.19 561 GLY A C 1
ATOM 4500 O O . GLY A 1 561 ? 15.665 -3.127 -27.313 1.00 85.19 561 GLY A O 1
ATOM 4501 N N . VAL A 1 562 ? 14.794 -3.044 -25.253 1.00 86.06 562 VAL A N 1
ATOM 4502 C CA . VAL A 1 562 ? 15.879 -3.815 -24.627 1.00 86.06 562 VAL A CA 1
ATOM 4503 C C . VAL A 1 562 ? 15.892 -5.251 -25.149 1.00 86.06 562 VAL A C 1
ATOM 4505 O O . VAL A 1 562 ? 16.961 -5.762 -25.469 1.00 86.06 562 VAL A O 1
ATOM 4508 N N . GLU A 1 563 ? 14.730 -5.896 -25.280 1.00 86.44 563 GLU A N 1
ATOM 4509 C CA . GLU A 1 563 ? 14.644 -7.235 -25.883 1.00 86.44 563 GLU A CA 1
ATOM 4510 C C . GLU A 1 563 ? 15.090 -7.238 -27.350 1.00 86.44 563 GLU A C 1
ATOM 4512 O O . GLU A 1 563 ? 15.739 -8.186 -27.783 1.00 86.44 563 GLU A O 1
ATOM 4517 N N . LEU A 1 564 ? 14.807 -6.164 -28.099 1.00 88.69 564 LEU A N 1
ATOM 4518 C CA . LEU A 1 564 ? 15.251 -6.025 -29.488 1.00 88.69 564 LEU A CA 1
ATOM 4519 C C . LEU A 1 564 ? 16.782 -6.024 -29.603 1.00 88.69 564 LEU A C 1
ATOM 4521 O O . LEU A 1 564 ? 17.331 -6.707 -30.463 1.00 88.69 564 LEU A O 1
ATOM 4525 N N . VAL A 1 565 ? 17.475 -5.269 -28.743 1.00 90.69 565 VAL A N 1
ATOM 4526 C CA . VAL A 1 565 ? 18.944 -5.154 -28.798 1.00 90.69 565 VAL A CA 1
ATOM 4527 C C . VAL A 1 565 ? 19.671 -6.260 -28.040 1.00 90.69 565 VAL A C 1
ATOM 4529 O O . VAL A 1 565 ? 20.859 -6.472 -28.273 1.00 90.69 565 VAL A O 1
ATOM 4532 N N . ARG A 1 566 ? 18.988 -6.989 -27.148 1.00 89.69 566 ARG A N 1
ATOM 4533 C CA . ARG A 1 566 ? 19.595 -8.023 -26.298 1.00 89.69 566 ARG A CA 1
ATOM 4534 C C . ARG A 1 566 ? 20.454 -9.029 -27.071 1.00 89.69 566 ARG A C 1
ATOM 4536 O O . ARG A 1 566 ? 21.573 -9.247 -26.617 1.00 89.69 566 ARG A O 1
ATOM 4543 N N . PRO A 1 567 ? 20.026 -9.595 -28.217 1.00 89.94 567 PRO A N 1
ATOM 4544 C CA . PRO A 1 567 ? 20.846 -10.559 -28.947 1.00 89.94 567 PRO A CA 1
ATOM 4545 C C . PRO A 1 567 ? 22.216 -10.007 -29.356 1.00 89.94 567 PRO A C 1
ATOM 4547 O O . PRO A 1 567 ? 23.201 -10.734 -29.298 1.00 89.94 567 PRO A O 1
ATOM 4550 N N . LEU A 1 568 ? 22.292 -8.719 -29.713 1.00 88.44 568 LEU A N 1
ATOM 4551 C CA . LEU A 1 568 ? 23.543 -8.057 -30.089 1.00 88.44 568 LEU A CA 1
ATOM 4552 C C . LEU A 1 568 ? 24.514 -7.986 -28.905 1.00 88.44 568 LEU A C 1
ATOM 4554 O O . LEU A 1 568 ? 25.691 -8.294 -29.047 1.00 88.44 568 LEU A O 1
ATOM 4558 N N . PHE A 1 569 ? 24.016 -7.609 -27.727 1.00 86.62 569 PHE A N 1
ATOM 4559 C CA . PHE A 1 569 ? 24.844 -7.533 -26.524 1.00 86.62 569 PHE A CA 1
ATOM 4560 C C . PHE A 1 569 ? 25.187 -8.916 -25.963 1.00 86.62 569 PHE A C 1
ATOM 4562 O O . PHE A 1 569 ? 26.296 -9.100 -25.473 1.00 86.62 569 PHE A O 1
ATOM 4569 N N . SER A 1 570 ? 24.287 -9.897 -26.074 1.00 87.38 570 SER A N 1
ATOM 4570 C CA . SER A 1 570 ? 24.579 -11.291 -25.724 1.00 87.38 570 SER A CA 1
ATOM 4571 C C . SER A 1 570 ? 25.712 -11.859 -26.580 1.00 87.38 570 SER A C 1
ATOM 4573 O O . SER A 1 570 ? 26.662 -12.395 -26.027 1.00 87.38 570 SER A O 1
ATOM 4575 N N . ASP A 1 571 ? 25.675 -11.652 -27.899 1.00 86.69 571 ASP A N 1
ATOM 4576 C CA . ASP A 1 571 ? 26.738 -12.089 -28.815 1.00 86.69 571 ASP A CA 1
ATOM 4577 C C . ASP A 1 571 ? 28.089 -11.414 -28.513 1.00 86.69 571 ASP A C 1
ATOM 4579 O O . ASP A 1 571 ? 29.138 -12.054 -28.576 1.00 86.69 571 ASP A O 1
ATOM 4583 N N . ILE A 1 572 ? 28.081 -10.136 -28.122 1.00 87.19 572 ILE A N 1
ATOM 4584 C CA . ILE A 1 572 ? 29.291 -9.440 -27.660 1.00 87.19 572 ILE A CA 1
ATOM 4585 C C . ILE A 1 572 ? 29.834 -10.078 -26.378 1.00 87.19 572 ILE A C 1
ATOM 4587 O O . ILE A 1 572 ? 31.034 -10.333 -26.294 1.00 87.19 572 ILE A O 1
ATOM 4591 N N . CYS A 1 573 ? 28.972 -10.351 -25.396 1.00 82.56 573 CYS A N 1
ATOM 4592 C CA . CYS A 1 573 ? 29.368 -11.003 -24.149 1.00 82.56 573 CYS A CA 1
ATOM 4593 C C . CYS A 1 573 ? 29.928 -12.411 -24.384 1.00 82.56 573 CYS A C 1
ATOM 4595 O O . CYS A 1 573 ? 30.923 -12.764 -23.763 1.00 82.56 573 CYS A O 1
ATOM 4597 N N . ASP A 1 574 ? 29.346 -13.182 -25.304 1.00 83.75 574 ASP A N 1
ATOM 4598 C CA . ASP A 1 574 ? 29.797 -14.540 -25.633 1.00 83.75 574 ASP A CA 1
ATOM 4599 C C . ASP A 1 574 ? 31.174 -14.562 -26.330 1.00 83.75 574 ASP A C 1
ATOM 4601 O O . ASP A 1 574 ? 31.879 -15.573 -26.304 1.00 83.75 574 ASP A O 1
ATOM 4605 N N . LYS A 1 575 ? 31.568 -13.451 -26.965 1.00 78.38 575 LYS A N 1
ATOM 4606 C CA . LYS A 1 575 ? 32.856 -13.284 -27.663 1.00 78.38 575 LYS A CA 1
ATOM 4607 C C . LYS A 1 575 ? 33.983 -12.732 -26.777 1.00 78.38 575 LYS A C 1
ATOM 4609 O O . LYS A 1 575 ? 35.126 -12.676 -27.244 1.00 78.38 575 LYS A O 1
ATOM 4614 N N . LEU A 1 576 ? 33.675 -12.282 -25.558 1.00 74.62 576 LEU A N 1
ATOM 4615 C CA . LEU A 1 576 ? 34.593 -11.626 -24.610 1.00 74.62 576 LEU A CA 1
ATOM 4616 C C . LEU A 1 576 ? 35.137 -12.575 -23.545 1.00 74.62 576 LEU A C 1
ATOM 4618 O O . LEU A 1 576 ? 36.225 -12.240 -23.000 1.00 74.62 576 LEU A O 1
#

Secondary structure (DSSP, 8-state):
-------------HHHHHHHHHHHHHHHHHHH-TTT-TTGGGHHHHHHHHHHHHHHHHHHTTTTS-HHHHHHHHHHHHHHHHHHHHHHHHHHHHHHHHHTS-HHHHHHHHHHHHHHHTT-TTS-SSTT--HHHHHHH---TTGGGHHHHHHHHHHHHHHHHHHHHHTS-THHHHHHHHHHHHHHHHHHHHS-HHHHHH-HHHHHHHHHHHHHHHHHHHHHHTTTT--------------------PPPHHHHHHHHHHHHHHHHHHT-SS---HHHHHHHHHHHHHHHHHH-TT-TTTT-HHHHHHHHTHHHHHHHHHHHHHHHHHHHTT-HHHHHHHHHHHHHHHHHHIIIIIHHHHHS-HHHHHHHHHHHHHHHHHHHHHHHHHHHHHHHHHHHHHHHHHTT------PPPP-----S---------TTSPPSSTT--TT-HHHHHHHHHHHHHGGG-SS-EEEEPP-PPB-HHHHTTHHHHHHTT--HHHHHHHSB---THHHHHHHHHHHHHHHHGGGEEEE-THHHHB-TTT--B--B-TT--BSB-TTSSBPHHHHHHHHHHHHHHHHT-

pLDDT: mean 80.94, std 19.42, range [25.88, 98.31]